Protein AF-0000000077151320 (afdb_homodimer)

pLDDT: mean 90.83, std 12.52, range [28.81, 98.94]

Sequence (388 aa):
MSRSSSHKQQRQKTLLEKIKYDPFLTDEELADYFKVSVPTIRLDRLELAIPELRERIKNVAESNQEKLKSLESKEFIGELIDLQLGQNAISLMETKSTMAFEKTHIVRGHYIYSLAETLAIAVIDSQVALVGVANIKYKIPVYSGARIIAKAQVKKSKGNRFIVWVKIYEKNVEVFRGKFILVSLNENKIKEKIMSRSSSHKQQRQKTLLEKIKYDPFLTDEELADYFKVSVPTIRLDRLELAIPELRERIKNVAESNQEKLKSLESKEFIGELIDLQLGQNAISLMETKSTMAFEKTHIVRGHYIYSLAETLAIAVIDSQVALVGVANIKYKIPVYSGARIIAKAQVKKSKGNRFIVWVKIYEKNVEVFRGKFILVSLNENKIKEKI

Nearest PDB structures (foldseek):
  4a0z-assembly1_B  TM=9.807E-01  e=7.808E-18  Staphylococcus aureus
  4a12-assembly1_B  TM=6.462E-01  e=5.076E-21  Staphylococcus aureus
  2f3x-assembly1_B  TM=8.714E-01  e=2.598E-17  Bacillus subtilis
  4a0y-assembly1_B-2  TM=9.796E-01  e=3.223E-13  Staphylococcus aureus
  1ixl-assembly1_A  TM=9.542E-01  e=3.657E-13  Pyrococcus horikoshii

Structure (mmCIF, N/CA/C/O backbone):
data_AF-0000000077151320-model_v1
#
loop_
_entity.id
_entity.type
_entity.pdbx_description
1 polymer 'Regulatory protein DeoR'
#
loop_
_atom_site.group_PDB
_atom_site.id
_atom_site.type_symbol
_atom_site.label_atom_id
_atom_site.label_alt_id
_atom_site.label_comp_id
_atom_site.label_asym_id
_atom_site.label_entity_id
_atom_site.label_seq_id
_atom_site.pdbx_PDB_ins_code
_atom_site.Cartn_x
_atom_site.Cartn_y
_atom_site.Cartn_z
_atom_site.occupancy
_atom_site.B_iso_or_equiv
_atom_site.auth_seq_id
_atom_site.auth_comp_id
_atom_site.auth_asym_id
_atom_site.auth_atom_id
_atom_site.pdbx_PDB_model_num
ATOM 1 N N . MET A 1 1 ? 6.32 -59.094 -1.869 1 44.16 1 MET A N 1
ATOM 2 C CA . MET A 1 1 ? 5.684 -57.781 -1.713 1 44.16 1 MET A CA 1
ATOM 3 C C . MET A 1 1 ? 4.297 -57.781 -2.346 1 44.16 1 MET A C 1
ATOM 5 O O . MET A 1 1 ? 4.145 -58.125 -3.52 1 44.16 1 MET A O 1
ATOM 9 N N . SER A 1 2 ? 3.252 -57.719 -1.551 1 52.97 2 SER A N 1
ATOM 10 C CA . SER A 1 2 ? 1.918 -57.938 -2.092 1 52.97 2 SER A CA 1
ATOM 11 C C . SER A 1 2 ? 1.609 -57 -3.242 1 52.97 2 SER A C 1
ATOM 13 O O . SER A 1 2 ? 2.213 -55.938 -3.348 1 52.97 2 SER A O 1
ATOM 15 N N . ARG A 1 3 ? 1.006 -57.531 -4.254 1 63.66 3 ARG A N 1
ATOM 16 C CA . ARG A 1 3 ? 0.602 -56.781 -5.445 1 63.66 3 ARG A CA 1
ATOM 17 C C . ARG A 1 3 ? 0.178 -55.344 -5.09 1 63.66 3 ARG A C 1
ATOM 19 O O . ARG A 1 3 ? 0.466 -54.406 -5.832 1 63.66 3 ARG A O 1
ATOM 26 N N . SER A 1 4 ? -0.47 -55.219 -3.889 1 68.5 4 SER A N 1
ATOM 27 C CA . SER A 1 4 ? -0.955 -53.938 -3.391 1 68.5 4 SER A CA 1
ATOM 28 C C . SER A 1 4 ? 0.202 -53.031 -3.014 1 68.5 4 SER A C 1
ATOM 30 O O . SER A 1 4 ? 0.16 -51.844 -3.283 1 68.5 4 SER A O 1
ATOM 32 N N . SER A 1 5 ? 1.323 -53.719 -2.652 1 72.88 5 SER A N 1
ATOM 33 C CA . SER A 1 5 ? 2.5 -52.969 -2.229 1 72.88 5 SER A CA 1
ATOM 34 C C . SER A 1 5 ? 3.244 -52.375 -3.426 1 72.88 5 SER A C 1
ATOM 36 O O . SER A 1 5 ? 3.707 -51.25 -3.377 1 72.88 5 SER A O 1
ATOM 38 N N . SER A 1 6 ? 3.152 -53.188 -4.5 1 80.31 6 SER A N 1
ATOM 39 C CA . SER A 1 6 ? 3.865 -52.75 -5.695 1 80.31 6 SER A CA 1
ATOM 40 C C . SER A 1 6 ? 3.186 -51.531 -6.332 1 80.31 6 SER A C 1
ATOM 42 O O . SER A 1 6 ? 3.855 -50.594 -6.766 1 80.31 6 SER A O 1
ATOM 44 N N . HIS A 1 7 ? 1.819 -51.562 -6.371 1 84.88 7 HIS A N 1
ATOM 45 C CA . HIS A 1 7 ? 1.067 -50.438 -6.941 1 84.88 7 HIS A CA 1
ATOM 46 C C . HIS A 1 7 ? 1.262 -49.156 -6.121 1 84.88 7 HIS A C 1
ATOM 48 O O . HIS A 1 7 ? 1.396 -48.062 -6.68 1 84.88 7 HIS A O 1
ATOM 54 N N . LYS A 1 8 ? 1.237 -49.375 -4.828 1 90 8 LYS A N 1
ATOM 55 C CA . LYS A 1 8 ? 1.464 -48.25 -3.928 1 90 8 LYS A CA 1
ATOM 56 C C . LYS A 1 8 ? 2.846 -47.656 -4.152 1 90 8 LYS A C 1
ATOM 58 O O . LYS A 1 8 ? 2.984 -46.406 -4.219 1 90 8 LYS A O 1
ATOM 63 N N . GLN A 1 9 ? 3.824 -48.469 -4.258 1 90 9 GLN A N 1
ATOM 64 C CA . GLN A 1 9 ? 5.191 -48 -4.445 1 90 9 GLN A CA 1
ATOM 65 C C . GLN A 1 9 ? 5.336 -47.25 -5.758 1 90 9 GLN A C 1
ATOM 67 O O . GLN A 1 9 ? 6.004 -46.219 -5.805 1 90 9 GLN A O 1
ATOM 72 N N . GLN A 1 10 ? 4.754 -47.781 -6.762 1 90.31 10 GLN A N 1
ATOM 73 C CA . GLN A 1 10 ? 4.797 -47.094 -8.055 1 90.31 10 GLN A CA 1
ATOM 74 C C . GLN A 1 10 ? 4.082 -45.75 -8.008 1 90.31 10 GLN A C 1
ATOM 76 O O . GLN A 1 10 ? 4.566 -44.781 -8.562 1 90.31 10 GLN A O 1
ATOM 81 N N . ARG A 1 11 ? 2.891 -45.781 -7.355 1 91.38 11 ARG A N 1
ATOM 82 C CA . ARG A 1 11 ? 2.141 -44.531 -7.199 1 91.38 11 ARG A CA 1
ATOM 83 C C . ARG A 1 11 ? 2.949 -43.5 -6.426 1 91.38 11 ARG A C 1
ATOM 85 O O . ARG A 1 11 ? 2.99 -42.344 -6.801 1 91.38 11 ARG A O 1
ATOM 92 N N . GLN A 1 12 ? 3.574 -43.906 -5.383 1 91.75 12 GLN A N 1
ATOM 93 C CA . GLN A 1 12 ? 4.363 -43 -4.547 1 91.75 12 GLN A CA 1
ATOM 94 C C . GLN A 1 12 ? 5.535 -42.406 -5.324 1 91.75 12 GLN A C 1
ATOM 96 O O . GLN A 1 12 ? 5.859 -41.219 -5.18 1 91.75 12 GLN A O 1
ATOM 101 N N . LYS A 1 13 ? 6.148 -43.25 -6.145 1 90.31 13 LYS A N 1
ATOM 102 C CA . LYS A 1 13 ? 7.242 -42.781 -6.988 1 90.31 13 LYS A CA 1
ATOM 103 C C . LYS A 1 13 ? 6.754 -41.719 -7.973 1 90.31 13 LYS A C 1
ATOM 105 O O . LYS A 1 13 ? 7.371 -40.656 -8.109 1 90.31 13 LYS A O 1
ATOM 110 N N . THR A 1 14 ? 5.688 -42.031 -8.594 1 90.25 14 THR A N 1
ATOM 111 C CA . THR A 1 14 ? 5.109 -41.094 -9.555 1 90.25 14 THR A CA 1
ATOM 112 C C . THR A 1 14 ? 4.645 -39.812 -8.859 1 90.25 14 THR A C 1
ATOM 114 O O . THR A 1 14 ? 4.777 -38.719 -9.414 1 90.25 14 THR A O 1
ATOM 117 N N . LEU A 1 15 ? 4.102 -40.031 -7.715 1 90.06 15 LEU A N 1
ATOM 118 C CA . LEU A 1 15 ? 3.65 -38.875 -6.918 1 90.06 15 LEU A CA 1
ATOM 119 C C . LEU A 1 15 ? 4.801 -37.938 -6.633 1 90.06 15 LEU A C 1
ATOM 121 O O . LEU A 1 15 ? 4.66 -36.719 -6.785 1 90.06 15 LEU A O 1
ATOM 125 N N . LEU A 1 16 ? 5.898 -38.438 -6.23 1 88.88 16 LEU A N 1
ATOM 126 C CA . LEU A 1 16 ? 7.09 -37.656 -5.949 1 88.88 16 LEU A CA 1
ATOM 127 C C . LEU A 1 16 ? 7.531 -36.875 -7.184 1 88.88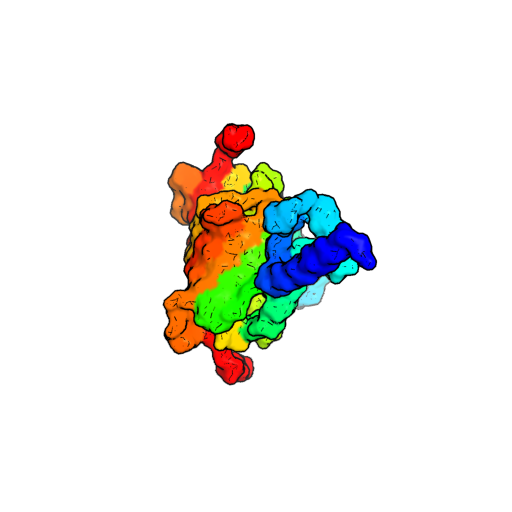 16 LEU A C 1
ATOM 129 O O . LEU A 1 16 ? 7.855 -35.688 -7.098 1 88.88 16 LEU A O 1
ATOM 133 N N . GLU A 1 17 ? 7.484 -37.531 -8.273 1 87.31 17 GLU A N 1
ATOM 134 C CA . GLU A 1 17 ? 7.891 -36.906 -9.531 1 87.31 17 GLU A CA 1
ATOM 135 C C . GLU A 1 17 ? 6.918 -35.812 -9.93 1 87.31 17 GLU A C 1
ATOM 137 O O . GLU A 1 17 ? 7.336 -34.719 -10.367 1 87.31 17 GLU A O 1
ATOM 142 N N . LYS A 1 18 ? 5.688 -36.031 -9.805 1 85.44 18 LYS A N 1
ATOM 143 C CA . LYS A 1 18 ? 4.66 -35.094 -10.203 1 85.44 18 LYS A CA 1
ATOM 144 C C . LYS A 1 18 ? 4.723 -33.812 -9.359 1 85.44 18 LYS A C 1
ATOM 146 O O . LYS A 1 18 ? 4.633 -32.719 -9.883 1 85.44 18 LYS A O 1
ATOM 151 N N . ILE A 1 19 ? 4.902 -34 -8.133 1 86.62 19 ILE A N 1
ATOM 152 C CA . ILE A 1 19 ? 4.922 -32.844 -7.223 1 86.62 19 ILE A CA 1
ATOM 153 C C . ILE A 1 19 ? 6.219 -32.062 -7.41 1 86.62 19 ILE A C 1
ATOM 155 O O . ILE A 1 19 ? 6.23 -30.828 -7.297 1 86.62 19 ILE A O 1
ATOM 159 N N . LYS A 1 20 ? 7.297 -32.781 -7.684 1 81.12 20 LYS A N 1
ATOM 160 C CA . LYS A 1 20 ? 8.562 -32.125 -7.992 1 81.12 20 LYS A CA 1
ATOM 161 C C . LYS A 1 20 ? 8.422 -31.219 -9.211 1 81.12 20 LYS A C 1
ATOM 163 O O . LYS A 1 20 ? 8.961 -30.125 -9.234 1 81.12 20 LYS A O 1
ATOM 168 N N . TYR A 1 21 ? 7.656 -31.703 -10.141 1 76.38 21 TYR A N 1
ATOM 169 C CA . TYR A 1 21 ? 7.449 -30.969 -11.383 1 76.38 21 TYR A CA 1
ATOM 170 C C . TYR A 1 21 ? 6.438 -29.844 -11.188 1 76.38 21 TYR A C 1
ATOM 172 O O . TYR A 1 21 ? 6.613 -28.734 -11.711 1 76.38 21 TYR A O 1
ATOM 180 N N . ASP A 1 22 ? 5.375 -30.125 -10.453 1 80.25 22 ASP A N 1
ATOM 181 C CA . ASP A 1 22 ? 4.332 -29.141 -10.18 1 80.25 22 ASP A CA 1
ATOM 182 C C . ASP A 1 22 ? 3.939 -29.156 -8.703 1 80.25 22 ASP A C 1
ATOM 184 O O . ASP A 1 22 ? 2.996 -29.844 -8.312 1 80.25 22 ASP A O 1
ATOM 188 N N . PRO A 1 23 ? 4.594 -28.328 -7.992 1 79.25 23 PRO A N 1
ATOM 189 C CA . PRO A 1 23 ? 4.359 -28.328 -6.547 1 79.25 23 PRO A CA 1
ATOM 190 C C . PRO A 1 23 ? 2.99 -27.766 -6.172 1 79.25 23 PRO A C 1
ATOM 192 O O . PRO A 1 23 ? 2.623 -27.75 -4.992 1 79.25 23 PRO A O 1
ATOM 195 N N . PHE A 1 24 ? 2.152 -27.406 -7.051 1 80.38 24 PHE A N 1
ATOM 196 C CA . PHE A 1 24 ? 0.901 -26.719 -6.754 1 80.38 24 PHE A CA 1
ATOM 197 C C . PHE A 1 24 ? -0.285 -27.672 -6.91 1 80.38 24 PHE A C 1
ATOM 199 O O . PHE A 1 24 ? -1.433 -27.266 -6.691 1 80.38 24 PHE A O 1
ATOM 206 N N . LEU A 1 25 ? 0.019 -28.875 -7.254 1 81.69 25 LEU A N 1
ATOM 207 C CA . LEU A 1 25 ? -1.06 -29.844 -7.422 1 81.69 25 LEU A CA 1
ATOM 208 C C . LEU A 1 25 ? -1.749 -30.125 -6.09 1 81.69 25 LEU A C 1
ATOM 210 O O . LEU A 1 25 ? -1.084 -30.344 -5.074 1 81.69 25 LEU A O 1
ATOM 214 N N . THR A 1 26 ? -3.082 -30.047 -6.113 1 86.12 26 THR A N 1
ATOM 215 C CA . THR A 1 26 ? -3.854 -30.312 -4.906 1 86.12 26 THR A CA 1
ATOM 216 C C . THR A 1 26 ? -4.051 -31.828 -4.727 1 86.12 26 THR A C 1
ATOM 218 O O . THR A 1 26 ? -3.844 -32.594 -5.66 1 86.12 26 THR A O 1
ATOM 221 N N . ASP A 1 27 ? -4.477 -32.219 -3.461 1 88.94 27 ASP A N 1
ATOM 222 C CA . ASP A 1 27 ? -4.781 -33.625 -3.209 1 88.94 27 ASP A CA 1
ATOM 223 C C . ASP A 1 27 ? -5.93 -34.094 -4.094 1 88.94 27 ASP A C 1
ATOM 225 O O . ASP A 1 27 ? -5.941 -35.25 -4.535 1 88.94 27 ASP A O 1
ATOM 229 N N . GLU A 1 28 ? -6.801 -33.156 -4.344 1 90.94 28 GLU A N 1
ATOM 230 C CA . GLU A 1 28 ? -7.93 -33.5 -5.203 1 90.94 28 GLU A CA 1
ATOM 231 C C . GLU A 1 28 ? -7.473 -33.781 -6.637 1 90.94 28 GLU A C 1
ATOM 233 O O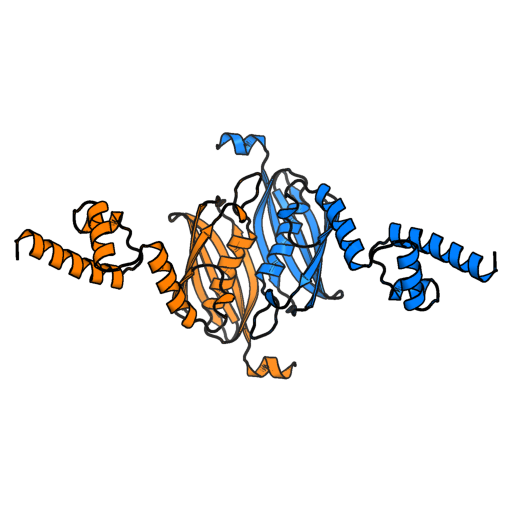 . GLU A 1 28 ? -7.887 -34.75 -7.254 1 90.94 28 GLU A O 1
ATOM 238 N N . GLU A 1 29 ? -6.629 -32.938 -7.117 1 87.88 29 GLU A N 1
ATOM 239 C CA . GLU A 1 29 ? -6.102 -33.125 -8.469 1 87.88 29 GLU A CA 1
ATOM 240 C C . GLU A 1 29 ? -5.266 -34.375 -8.586 1 87.88 29 GLU A C 1
ATOM 242 O O . GLU A 1 29 ? -5.359 -35.125 -9.578 1 87.88 29 GLU A O 1
ATOM 247 N N . LEU A 1 30 ? -4.52 -34.625 -7.602 1 90.25 30 LEU A N 1
ATOM 248 C CA . LEU A 1 30 ? -3.682 -35.812 -7.566 1 90.25 30 LEU A CA 1
ATOM 249 C C . LEU A 1 30 ? -4.535 -37.094 -7.461 1 90.25 30 LEU A C 1
ATOM 251 O O . LEU A 1 30 ? -4.246 -38.094 -8.109 1 90.25 30 LEU A O 1
ATOM 255 N N . ALA A 1 31 ? -5.594 -36.969 -6.695 1 92.75 31 ALA A N 1
ATOM 256 C CA . ALA A 1 31 ? -6.52 -38.094 -6.559 1 92.75 31 ALA A CA 1
ATOM 257 C C . ALA A 1 31 ? -7.168 -38.438 -7.898 1 92.75 31 ALA A C 1
ATOM 259 O O . ALA A 1 31 ? -7.281 -39.594 -8.258 1 92.75 31 ALA A O 1
ATOM 260 N N . ASP A 1 32 ? -7.484 -37.438 -8.578 1 92.69 32 ASP A N 1
ATOM 261 C CA . ASP A 1 32 ? -8.094 -37.625 -9.891 1 92.69 32 ASP A CA 1
ATOM 262 C C . ASP A 1 32 ? -7.102 -38.219 -10.875 1 92.69 32 ASP A C 1
ATOM 264 O O . ASP A 1 32 ? -7.461 -39.125 -11.656 1 92.69 32 ASP A O 1
ATOM 268 N N . TYR A 1 33 ? -5.941 -37.781 -10.812 1 90.19 33 TYR A N 1
ATOM 269 C CA . TYR A 1 33 ? -4.898 -38.25 -11.719 1 90.19 33 TYR A CA 1
ATOM 270 C C . TYR A 1 33 ? -4.59 -39.719 -11.484 1 90.19 33 TYR A C 1
ATOM 272 O O . TYR A 1 33 ? -4.465 -40.5 -12.438 1 90.19 33 TYR A O 1
ATOM 280 N N . PHE A 1 34 ? -4.52 -40.125 -10.258 1 92.25 34 PHE A N 1
ATOM 281 C CA . PHE A 1 34 ? -4.109 -41.5 -9.906 1 92.25 34 PHE A CA 1
ATOM 282 C C . PHE A 1 34 ? -5.324 -42.406 -9.766 1 92.25 34 PHE A C 1
ATOM 284 O O . PHE A 1 34 ? -5.18 -43.594 -9.57 1 92.25 34 PHE A O 1
ATOM 291 N N . LYS A 1 35 ? -6.516 -41.719 -9.883 1 92.44 35 LYS A N 1
ATOM 292 C CA . LYS A 1 35 ? -7.773 -42.469 -9.742 1 92.44 35 LYS A CA 1
ATOM 293 C C . LYS A 1 35 ? -7.863 -43.156 -8.391 1 92.44 35 LYS A C 1
ATOM 295 O O . LYS A 1 35 ? -8.172 -44.344 -8.312 1 92.44 35 LYS A O 1
ATOM 300 N N . VAL A 1 36 ? -7.512 -42.438 -7.332 1 94.12 36 VAL A N 1
ATOM 301 C CA . VAL A 1 36 ? -7.621 -42.875 -5.949 1 94.12 36 VAL A CA 1
ATOM 302 C C . VAL A 1 36 ? -8.328 -41.812 -5.117 1 94.12 36 VAL A C 1
ATOM 304 O O . VAL A 1 36 ? -8.672 -40.75 -5.629 1 94.12 36 VAL A O 1
ATOM 307 N N . SER A 1 37 ? -8.617 -42.156 -3.879 1 93.5 37 SER A N 1
ATOM 308 C CA . SER A 1 37 ? -9.305 -41.219 -2.996 1 93.5 37 SER A CA 1
ATOM 309 C C . SER A 1 37 ? -8.352 -40.156 -2.455 1 93.5 37 SER A C 1
ATOM 311 O O . SER A 1 37 ? -7.141 -40.375 -2.4 1 93.5 37 SER A O 1
ATOM 313 N N . VAL A 1 38 ? -8.93 -39 -2.084 1 94.38 38 VAL A N 1
ATOM 314 C CA . VAL A 1 38 ? -8.156 -37.906 -1.514 1 94.38 38 VAL A CA 1
ATOM 315 C C . VAL A 1 38 ? -7.445 -38.375 -0.245 1 94.38 38 VAL A C 1
ATOM 317 O O . VAL A 1 38 ? -6.266 -38.094 -0.04 1 94.38 38 VAL A O 1
ATOM 320 N N . PRO A 1 39 ? -8.109 -39.219 0.56 1 94.25 39 PRO A N 1
ATOM 321 C CA . PRO A 1 39 ? -7.418 -39.719 1.747 1 94.25 39 PRO A CA 1
ATOM 322 C C . PRO A 1 39 ? -6.215 -40.594 1.401 1 94.25 39 PRO A C 1
ATOM 324 O O . PRO A 1 39 ? -5.211 -40.594 2.119 1 94.25 39 PRO A O 1
ATOM 327 N N . THR A 1 40 ? -6.23 -41.219 0.346 1 93.06 40 THR A N 1
ATOM 328 C CA . THR A 1 40 ? -5.113 -42.062 -0.103 1 93.06 40 THR A CA 1
ATOM 329 C C . THR A 1 40 ? -3.91 -41.188 -0.459 1 93.06 40 THR A C 1
ATOM 331 O O . THR A 1 40 ? -2.777 -41.5 -0.083 1 93.06 40 THR A O 1
ATOM 334 N N . ILE A 1 41 ? -4.258 -40.094 -1.195 1 92.81 41 ILE A N 1
ATOM 335 C CA . ILE A 1 41 ? -3.207 -39.156 -1.565 1 92.81 41 ILE A CA 1
ATOM 336 C C . ILE A 1 41 ? -2.596 -38.562 -0.307 1 92.81 41 ILE A C 1
ATOM 338 O O . ILE A 1 41 ? -1.374 -38.406 -0.208 1 92.81 41 ILE A O 1
ATOM 342 N N . ARG A 1 42 ? -3.451 -38.312 0.622 1 92.56 42 ARG A N 1
ATOM 343 C CA . ARG A 1 42 ? -2.99 -37.719 1.873 1 92.56 42 ARG A CA 1
ATOM 344 C C . ARG A 1 42 ? -2.055 -38.688 2.615 1 92.56 42 ARG A C 1
ATOM 346 O O . ARG A 1 42 ? -1.002 -38.25 3.104 1 92.56 42 ARG A O 1
ATOM 353 N N . LEU A 1 43 ? -2.348 -39.844 2.617 1 91.44 43 LEU A N 1
ATOM 354 C CA . LEU A 1 43 ? -1.531 -40.875 3.283 1 91.44 43 LEU A CA 1
ATOM 355 C C . LEU A 1 43 ? -0.189 -41.031 2.578 1 91.44 43 LEU A C 1
ATOM 357 O O . LEU A 1 43 ? 0.849 -41.156 3.232 1 91.44 43 LEU A O 1
ATOM 361 N N . ASP A 1 44 ? -0.267 -41.062 1.312 1 92.44 44 ASP A N 1
ATOM 362 C CA . ASP A 1 44 ? 0.967 -41.156 0.54 1 92.44 44 ASP A CA 1
ATOM 363 C C . ASP A 1 44 ? 1.901 -40 0.833 1 92.44 44 ASP A C 1
ATOM 365 O O . ASP A 1 44 ? 3.107 -40.188 1.009 1 92.44 44 ASP A O 1
ATOM 369 N N . ARG A 1 45 ? 1.35 -38.844 0.876 1 91.38 45 ARG A N 1
ATOM 370 C CA . ARG A 1 45 ? 2.141 -37.656 1.149 1 91.38 45 ARG A CA 1
ATOM 371 C C . ARG A 1 45 ? 2.793 -37.719 2.525 1 91.38 45 ARG A C 1
ATOM 373 O O . ARG A 1 45 ? 3.969 -37.406 2.682 1 91.38 45 ARG A O 1
ATOM 380 N N . LEU A 1 46 ? 2.045 -38.188 3.436 1 90.62 46 LEU A N 1
ATOM 381 C CA . LEU A 1 46 ? 2.557 -38.312 4.797 1 90.62 46 LEU A CA 1
ATOM 382 C C . LEU A 1 46 ? 3.691 -39.312 4.859 1 90.62 46 LEU A C 1
ATOM 384 O O . LEU A 1 46 ? 4.711 -39.094 5.508 1 90.62 46 LEU A O 1
ATOM 388 N N . GLU A 1 47 ? 3.529 -40.312 4.168 1 91 47 GLU A N 1
ATOM 389 C CA . GLU A 1 47 ? 4.543 -41.375 4.141 1 91 47 GLU A CA 1
ATOM 390 C C . GLU A 1 47 ? 5.824 -40.906 3.465 1 91 47 GLU A C 1
ATOM 392 O O . GLU A 1 47 ? 6.926 -41.281 3.863 1 91 47 GLU A O 1
ATOM 397 N N . LEU A 1 48 ? 5.609 -40.125 2.469 1 91.38 48 LEU A N 1
ATOM 398 C CA . LEU A 1 48 ? 6.742 -39.656 1.693 1 91.38 48 LEU A CA 1
ATOM 399 C C . LEU A 1 48 ? 7.273 -38.344 2.273 1 91.38 48 LEU A C 1
ATOM 401 O O . LEU A 1 48 ? 8.203 -37.75 1.728 1 91.38 48 LEU A O 1
ATOM 405 N N . ALA A 1 49 ? 6.645 -37.812 3.277 1 90.62 49 ALA A N 1
ATOM 406 C CA . ALA A 1 49 ? 7.02 -36.562 3.938 1 90.62 49 ALA A CA 1
ATOM 407 C C . ALA A 1 49 ? 6.879 -35.375 2.988 1 90.62 49 ALA A C 1
ATOM 409 O O . ALA A 1 49 ? 7.711 -34.469 2.994 1 90.62 49 ALA A O 1
ATOM 410 N N . ILE A 1 50 ? 5.926 -35.531 2.096 1 86.25 50 ILE A N 1
ATOM 411 C CA . ILE A 1 50 ? 5.594 -34.406 1.209 1 86.25 50 ILE A CA 1
ATOM 412 C C . ILE A 1 50 ? 4.66 -33.438 1.926 1 86.25 50 ILE A C 1
ATOM 414 O O . ILE A 1 50 ? 3.553 -33.812 2.326 1 86.25 50 ILE A O 1
ATOM 418 N N . PRO A 1 51 ? 5.16 -32.219 1.989 1 86.81 51 PRO A N 1
ATOM 419 C CA . PRO A 1 51 ? 4.328 -31.266 2.719 1 86.81 51 PRO A CA 1
ATOM 420 C C . PRO A 1 51 ? 3.012 -30.969 2.01 1 86.81 51 PRO A C 1
ATOM 422 O O . PRO A 1 51 ? 2.83 -31.359 0.85 1 86.81 51 PRO A O 1
ATOM 425 N N . GLU A 1 52 ? 2.195 -30.438 2.799 1 84.62 52 GLU A N 1
ATOM 426 C CA . GLU A 1 52 ? 0.921 -30.016 2.225 1 84.62 52 GLU A CA 1
ATOM 427 C C . GLU A 1 52 ? 1.111 -28.844 1.256 1 84.62 52 GLU A C 1
ATOM 429 O O . GLU A 1 52 ? 2.203 -28.281 1.161 1 84.62 52 GLU A O 1
ATOM 434 N N . LEU A 1 53 ? 0.084 -28.609 0.463 1 81.69 53 LEU A N 1
ATOM 435 C CA . LEU A 1 53 ? 0.126 -27.641 -0.618 1 81.69 53 LEU A CA 1
ATOM 436 C C . LEU A 1 53 ? 0.641 -26.297 -0.113 1 81.69 53 LEU A C 1
ATOM 438 O O . LEU A 1 53 ? 1.551 -25.703 -0.707 1 81.69 53 LEU A O 1
ATOM 442 N N . ARG A 1 54 ? 0.165 -25.922 0.979 1 79.06 54 ARG A N 1
ATOM 443 C CA . ARG A 1 54 ? 0.537 -24.625 1.52 1 79.06 54 ARG A CA 1
ATOM 444 C C . ARG A 1 54 ? 2.031 -24.562 1.817 1 79.06 54 ARG A C 1
ATOM 446 O O . ARG A 1 54 ? 2.688 -23.562 1.515 1 79.06 54 ARG A O 1
ATOM 453 N N . GLU A 1 55 ? 2.463 -25.547 2.312 1 86.62 55 GLU A N 1
ATOM 454 C CA . GLU A 1 55 ? 3.885 -25.609 2.641 1 86.62 55 GLU A CA 1
ATOM 455 C C . GLU A 1 55 ? 4.738 -25.703 1.38 1 86.62 55 GLU A C 1
ATOM 457 O O . GLU A 1 55 ? 5.828 -25.141 1.319 1 86.62 55 GLU A O 1
ATOM 462 N N . ARG A 1 56 ? 4.262 -26.391 0.476 1 86.5 56 ARG A N 1
ATOM 463 C CA . ARG A 1 56 ? 4.992 -26.5 -0.783 1 86.5 56 ARG A CA 1
ATOM 464 C C . ARG A 1 56 ? 5.09 -25.141 -1.472 1 86.5 56 ARG A C 1
ATOM 466 O O . ARG A 1 56 ? 6.145 -24.781 -1.991 1 86.5 56 ARG A O 1
ATOM 473 N N . ILE A 1 57 ? 4.078 -24.453 -1.404 1 84.75 57 ILE A N 1
ATOM 474 C CA . ILE A 1 57 ? 4.062 -23.109 -1.97 1 84.75 57 ILE A CA 1
ATOM 475 C C . ILE A 1 57 ? 5.098 -22.234 -1.262 1 84.75 57 ILE A C 1
ATOM 477 O O . ILE A 1 57 ? 5.875 -21.531 -1.912 1 84.75 57 ILE A O 1
ATOM 481 N N . LYS A 1 58 ? 5.078 -22.328 -0.087 1 86.06 58 LYS A N 1
ATOM 482 C CA . LYS A 1 58 ? 6.008 -21.547 0.72 1 86.06 58 LYS A CA 1
ATOM 483 C C . LYS A 1 58 ? 7.457 -21.906 0.382 1 86.06 58 LYS A C 1
ATOM 485 O O . LYS A 1 58 ? 8.305 -21.016 0.274 1 86.06 58 LYS A O 1
ATOM 490 N N . ASN A 1 59 ? 7.688 -23.156 0.209 1 86.31 59 ASN A N 1
ATOM 491 C CA . ASN A 1 59 ? 9.039 -23.594 -0.118 1 86.31 59 ASN A CA 1
ATOM 492 C C . ASN A 1 59 ? 9.492 -23.062 -1.471 1 86.31 59 ASN A C 1
ATOM 494 O O . ASN A 1 59 ? 10.633 -22.625 -1.615 1 86.31 59 ASN A O 1
ATOM 498 N N . VAL A 1 60 ? 8.648 -23.156 -2.365 1 85.25 60 VAL A N 1
ATOM 499 C CA . VAL A 1 60 ? 8.961 -22.656 -3.697 1 85.25 60 VAL A CA 1
ATOM 500 C C . VAL A 1 60 ? 9.219 -21.141 -3.631 1 85.25 60 VAL A C 1
ATOM 502 O O . VAL A 1 60 ? 10.188 -20.656 -4.223 1 85.25 60 VAL A O 1
ATOM 505 N N . ALA A 1 61 ? 8.391 -20.469 -2.908 1 86.56 61 ALA A N 1
ATOM 506 C CA . ALA A 1 61 ? 8.531 -19.016 -2.76 1 86.56 61 ALA A CA 1
ATOM 507 C C . ALA A 1 61 ? 9.867 -18.656 -2.127 1 86.56 61 ALA A C 1
ATOM 509 O O . ALA A 1 61 ? 10.539 -17.719 -2.568 1 86.56 61 ALA A O 1
ATOM 510 N N . GLU A 1 62 ? 10.188 -19.344 -1.144 1 87.56 62 GLU A N 1
ATOM 511 C CA . GLU A 1 62 ? 11.453 -19.094 -0.456 1 87.56 62 GLU A CA 1
ATOM 512 C C . GLU A 1 62 ? 12.641 -19.266 -1.397 1 87.56 62 GLU A C 1
ATOM 514 O O . GLU A 1 62 ? 13.578 -18.469 -1.385 1 87.56 62 GLU A O 1
ATOM 519 N N . SER A 1 63 ? 12.578 -20.297 -2.178 1 87.81 63 SER A N 1
ATOM 520 C CA . SER A 1 63 ? 13.641 -20.547 -3.145 1 87.81 63 SER A CA 1
ATOM 521 C C . SER A 1 63 ? 13.711 -19.438 -4.188 1 87.81 63 SER A C 1
ATOM 523 O O . SER A 1 63 ? 14.805 -19 -4.555 1 87.81 63 SER A O 1
ATOM 525 N N . ASN A 1 64 ? 12.609 -18.969 -4.59 1 88 64 ASN A N 1
ATOM 526 C CA . ASN A 1 64 ? 12.578 -17.938 -5.609 1 88 64 ASN A CA 1
ATOM 527 C C . ASN A 1 64 ? 12.969 -16.578 -5.039 1 88 64 ASN A C 1
ATOM 529 O O . ASN A 1 64 ? 13.484 -15.719 -5.762 1 88 64 ASN A O 1
ATOM 533 N N . GLN A 1 65 ? 12.727 -16.391 -3.803 1 88.12 65 GLN A N 1
ATOM 534 C CA . GLN A 1 65 ? 13.086 -15.125 -3.17 1 88.12 65 GLN A CA 1
ATOM 535 C C . GLN A 1 65 ? 14.602 -14.945 -3.117 1 88.12 65 GLN A C 1
ATOM 537 O O . GLN A 1 65 ? 15.094 -13.82 -3.025 1 88.12 65 GLN A O 1
ATOM 542 N N . GLU A 1 66 ? 15.297 -15.992 -3.252 1 86 66 GLU A N 1
ATOM 543 C CA . GLU A 1 66 ? 16.75 -15.922 -3.301 1 86 66 GLU A CA 1
ATOM 544 C C . GLU A 1 66 ? 17.234 -15.281 -4.602 1 86 66 GLU A C 1
ATOM 546 O O . GLU A 1 66 ? 18.359 -14.773 -4.672 1 86 66 GLU A O 1
ATOM 551 N N . LYS A 1 67 ? 16.406 -15.336 -5.562 1 87.69 67 LYS A N 1
ATOM 552 C CA . LYS A 1 67 ? 16.75 -14.797 -6.875 1 87.69 67 LYS A CA 1
ATOM 553 C C . LYS A 1 67 ? 16.5 -13.297 -6.938 1 87.69 67 LYS A C 1
ATOM 555 O O . LYS A 1 67 ? 16.891 -12.641 -7.906 1 87.69 67 LYS A O 1
ATOM 560 N N . LEU A 1 68 ? 15.93 -12.773 -5.922 1 92.81 68 LEU A N 1
ATOM 561 C CA . LEU A 1 68 ? 15.602 -11.352 -5.895 1 92.81 68 LEU A CA 1
ATOM 562 C C . LEU A 1 68 ? 16.859 -10.5 -5.922 1 92.81 68 LEU A C 1
ATOM 564 O O . LEU A 1 68 ? 17.828 -10.781 -5.203 1 92.81 68 LEU A O 1
ATOM 568 N N . LYS A 1 69 ? 16.844 -9.469 -6.719 1 92.81 69 LYS A N 1
ATOM 569 C CA . LYS A 1 69 ? 17.969 -8.539 -6.789 1 92.81 69 LYS A CA 1
ATOM 570 C C . LYS A 1 69 ? 17.578 -7.168 -6.246 1 92.81 69 LYS A C 1
ATOM 572 O O . LYS A 1 69 ? 18.234 -6.645 -5.34 1 92.81 69 LYS A O 1
ATOM 577 N N . SER A 1 70 ? 16.453 -6.703 -6.73 1 93.75 70 SER A N 1
ATOM 578 C CA . SER A 1 70 ? 16.047 -5.332 -6.453 1 93.75 70 SER A CA 1
ATOM 579 C C . SER A 1 70 ? 15.406 -5.215 -5.07 1 93.75 70 SER A C 1
ATOM 581 O O . SER A 1 70 ? 15.219 -4.113 -4.555 1 93.75 70 SER A O 1
ATOM 583 N N . LEU A 1 71 ? 15.086 -6.355 -4.422 1 94.62 71 LEU A N 1
ATOM 584 C CA . LEU A 1 71 ? 14.414 -6.402 -3.125 1 94.62 71 LEU A CA 1
ATOM 585 C C . LEU A 1 71 ? 15.062 -7.441 -2.217 1 94.62 71 LEU A C 1
ATOM 587 O O . LEU A 1 71 ? 15.562 -8.469 -2.695 1 94.62 71 LEU A O 1
ATOM 591 N N . GLU A 1 72 ? 15.047 -7.102 -0.995 1 94.25 72 GLU A N 1
ATOM 592 C CA . GLU A 1 72 ? 15.289 -8.172 -0.032 1 94.25 72 GLU A CA 1
ATOM 593 C C . GLU A 1 72 ? 14.039 -9.031 0.167 1 94.25 72 GLU A C 1
ATOM 595 O O . GLU A 1 72 ? 12.914 -8.555 -0.015 1 94.25 72 GLU A O 1
ATOM 600 N N . SER A 1 73 ? 14.227 -10.219 0.558 1 94.25 73 SER A N 1
ATOM 601 C CA . SER A 1 73 ? 13.133 -11.172 0.731 1 94.25 73 SER A CA 1
ATOM 602 C C . SER A 1 73 ? 12.047 -10.609 1.641 1 94.25 73 SER A C 1
ATOM 604 O O . SER A 1 73 ? 10.859 -10.727 1.346 1 94.25 73 SER A O 1
ATOM 606 N N . LYS A 1 74 ? 12.43 -9.945 2.699 1 94.19 74 LYS A N 1
ATOM 607 C CA . LYS A 1 74 ? 11.5 -9.438 3.701 1 94.19 74 LYS A CA 1
ATOM 608 C C . LYS A 1 74 ? 10.695 -8.258 3.16 1 94.19 74 LYS A C 1
ATOM 610 O O . LYS A 1 74 ? 9.703 -7.844 3.764 1 94.19 74 LYS A O 1
ATOM 615 N N . GLU A 1 75 ? 11.18 -7.715 2.08 1 96.75 75 GLU A N 1
ATOM 616 C CA . GLU A 1 75 ? 10.547 -6.539 1.494 1 96.75 75 GLU A CA 1
ATOM 617 C C . GLU A 1 75 ? 9.484 -6.934 0.476 1 96.75 75 GLU A C 1
ATOM 619 O O . GLU A 1 75 ? 8.68 -6.102 0.056 1 96.75 75 GLU A O 1
ATOM 624 N N . PHE A 1 76 ? 9.5 -8.188 0.034 1 97.5 76 PHE A N 1
ATOM 625 C CA . PHE A 1 76 ? 8.531 -8.672 -0.945 1 97.5 76 PHE A CA 1
ATOM 626 C C . PHE A 1 76 ? 7.207 -9.008 -0.275 1 97.5 76 PHE A C 1
ATOM 628 O O . PHE A 1 76 ? 7.184 -9.594 0.81 1 97.5 76 PHE A O 1
ATOM 635 N N . ILE A 1 77 ? 6.145 -8.57 -0.869 1 97.56 77 ILE A N 1
ATOM 636 C CA . ILE A 1 77 ? 4.801 -8.844 -0.369 1 97.56 77 ILE A CA 1
ATOM 637 C C . ILE A 1 77 ? 4.176 -9.984 -1.167 1 97.56 77 ILE A C 1
ATOM 639 O O . ILE A 1 77 ? 4.09 -9.922 -2.395 1 97.56 77 ILE A O 1
ATOM 643 N N . GLY A 1 78 ? 3.689 -10.992 -0.457 1 96.25 78 GLY A N 1
ATOM 644 C CA . GLY A 1 78 ? 3.152 -12.18 -1.104 1 96.25 78 GLY A CA 1
ATOM 645 C C . GLY A 1 78 ? 4.148 -13.32 -1.182 1 96.25 78 GLY A C 1
ATOM 646 O O . GLY A 1 78 ? 5.203 -13.273 -0.547 1 96.25 78 GLY A O 1
ATOM 647 N N . GLU A 1 79 ? 3.787 -14.398 -1.871 1 94.88 79 GLU A N 1
ATOM 648 C CA . GLU A 1 79 ? 4.637 -15.562 -2.111 1 94.88 79 GLU A CA 1
ATOM 649 C C . GLU A 1 79 ? 5.109 -15.609 -3.561 1 94.88 79 GLU A C 1
ATOM 651 O O . GLU A 1 79 ? 4.305 -15.812 -4.477 1 94.88 79 GLU A O 1
ATOM 656 N N . LEU A 1 80 ? 6.398 -15.484 -3.723 1 96.56 80 LEU A N 1
ATOM 657 C CA . LEU A 1 80 ? 6.965 -15.477 -5.066 1 96.56 80 LEU A CA 1
ATOM 658 C C . LEU A 1 80 ? 7.039 -16.891 -5.637 1 96.56 80 LEU A C 1
ATOM 660 O O . LEU A 1 80 ? 7.836 -17.703 -5.176 1 96.56 80 LEU A O 1
ATOM 664 N N . ILE A 1 81 ? 6.312 -17.141 -6.664 1 93.38 81 ILE A N 1
ATOM 665 C CA . ILE A 1 81 ? 6.148 -18.484 -7.195 1 93.38 81 ILE A CA 1
ATOM 666 C C . ILE A 1 81 ? 7.133 -18.719 -8.336 1 93.38 81 ILE A C 1
ATOM 668 O O . ILE A 1 81 ? 7.656 -19.828 -8.5 1 93.38 81 ILE A O 1
ATOM 672 N N . ASP A 1 82 ? 7.309 -17.703 -9.117 1 93.5 82 ASP A N 1
ATOM 673 C CA . ASP A 1 82 ? 8.195 -17.766 -10.273 1 93.5 82 ASP A CA 1
ATOM 674 C C . ASP A 1 82 ? 8.812 -16.406 -10.57 1 93.5 82 ASP A C 1
ATOM 676 O O . ASP A 1 82 ? 8.164 -15.375 -10.375 1 93.5 82 ASP A O 1
ATOM 680 N N . LEU A 1 83 ? 10.062 -16.484 -10.961 1 96.81 83 LEU A N 1
ATOM 681 C CA . LEU A 1 83 ? 10.773 -15.25 -11.266 1 96.81 83 LEU A CA 1
ATOM 682 C C . LEU A 1 83 ? 11.758 -15.461 -12.406 1 96.81 83 LEU A C 1
ATOM 684 O O . LEU A 1 83 ? 12.703 -16.25 -12.281 1 96.81 83 LEU A O 1
ATOM 688 N N . GLN A 1 84 ? 11.461 -14.875 -13.461 1 96.81 84 GLN A N 1
ATOM 689 C CA . GLN A 1 84 ? 12.414 -14.711 -14.547 1 96.81 84 GLN A CA 1
ATOM 690 C C . GLN A 1 84 ? 12.828 -13.25 -14.703 1 96.81 84 GLN A C 1
ATOM 692 O O . GLN A 1 84 ? 12.125 -12.469 -15.359 1 96.81 84 GLN A O 1
ATOM 697 N N . LEU A 1 85 ? 13.977 -12.922 -14.234 1 96.12 85 LEU A N 1
ATOM 698 C CA . LEU A 1 85 ? 14.438 -11.539 -14.172 1 96.12 85 LEU A CA 1
ATOM 699 C C . LEU A 1 85 ? 14.422 -10.891 -15.555 1 96.12 85 LEU A C 1
ATOM 701 O O . LEU A 1 85 ? 14.875 -11.5 -16.531 1 96.12 85 LEU A O 1
ATOM 705 N N . GLY A 1 86 ? 13.898 -9.688 -15.562 1 97.31 86 GLY A N 1
ATOM 706 C CA . GLY A 1 86 ? 13.867 -8.922 -16.797 1 97.31 86 GLY A CA 1
ATOM 707 C C . GLY A 1 86 ? 12.758 -9.344 -17.734 1 97.31 86 GLY A C 1
ATOM 708 O O . GLY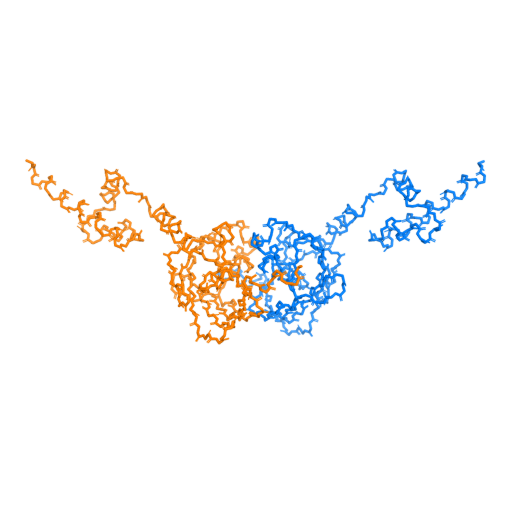 A 1 86 ? 12.594 -8.766 -18.812 1 97.31 86 GLY A O 1
ATOM 709 N N . GLN A 1 87 ? 11.93 -10.336 -17.312 1 97.62 87 GLN A N 1
ATOM 710 C CA . GLN A 1 87 ? 10.93 -10.859 -18.234 1 97.62 87 GLN A CA 1
ATOM 711 C C . GLN A 1 87 ? 9.562 -10.945 -17.562 1 97.62 87 GLN A C 1
ATOM 713 O O . GLN A 1 87 ? 8.672 -10.133 -17.844 1 97.62 87 GLN A O 1
ATOM 718 N N . ASN A 1 88 ? 9.445 -11.906 -16.688 1 98 88 ASN A N 1
ATOM 719 C CA . ASN A 1 88 ? 8.148 -12.086 -16.047 1 98 88 ASN A CA 1
ATOM 720 C C . ASN A 1 88 ? 8.297 -12.672 -14.641 1 98 88 ASN A C 1
ATOM 722 O O . ASN A 1 88 ? 9.367 -13.172 -14.289 1 98 88 ASN A O 1
ATOM 726 N N . ALA A 1 89 ? 7.262 -12.555 -13.836 1 98.06 89 ALA A N 1
ATOM 727 C CA . ALA A 1 89 ? 7.207 -13.094 -12.484 1 98.06 89 ALA A CA 1
ATOM 728 C C . ALA A 1 89 ? 5.773 -13.414 -12.07 1 98.06 89 ALA A C 1
ATOM 730 O O . ALA A 1 89 ? 4.824 -12.836 -12.609 1 98.06 89 ALA A O 1
ATOM 731 N N . ILE A 1 90 ? 5.605 -14.367 -11.195 1 96.81 90 ILE A N 1
ATOM 732 C CA . ILE A 1 90 ? 4.309 -14.773 -10.664 1 96.81 90 ILE A CA 1
ATOM 733 C C . ILE A 1 90 ? 4.375 -14.836 -9.141 1 96.81 90 ILE A C 1
ATOM 735 O O . ILE A 1 90 ? 5.352 -15.336 -8.578 1 96.81 90 ILE A O 1
ATOM 739 N N . SER A 1 91 ? 3.383 -14.297 -8.469 1 97.5 91 SER A N 1
ATOM 740 C CA . SER A 1 91 ? 3.289 -14.367 -7.016 1 97.5 91 SER A CA 1
ATOM 741 C C . SER A 1 91 ? 1.858 -14.656 -6.57 1 97.5 91 SER A C 1
ATOM 743 O O . SER A 1 91 ? 0.925 -14.578 -7.375 1 97.5 91 SER A O 1
ATOM 745 N N . LEU A 1 92 ? 1.758 -15.039 -5.332 1 95.56 92 LEU A N 1
ATOM 746 C CA . LEU A 1 92 ? 0.483 -15.414 -4.727 1 95.56 92 LEU A CA 1
ATOM 747 C C . LEU A 1 92 ? 0.313 -14.742 -3.363 1 95.56 92 LEU A C 1
ATOM 749 O O . LEU A 1 92 ? 1.291 -14.539 -2.643 1 95.56 92 LEU A O 1
ATOM 753 N N . MET A 1 93 ? -0.994 -14.414 -3.053 1 96.44 93 MET A N 1
ATOM 754 C CA . MET A 1 93 ? -1.302 -13.891 -1.726 1 96.44 93 MET A CA 1
ATOM 755 C C . MET A 1 93 ? -2.674 -14.367 -1.259 1 96.44 93 MET A C 1
ATOM 757 O O . MET A 1 93 ? -3.639 -14.336 -2.025 1 96.44 93 MET A O 1
ATOM 761 N N . GLU A 1 94 ? -2.686 -14.852 -0.088 1 94.88 94 GLU A N 1
ATOM 762 C CA . GLU A 1 94 ? -3.961 -15.117 0.57 1 94.88 94 GLU A CA 1
ATOM 763 C C . GLU A 1 94 ? -4.438 -13.906 1.367 1 94.88 94 GLU A C 1
ATOM 765 O O . GLU A 1 94 ? -3.719 -13.414 2.238 1 94.88 94 GLU A O 1
ATOM 770 N N . THR A 1 95 ? -5.645 -13.453 1.067 1 97.31 95 THR A N 1
ATOM 771 C CA . THR A 1 95 ? -6.172 -12.297 1.773 1 97.31 95 THR A CA 1
ATOM 772 C C . THR A 1 95 ? -6.875 -12.719 3.061 1 97.31 95 THR A C 1
ATOM 774 O O . THR A 1 95 ? -7.473 -13.789 3.123 1 97.31 95 THR A O 1
ATOM 777 N N . LYS A 1 96 ? -6.777 -11.891 4.066 1 97.44 96 LYS A N 1
ATOM 778 C CA . LYS A 1 96 ? -7.336 -12.148 5.391 1 97.44 96 LYS A CA 1
ATOM 779 C C . LYS A 1 96 ? -8.352 -11.078 5.785 1 97.44 96 LYS A C 1
ATOM 781 O O . LYS A 1 96 ? -8.406 -10.016 5.164 1 97.44 96 LYS A O 1
ATOM 786 N N . SER A 1 97 ? -9.078 -11.375 6.812 1 97.5 97 SER A N 1
ATOM 787 C CA . SER A 1 97 ? -10.086 -10.438 7.305 1 97.5 97 SER A CA 1
ATOM 788 C C . SER A 1 97 ? -9.445 -9.156 7.82 1 97.5 97 SER A C 1
ATOM 790 O O . SER A 1 97 ? -10.031 -8.078 7.719 1 97.5 97 SER A O 1
ATOM 792 N N . THR A 1 98 ? -8.234 -9.266 8.383 1 97.69 98 THR A N 1
ATOM 793 C CA . THR A 1 98 ? -7.523 -8.102 8.914 1 97.69 98 THR A CA 1
ATOM 794 C C . THR A 1 98 ? -7.137 -7.141 7.793 1 97.69 98 THR A C 1
ATOM 796 O O . THR A 1 98 ? -6.773 -5.992 8.055 1 97.69 98 THR A O 1
ATOM 799 N N . MET A 1 99 ? -7.25 -7.629 6.539 1 98.19 99 MET A N 1
ATOM 800 C CA . MET A 1 99 ? -6.887 -6.816 5.383 1 98.19 99 MET A CA 1
ATOM 801 C C . MET A 1 99 ? -8.125 -6.172 4.766 1 98.19 99 MET A C 1
ATOM 803 O O . MET A 1 99 ? -8.016 -5.438 3.779 1 98.19 99 MET A O 1
ATOM 807 N N . ALA A 1 100 ? -9.281 -6.457 5.348 1 98 100 ALA A N 1
ATOM 808 C CA . ALA A 1 100 ? -10.531 -6.039 4.711 1 98 100 ALA A CA 1
ATOM 809 C C . ALA A 1 100 ? -11.195 -4.914 5.5 1 98 100 ALA A C 1
ATOM 811 O O . ALA A 1 100 ? -10.953 -4.762 6.699 1 98 100 ALA A O 1
ATOM 812 N N . PHE A 1 101 ? -11.914 -4.133 4.742 1 96.94 101 PHE A N 1
ATOM 813 C CA . PHE A 1 101 ? -12.789 -3.184 5.43 1 96.94 101 PHE A CA 1
ATOM 814 C C . PHE A 1 101 ? -13.789 -3.91 6.32 1 96.94 101 PHE A C 1
ATOM 816 O O . PHE A 1 101 ? -14.383 -4.91 5.906 1 96.94 101 PHE A O 1
ATOM 823 N N . GLU A 1 102 ? -13.961 -3.355 7.449 1 94.81 102 GLU A N 1
ATOM 824 C CA . GLU A 1 102 ? -14.891 -3.979 8.391 1 94.81 102 GLU A CA 1
ATOM 825 C C . GLU A 1 102 ? -16.312 -3.957 7.859 1 94.81 102 GLU A C 1
ATOM 827 O O . GLU A 1 102 ? -17.047 -4.938 7.992 1 94.81 102 GLU A O 1
ATOM 832 N N . LYS A 1 103 ? -16.719 -2.941 7.219 1 92.62 103 LYS A N 1
ATOM 833 C CA . LYS A 1 103 ? -18.094 -2.723 6.797 1 92.62 103 LYS A CA 1
ATOM 834 C C . LYS A 1 103 ? -18.453 -3.623 5.617 1 92.62 103 LYS A C 1
ATOM 836 O O . LYS A 1 103 ? -19.578 -4.133 5.539 1 92.62 103 LYS A O 1
ATOM 841 N N . THR A 1 104 ? -17.5 -3.852 4.75 1 94.75 104 THR A N 1
ATOM 842 C CA . THR A 1 104 ? -17.891 -4.473 3.486 1 94.75 104 THR A CA 1
ATOM 843 C C . THR A 1 104 ? -17.203 -5.824 3.314 1 94.75 104 THR A C 1
ATOM 845 O O . THR A 1 104 ? -17.594 -6.617 2.451 1 94.75 104 THR A O 1
ATOM 848 N N . HIS A 1 105 ? -16.125 -6.035 4.082 1 96.88 105 HIS A N 1
ATOM 849 C CA . HIS A 1 105 ? -15.305 -7.234 3.994 1 96.88 105 HIS A CA 1
ATOM 850 C C . HIS A 1 105 ? -14.539 -7.277 2.678 1 96.88 105 HIS A C 1
ATOM 852 O O . HIS A 1 105 ? -14.023 -8.328 2.287 1 96.88 105 HIS A O 1
ATOM 858 N N . ILE A 1 106 ? -14.555 -6.164 1.987 1 97.69 106 ILE A N 1
ATOM 859 C CA . ILE A 1 106 ? -13.742 -5.996 0.791 1 97.69 106 ILE A CA 1
ATOM 860 C C . ILE A 1 106 ? -12.289 -5.73 1.19 1 97.69 106 ILE A C 1
ATOM 862 O O . ILE A 1 106 ? -12.023 -4.918 2.08 1 97.69 106 ILE A O 1
ATOM 866 N N . VAL A 1 107 ? -11.375 -6.477 0.574 1 98.38 107 VAL A N 1
ATOM 867 C CA . VAL A 1 107 ? -9.953 -6.285 0.84 1 98.38 107 VAL A CA 1
ATOM 868 C C . VAL A 1 107 ? -9.547 -4.859 0.476 1 98.38 107 VAL A C 1
ATOM 870 O O . VAL A 1 107 ? -9.914 -4.355 -0.589 1 98.38 107 VAL A O 1
ATOM 873 N N . ARG A 1 108 ? -8.812 -4.238 1.387 1 98.5 108 ARG A N 1
ATOM 874 C CA . ARG A 1 108 ? -8.375 -2.859 1.185 1 98.5 108 ARG A CA 1
ATOM 875 C C . ARG A 1 108 ? -7.371 -2.766 0.039 1 98.5 108 ARG A C 1
ATOM 877 O O . ARG A 1 108 ? -6.488 -3.619 -0.092 1 98.5 108 ARG A O 1
ATOM 884 N N . GLY A 1 109 ? -7.473 -1.76 -0.741 1 98.5 109 GLY A N 1
ATOM 885 C CA . GLY A 1 109 ? -6.758 -1.626 -1.9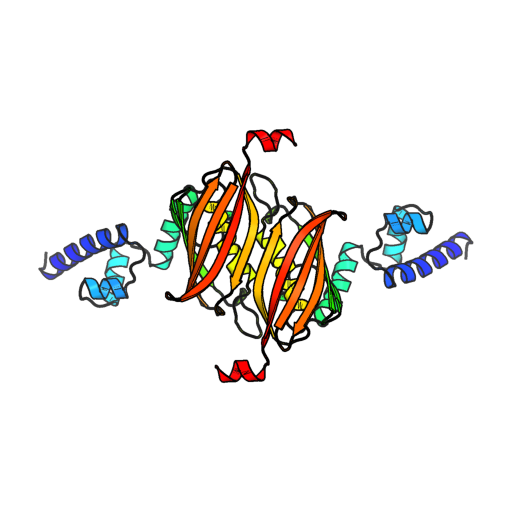98 1 98.5 109 GLY A CA 1
ATOM 886 C C . GLY A 1 109 ? -5.25 -1.592 -1.824 1 98.5 109 GLY A C 1
ATOM 887 O O . GLY A 1 109 ? -4.512 -2.15 -2.639 1 98.5 109 GLY A O 1
ATOM 888 N N . HIS A 1 110 ? -4.812 -0.94 -0.753 1 98.69 110 HIS A N 1
ATOM 889 C CA . HIS A 1 110 ? -3.371 -0.773 -0.613 1 98.69 110 HIS A CA 1
ATOM 890 C C . HIS A 1 110 ? -2.678 -2.115 -0.412 1 98.69 110 HIS A C 1
ATOM 892 O O . HIS A 1 110 ? -1.49 -2.26 -0.717 1 98.69 110 HIS A O 1
ATOM 898 N N . TYR A 1 111 ? -3.363 -3.16 0.062 1 98.75 111 TYR A N 1
ATOM 899 C CA . TYR A 1 111 ? -2.762 -4.488 0.14 1 98.75 111 TYR A CA 1
ATOM 900 C C . TYR A 1 111 ? -2.576 -5.086 -1.25 1 98.75 111 TYR A C 1
ATOM 902 O O . TYR A 1 111 ? -1.538 -5.68 -1.543 1 98.75 111 TYR A O 1
ATOM 910 N N . ILE A 1 112 ? -3.586 -4.918 -2.064 1 98.88 112 ILE A N 1
ATOM 911 C CA . ILE A 1 112 ? -3.516 -5.395 -3.441 1 98.88 112 ILE A CA 1
ATOM 912 C C . ILE A 1 112 ? -2.416 -4.645 -4.191 1 98.88 112 ILE A C 1
ATOM 914 O O . ILE A 1 112 ? -1.599 -5.254 -4.883 1 98.88 112 ILE A O 1
ATOM 918 N N . TYR A 1 113 ? -2.381 -3.383 -3.982 1 98.94 113 TYR A N 1
ATOM 919 C CA . TYR A 1 113 ? -1.361 -2.553 -4.617 1 98.94 113 TYR A CA 1
ATOM 920 C C . TYR A 1 113 ? 0.036 -2.98 -4.184 1 98.94 113 TYR A C 1
ATOM 922 O O . TYR A 1 113 ? 0.96 -3.021 -5 1 98.94 113 TYR A O 1
ATOM 930 N N . SER A 1 114 ? 0.219 -3.217 -2.941 1 98.88 114 SER A N 1
ATOM 931 C CA . SER A 1 114 ? 1.54 -3.588 -2.445 1 98.88 114 SER A CA 1
ATOM 932 C C . SER A 1 114 ? 2.041 -4.863 -3.115 1 98.88 114 SER A C 1
ATOM 934 O O . SER A 1 114 ? 3.223 -4.973 -3.451 1 98.88 114 SER A O 1
ATOM 936 N N . LEU A 1 115 ? 1.112 -5.852 -3.277 1 98.75 115 LEU A N 1
ATOM 937 C CA . LEU A 1 115 ? 1.45 -7.074 -4 1 98.75 115 LEU A CA 1
ATOM 938 C C . LEU A 1 115 ? 1.927 -6.754 -5.414 1 98.75 115 LEU A C 1
ATOM 940 O O . LEU A 1 115 ? 2.977 -7.238 -5.84 1 98.75 115 LEU A O 1
ATOM 944 N N . ALA A 1 116 ? 1.203 -5.906 -6.066 1 98.94 116 ALA A N 1
ATOM 945 C CA . ALA A 1 116 ? 1.513 -5.543 -7.449 1 98.94 116 ALA A CA 1
ATOM 946 C C . ALA A 1 116 ? 2.838 -4.793 -7.535 1 98.94 116 ALA A C 1
ATOM 948 O O . ALA A 1 116 ? 3.682 -5.102 -8.375 1 98.94 116 ALA A O 1
ATOM 949 N N . GLU A 1 117 ? 3.027 -3.822 -6.672 1 98.88 117 GLU A N 1
ATOM 950 C CA . GLU A 1 117 ? 4.211 -2.973 -6.727 1 98.88 117 GLU A CA 1
ATOM 951 C C . GLU A 1 117 ? 5.48 -3.777 -6.469 1 98.88 117 GLU A C 1
ATOM 953 O O . GLU A 1 117 ? 6.469 -3.646 -7.195 1 98.88 117 GLU A O 1
ATOM 958 N N . THR A 1 118 ? 5.461 -4.598 -5.438 1 98.69 118 THR A N 1
ATOM 959 C CA . THR A 1 118 ? 6.66 -5.352 -5.102 1 98.69 118 THR A CA 1
ATOM 960 C C . THR A 1 118 ? 6.992 -6.359 -6.199 1 98.69 118 THR A C 1
ATOM 962 O O . THR A 1 118 ? 8.164 -6.629 -6.465 1 98.69 118 THR A O 1
ATOM 965 N N . LEU A 1 119 ? 5.957 -6.902 -6.859 1 98.75 119 LEU A N 1
ATOM 966 C CA . LEU A 1 119 ? 6.203 -7.809 -7.977 1 98.75 119 LEU A CA 1
ATOM 967 C C . LEU A 1 119 ? 6.816 -7.062 -9.156 1 98.75 119 LEU A C 1
ATOM 969 O O . LEU A 1 119 ? 7.727 -7.57 -9.812 1 98.75 119 LEU A O 1
ATOM 973 N N . ALA A 1 120 ? 6.324 -5.875 -9.422 1 98.88 120 ALA A N 1
ATOM 974 C CA . ALA A 1 120 ? 6.859 -5.043 -10.492 1 98.88 120 ALA A CA 1
ATOM 975 C C . ALA A 1 120 ? 8.328 -4.707 -10.25 1 98.88 120 ALA A C 1
ATOM 977 O O . ALA A 1 120 ? 9.117 -4.629 -11.188 1 98.88 120 ALA A O 1
ATOM 978 N N . ILE A 1 121 ? 8.648 -4.477 -9.016 1 98.62 121 ILE A N 1
ATOM 979 C CA . ILE A 1 121 ? 10.031 -4.172 -8.656 1 98.62 121 ILE A CA 1
ATOM 980 C C . ILE A 1 121 ? 10.883 -5.438 -8.773 1 98.62 121 ILE A C 1
ATOM 982 O O . ILE A 1 121 ? 11.977 -5.41 -9.344 1 98.62 121 ILE A O 1
ATOM 986 N N . ALA A 1 122 ? 10.398 -6.539 -8.328 1 98.25 122 ALA A N 1
ATOM 987 C CA . ALA A 1 122 ? 11.133 -7.801 -8.227 1 98.25 122 ALA A CA 1
ATOM 988 C C . ALA A 1 122 ? 11.594 -8.273 -9.602 1 98.25 122 ALA A C 1
ATOM 990 O O . ALA A 1 122 ? 12.672 -8.859 -9.734 1 98.25 122 ALA A O 1
ATOM 991 N N . VAL A 1 123 ? 10.82 -8.016 -10.602 1 98.19 123 VAL A N 1
ATOM 992 C CA . VAL A 1 123 ? 11.07 -8.609 -11.914 1 98.19 123 VAL A CA 1
ATOM 993 C C . VAL A 1 123 ? 12.211 -7.863 -12.609 1 98.19 123 VAL A C 1
ATOM 995 O O . VAL A 1 123 ? 12.742 -8.328 -13.617 1 98.19 123 VAL A O 1
ATOM 998 N N . ILE A 1 124 ? 12.562 -6.734 -12.125 1 97.56 124 ILE A N 1
ATOM 999 C CA . ILE A 1 124 ? 13.602 -5.922 -12.75 1 97.56 124 ILE A CA 1
ATOM 1000 C C . ILE A 1 124 ? 14.969 -6.516 -12.445 1 97.56 124 ILE A C 1
ATOM 1002 O O . ILE A 1 124 ? 15.266 -6.852 -11.289 1 97.56 124 ILE A O 1
ATOM 1006 N N . ASP A 1 125 ? 15.789 -6.59 -13.461 1 95.44 125 ASP A N 1
ATOM 1007 C CA . ASP A 1 125 ? 17.141 -7.137 -13.32 1 95.44 125 ASP A CA 1
ATOM 1008 C C . ASP A 1 125 ? 18.141 -6.043 -12.969 1 95.44 125 ASP A C 1
ATOM 1010 O O . ASP A 1 125 ? 19 -5.691 -13.789 1 95.44 125 ASP A O 1
ATOM 1014 N N . SER A 1 126 ? 18.016 -5.543 -11.828 1 95.06 126 SER A N 1
ATOM 1015 C CA . SER A 1 126 ? 18.891 -4.508 -11.289 1 95.06 126 SER A CA 1
ATOM 1016 C C . SER A 1 126 ? 18.938 -4.562 -9.766 1 95.06 126 SER A C 1
ATOM 1018 O O . SER A 1 126 ? 18.031 -5.086 -9.125 1 95.06 126 SER A O 1
ATOM 1020 N N . GLN A 1 127 ? 19.984 -4.031 -9.227 1 94.56 127 GLN A N 1
ATOM 1021 C CA . GLN A 1 127 ? 20.141 -4.031 -7.777 1 94.56 127 GLN A CA 1
ATOM 1022 C C . GLN A 1 127 ? 19.156 -3.078 -7.117 1 94.56 127 GLN A C 1
ATOM 1024 O O . GLN A 1 127 ? 18.719 -3.316 -5.992 1 94.56 127 GLN A O 1
ATOM 1029 N N . VAL A 1 128 ? 18.875 -2.018 -7.809 1 96.19 128 VAL A N 1
ATOM 1030 C CA . VAL A 1 128 ? 17.953 -1.014 -7.301 1 96.19 128 VAL A CA 1
ATOM 1031 C C . VAL A 1 128 ? 16.938 -0.648 -8.391 1 96.19 128 VAL A C 1
ATOM 1033 O O . VAL A 1 128 ? 17.312 -0.363 -9.523 1 96.19 128 VAL A O 1
ATOM 1036 N N . ALA A 1 129 ? 15.703 -0.715 -8.047 1 97.44 129 ALA A N 1
ATOM 1037 C CA . ALA A 1 129 ? 14.609 -0.305 -8.922 1 97.44 129 ALA A CA 1
ATOM 1038 C C . ALA A 1 129 ? 13.508 0.389 -8.125 1 97.44 129 ALA A C 1
ATOM 1040 O O . ALA A 1 129 ? 13.102 -0.091 -7.066 1 97.44 129 ALA A O 1
ATOM 1041 N N . LEU A 1 130 ? 13.062 1.508 -8.648 1 97.69 130 LEU A N 1
ATOM 1042 C CA . LEU A 1 130 ? 12.031 2.307 -7.988 1 97.69 130 LEU A CA 1
ATOM 1043 C C . LEU A 1 130 ? 10.867 2.576 -8.938 1 97.69 130 LEU A C 1
ATOM 1045 O O . LEU A 1 130 ? 11.07 2.812 -10.125 1 97.69 130 LEU A O 1
ATOM 1049 N N . VAL A 1 131 ? 9.672 2.57 -8.375 1 98.56 131 VAL A N 1
ATOM 1050 C CA . VAL A 1 131 ? 8.5 2.953 -9.156 1 98.56 131 VAL A CA 1
ATOM 1051 C C . VAL A 1 131 ? 8.414 4.473 -9.242 1 98.56 131 VAL A C 1
ATOM 1053 O O . VAL A 1 131 ? 8.422 5.16 -8.219 1 98.56 131 VAL A O 1
ATOM 1056 N N . GLY A 1 132 ? 8.32 5.012 -10.414 1 98.56 132 GLY A N 1
ATOM 1057 C CA . GLY A 1 132 ? 8.117 6.438 -10.609 1 98.56 132 GLY A CA 1
ATOM 1058 C C . GLY A 1 132 ? 6.664 6.801 -10.859 1 98.56 132 GLY A C 1
ATOM 1059 O O . GLY A 1 132 ? 6.172 7.809 -10.344 1 98.56 132 GLY A O 1
ATOM 1060 N N . VAL A 1 133 ? 6.062 5.996 -11.68 1 98.81 133 VAL A N 1
ATOM 1061 C CA . VAL A 1 133 ? 4.668 6.223 -12.047 1 98.81 133 VAL A CA 1
ATOM 1062 C C . VAL A 1 133 ? 3.902 4.902 -12.008 1 98.81 133 VAL A C 1
ATOM 1064 O O . VAL A 1 133 ? 4.453 3.85 -12.336 1 98.81 133 VAL A O 1
ATOM 1067 N N . ALA A 1 134 ? 2.682 4.953 -11.602 1 98.94 134 ALA A N 1
ATOM 1068 C CA . ALA A 1 134 ? 1.798 3.793 -11.68 1 98.94 134 ALA A CA 1
ATOM 1069 C C . ALA A 1 134 ? 0.382 4.211 -12.07 1 98.94 134 ALA A C 1
ATOM 1071 O O . ALA A 1 134 ? -0.155 5.18 -11.531 1 98.94 134 ALA A O 1
ATOM 1072 N N . ASN A 1 135 ? -0.211 3.545 -12.992 1 98.94 135 ASN A N 1
ATOM 1073 C CA . ASN A 1 135 ? -1.621 3.619 -13.359 1 98.94 135 ASN A CA 1
ATOM 1074 C C . ASN A 1 135 ? -2.344 2.307 -13.07 1 98.94 135 ASN A C 1
ATOM 1076 O O . ASN A 1 135 ? -2.047 1.282 -13.688 1 98.94 135 ASN A O 1
ATOM 1080 N N . ILE A 1 136 ? -3.293 2.369 -12.133 1 98.94 136 ILE A N 1
ATOM 1081 C CA . ILE A 1 136 ? -3.861 1.102 -11.688 1 98.94 136 ILE A CA 1
ATOM 1082 C C . ILE A 1 136 ? -5.387 1.171 -11.742 1 98.94 136 ILE A C 1
ATOM 1084 O O . ILE A 1 136 ? -5.965 2.258 -11.688 1 98.94 136 ILE A O 1
ATOM 1088 N N . LYS A 1 137 ? -5.957 0.039 -11.875 1 98.88 137 LYS A N 1
ATOM 1089 C CA . LYS A 1 137 ? -7.41 -0.128 -11.883 1 98.88 137 LYS A CA 1
ATOM 1090 C C . LYS A 1 137 ? -7.828 -1.326 -11.031 1 98.88 137 LYS A C 1
ATOM 1092 O O . LYS A 1 137 ? -7.34 -2.439 -11.242 1 98.88 137 LYS A O 1
ATOM 1097 N N . TYR A 1 138 ? -8.594 -1.026 -10.047 1 98.81 138 TYR A N 1
ATOM 1098 C CA . TYR A 1 138 ? -9.305 -2.082 -9.328 1 98.81 138 TYR A CA 1
ATOM 1099 C C . TYR A 1 138 ? -10.586 -2.471 -10.055 1 98.81 138 TYR A C 1
ATOM 1101 O O . TYR A 1 138 ? -11.57 -1.734 -10.023 1 98.81 138 TYR A O 1
ATOM 1109 N N . LYS A 1 139 ? -10.617 -3.639 -10.664 1 98.38 139 LYS A N 1
ATOM 1110 C CA . LYS A 1 139 ? -11.695 -3.996 -11.586 1 98.38 139 LYS A CA 1
ATOM 1111 C C . LYS A 1 139 ? -12.875 -4.605 -10.844 1 98.38 139 LYS A C 1
ATOM 1113 O O . LYS A 1 139 ? -14.031 -4.293 -11.141 1 98.38 139 LYS A O 1
ATOM 1118 N N . ILE A 1 140 ? -12.57 -5.527 -9.969 1 97.31 140 ILE A N 1
ATOM 1119 C CA . ILE A 1 140 ? -13.578 -6.273 -9.219 1 97.31 140 ILE A CA 1
ATOM 1120 C C . ILE A 1 140 ? -13.164 -6.352 -7.746 1 97.31 140 ILE A C 1
ATOM 1122 O O . ILE A 1 140 ? -12.008 -6.633 -7.434 1 97.31 140 ILE A O 1
ATOM 1126 N N . PRO A 1 141 ? -14.117 -6.039 -6.871 1 97.5 141 PRO A N 1
ATOM 1127 C CA . PRO A 1 141 ? -13.773 -6.152 -5.453 1 97.5 141 PRO A CA 1
ATOM 1128 C C . PRO A 1 141 ? -13.32 -7.555 -5.066 1 97.5 141 PRO A C 1
ATOM 1130 O O . PRO A 1 141 ? -13.859 -8.547 -5.57 1 97.5 141 PRO A O 1
ATOM 1133 N N . VAL A 1 142 ? -12.258 -7.625 -4.285 1 97.81 142 VAL A N 1
ATOM 1134 C CA . VAL A 1 142 ? -11.766 -8.875 -3.713 1 97.81 142 VAL A CA 1
ATOM 1135 C C . VAL A 1 142 ? -12.234 -9 -2.266 1 97.81 142 VAL A C 1
ATOM 1137 O O . VAL A 1 142 ? -12.148 -8.047 -1.492 1 97.81 142 VAL A O 1
ATOM 1140 N N . TYR A 1 143 ? -12.719 -10.102 -1.883 1 97 143 TYR A N 1
ATOM 1141 C CA . TYR A 1 143 ? -13.219 -10.289 -0.525 1 97 143 TYR A CA 1
ATOM 1142 C C . TYR A 1 143 ? -12.234 -11.086 0.316 1 97 143 TYR A C 1
ATOM 1144 O O . TYR A 1 143 ? -11.461 -11.891 -0.215 1 97 143 TYR A O 1
ATOM 1152 N N . SER A 1 144 ? -12.305 -10.797 1.618 1 97.38 144 SER A N 1
ATOM 1153 C CA . SER A 1 144 ? -11.43 -11.5 2.549 1 97.38 144 SER A CA 1
ATOM 1154 C C . SER A 1 144 ? -11.539 -13.016 2.373 1 97.38 144 SER A C 1
ATOM 1156 O O . SER A 1 144 ? -12.633 -13.539 2.156 1 97.38 144 SER A O 1
ATOM 1158 N N . GLY A 1 145 ? -10.383 -13.648 2.449 1 94.06 145 GLY A N 1
ATOM 1159 C CA . GLY A 1 145 ? -10.352 -15.094 2.289 1 94.06 145 GLY A CA 1
ATOM 1160 C C . GLY A 1 145 ? -10.008 -15.531 0.878 1 94.06 145 GLY A C 1
ATOM 1161 O O . GLY A 1 145 ? -9.711 -16.703 0.642 1 94.06 145 GLY A O 1
ATOM 1162 N N . ALA A 1 146 ? -9.945 -14.586 -0.005 1 93.5 146 ALA A N 1
ATOM 1163 C CA . ALA A 1 146 ? -9.633 -14.898 -1.397 1 93.5 146 ALA A CA 1
ATOM 1164 C C . ALA A 1 146 ? -8.133 -15.148 -1.578 1 93.5 146 ALA A C 1
ATOM 1166 O O . ALA A 1 146 ? -7.309 -14.539 -0.9 1 93.5 146 ALA A O 1
ATOM 1167 N N . ARG A 1 147 ? -7.867 -16.016 -2.451 1 93.62 147 ARG A N 1
ATOM 1168 C CA . ARG A 1 147 ? -6.504 -16.203 -2.939 1 93.62 147 ARG A CA 1
ATOM 1169 C C . ARG A 1 147 ? -6.305 -15.508 -4.281 1 93.62 147 ARG A C 1
ATOM 1171 O O . ARG A 1 147 ? -7.02 -15.797 -5.246 1 93.62 147 ARG A O 1
ATOM 1178 N N . ILE A 1 148 ? -5.305 -14.625 -4.305 1 96.25 148 ILE A N 1
ATOM 1179 C CA . ILE A 1 148 ? -5.113 -13.883 -5.539 1 96.25 148 ILE A CA 1
ATOM 1180 C C . ILE A 1 148 ? -3.723 -14.164 -6.102 1 96.25 148 ILE A C 1
ATOM 1182 O O . ILE A 1 148 ? -2.77 -14.367 -5.348 1 96.25 148 ILE A O 1
ATOM 1186 N N . ILE A 1 149 ? -3.703 -14.211 -7.426 1 96.31 149 ILE A N 1
ATOM 1187 C CA . ILE A 1 149 ? -2.473 -14.492 -8.156 1 96.31 149 ILE A CA 1
ATOM 1188 C C . ILE A 1 149 ? -2.062 -13.266 -8.969 1 96.31 149 ILE A C 1
ATOM 1190 O O . ILE A 1 149 ? -2.865 -12.719 -9.734 1 96.31 149 ILE A O 1
ATOM 1194 N N . ALA A 1 150 ? -0.854 -12.852 -8.789 1 98.5 150 ALA A N 1
ATOM 1195 C CA . ALA A 1 150 ? -0.33 -11.695 -9.516 1 98.5 150 ALA A CA 1
ATOM 1196 C C . ALA A 1 150 ? 0.667 -12.133 -10.586 1 98.5 150 ALA A C 1
ATOM 1198 O O . ALA A 1 150 ? 1.499 -13.008 -10.352 1 98.5 150 ALA A O 1
ATOM 1199 N N . LYS A 1 151 ? 0.548 -11.547 -11.727 1 98.5 151 LYS A N 1
ATOM 1200 C CA . LYS A 1 151 ? 1.464 -11.789 -12.836 1 98.5 151 LYS A CA 1
ATOM 1201 C C . LYS A 1 151 ? 2.076 -10.484 -13.344 1 98.5 151 LYS A C 1
ATOM 1203 O O . LYS A 1 151 ? 1.356 -9.539 -13.656 1 98.5 151 LYS A O 1
ATOM 1208 N N . ALA A 1 152 ? 3.381 -10.469 -13.383 1 98.81 152 ALA A N 1
ATOM 1209 C CA . ALA A 1 152 ? 4.102 -9.312 -13.891 1 98.81 152 ALA A CA 1
ATOM 1210 C C . ALA A 1 152 ? 4.805 -9.633 -15.203 1 98.81 152 ALA A C 1
ATOM 1212 O O . ALA A 1 152 ? 5.305 -10.742 -15.391 1 98.81 152 ALA A O 1
ATOM 1213 N N . GLN A 1 153 ? 4.832 -8.68 -16.094 1 98.81 153 GLN A N 1
ATOM 1214 C CA . GLN A 1 153 ? 5.535 -8.789 -17.359 1 98.81 153 GLN A CA 1
ATOM 1215 C C . GLN A 1 153 ? 6.254 -7.488 -17.703 1 98.81 153 GLN A C 1
ATOM 1217 O O . GLN A 1 153 ? 5.645 -6.418 -17.703 1 98.81 153 GLN A O 1
ATOM 1222 N N . VAL A 1 154 ? 7.527 -7.594 -18.016 1 98.81 154 VAL A N 1
ATOM 1223 C CA . VAL A 1 154 ? 8.266 -6.441 -18.531 1 98.81 154 VAL A CA 1
ATOM 1224 C C . VAL A 1 154 ? 7.898 -6.188 -19.984 1 98.81 154 VAL A C 1
ATOM 1226 O O . VAL A 1 154 ? 8.227 -6.992 -20.859 1 98.81 154 VAL A O 1
ATOM 1229 N N . LYS A 1 155 ? 7.254 -5.07 -20.25 1 98.62 155 LYS A N 1
ATOM 1230 C CA . LYS A 1 155 ? 6.754 -4.781 -21.594 1 98.62 155 LYS A CA 1
ATOM 1231 C C . LYS A 1 155 ? 7.773 -3.99 -22.406 1 98.62 155 LYS A C 1
ATOM 1233 O O . LYS A 1 155 ? 7.871 -4.156 -23.609 1 98.62 155 LYS A O 1
ATOM 1238 N N . LYS A 1 156 ? 8.453 -3.131 -21.75 1 97.62 156 LYS A N 1
ATOM 1239 C CA . LYS A 1 156 ? 9.469 -2.297 -22.391 1 97.62 156 LYS A CA 1
ATOM 1240 C C . LYS A 1 156 ? 10.664 -2.084 -21.469 1 97.62 156 LYS A C 1
ATOM 1242 O O . LYS A 1 156 ? 10.516 -2.018 -20.25 1 97.62 156 LYS A O 1
ATOM 1247 N N . SER A 1 157 ? 11.805 -2.031 -22.031 1 95.88 157 SER A N 1
ATOM 1248 C CA . SER A 1 157 ? 13.062 -1.713 -21.359 1 95.88 157 SER A CA 1
ATOM 1249 C C . SER A 1 157 ? 13.898 -0.735 -22.188 1 95.88 157 SER A C 1
ATOM 1251 O O . SER A 1 157 ? 14.312 -1.051 -23.297 1 95.88 157 SER A O 1
ATOM 1253 N N . LYS A 1 158 ? 13.984 0.391 -21.734 1 94.12 158 LYS A N 1
ATOM 1254 C CA . LYS A 1 158 ? 14.797 1.41 -22.391 1 94.12 158 LYS A CA 1
ATOM 1255 C C . LYS A 1 158 ? 15.812 2.01 -21.422 1 94.12 158 LYS A C 1
ATOM 1257 O O . LYS A 1 158 ? 15.5 2.932 -20.672 1 94.12 158 LYS A O 1
ATOM 1262 N N . GLY A 1 159 ? 17.078 1.588 -21.609 1 93.38 159 GLY A N 1
ATOM 1263 C CA . GLY A 1 159 ? 18.078 2.045 -20.656 1 93.38 159 GLY A CA 1
ATOM 1264 C C . GLY A 1 159 ? 17.797 1.601 -19.234 1 93.38 159 GLY A C 1
ATOM 1265 O O . GLY A 1 159 ? 17.703 0.402 -18.969 1 93.38 159 GLY A O 1
ATOM 1266 N N . ASN A 1 160 ? 17.594 2.65 -18.422 1 95.75 160 ASN A N 1
ATOM 1267 C CA . ASN A 1 160 ? 17.328 2.344 -17.016 1 95.75 160 ASN A CA 1
ATOM 1268 C C . ASN A 1 160 ? 15.836 2.473 -16.703 1 95.75 160 ASN A C 1
ATOM 1270 O O . ASN A 1 160 ? 15.453 2.488 -15.531 1 95.75 160 ASN A O 1
ATOM 1274 N N . ARG A 1 161 ? 15.07 2.609 -17.719 1 97.5 161 ARG A N 1
ATOM 1275 C CA . ARG A 1 161 ? 13.633 2.752 -17.547 1 97.5 161 ARG A CA 1
ATOM 1276 C C . ARG A 1 161 ? 12.898 1.493 -18 1 97.5 161 ARG A C 1
ATOM 1278 O O . ARG A 1 161 ? 13.227 0.915 -19.031 1 97.5 161 ARG A O 1
ATOM 1285 N N . PHE A 1 162 ? 11.875 1.139 -17.266 1 98.56 162 PHE A N 1
ATOM 1286 C CA . PHE A 1 162 ? 11.125 -0.085 -17.547 1 98.56 162 PHE A CA 1
ATOM 1287 C C . PHE A 1 162 ? 9.625 0.159 -17.438 1 98.56 162 PHE A C 1
ATOM 1289 O O . PHE A 1 162 ? 9.172 0.922 -16.594 1 98.56 162 PHE A O 1
ATOM 1296 N N . ILE A 1 163 ? 8.883 -0.461 -18.312 1 98.88 163 ILE A N 1
ATOM 1297 C CA . ILE A 1 163 ? 7.434 -0.531 -18.188 1 98.88 163 ILE A CA 1
ATOM 1298 C C . ILE A 1 163 ? 7.016 -1.957 -17.828 1 98.88 163 ILE A C 1
ATOM 1300 O O . ILE A 1 163 ? 7.309 -2.896 -18.578 1 98.88 163 ILE A O 1
ATOM 1304 N N . VAL A 1 164 ? 6.355 -2.119 -16.75 1 98.94 164 VAL A N 1
ATOM 1305 C CA . VAL A 1 164 ? 5.918 -3.428 -16.281 1 98.94 164 VAL A CA 1
ATOM 1306 C C . VAL A 1 164 ? 4.398 -3.439 -16.125 1 98.94 164 VAL A C 1
ATOM 1308 O O . VAL A 1 164 ? 3.824 -2.553 -15.484 1 98.94 164 VAL A O 1
ATOM 1311 N N . TRP A 1 165 ? 3.77 -4.434 -16.719 1 98.94 165 TRP A N 1
ATOM 1312 C CA . TRP A 1 165 ? 2.35 -4.68 -16.484 1 98.94 165 TRP A CA 1
ATOM 1313 C C . TRP A 1 165 ? 2.143 -5.719 -15.391 1 98.94 165 TRP A C 1
ATOM 1315 O O . TRP A 1 165 ? 2.828 -6.742 -15.359 1 98.94 165 TRP A O 1
ATOM 1325 N N . VAL A 1 166 ? 1.306 -5.477 -14.5 1 98.94 166 VAL A N 1
ATOM 1326 C CA . VAL A 1 166 ? 0.936 -6.441 -13.469 1 98.94 166 VAL A CA 1
ATOM 1327 C C . VAL A 1 166 ? -0.575 -6.66 -13.484 1 98.94 166 VAL A C 1
ATOM 1329 O O . VAL A 1 166 ? -1.349 -5.703 -13.438 1 98.94 166 VAL A O 1
ATOM 1332 N N . LYS A 1 167 ? -0.963 -7.852 -13.609 1 98.88 167 LYS A N 1
ATOM 1333 C CA . LYS A 1 167 ? -2.363 -8.25 -13.508 1 98.88 167 LYS A CA 1
ATOM 1334 C C . LYS A 1 167 ? -2.574 -9.219 -12.352 1 98.88 167 LYS A C 1
ATOM 1336 O O . LYS A 1 167 ? -1.746 -10.102 -12.109 1 98.88 167 LYS A O 1
ATOM 1341 N N . ILE A 1 168 ? -3.619 -9.008 -11.609 1 98.75 168 ILE A N 1
ATOM 1342 C CA . ILE A 1 168 ? -3.949 -9.875 -10.484 1 98.75 168 ILE A CA 1
ATOM 1343 C C . ILE A 1 168 ? -5.289 -10.562 -10.734 1 98.75 168 ILE A C 1
ATOM 1345 O O . ILE A 1 168 ? -6.238 -9.93 -11.203 1 98.75 168 ILE A O 1
ATOM 1349 N N . TYR A 1 169 ? -5.336 -11.789 -10.414 1 97.56 169 TYR A N 1
ATOM 1350 C CA . TYR A 1 169 ? -6.504 -12.625 -10.695 1 97.56 169 TYR A CA 1
ATOM 1351 C C . TYR A 1 169 ? -7.016 -13.289 -9.43 1 97.56 169 TYR A C 1
ATOM 1353 O O . TYR A 1 169 ? -6.23 -13.656 -8.547 1 97.56 169 TYR A O 1
ATOM 1361 N N . GLU A 1 170 ? -8.289 -13.414 -9.312 1 94.94 170 GLU A N 1
ATOM 1362 C CA . GLU A 1 170 ? -8.961 -14.352 -8.414 1 94.94 170 GLU A CA 1
ATOM 1363 C C . GLU A 1 170 ? -9.695 -15.438 -9.195 1 94.94 170 GLU A C 1
ATOM 1365 O O . GLU A 1 170 ? -10.617 -15.141 -9.953 1 94.94 170 GLU A O 1
ATOM 1370 N N . LYS A 1 171 ? -9.43 -16.688 -9.031 1 86.62 171 LYS A N 1
ATOM 1371 C CA . LYS A 1 171 ? -10.039 -17.797 -9.758 1 86.62 171 LYS A CA 1
ATOM 1372 C C . LYS A 1 171 ? -10.148 -17.484 -11.25 1 86.62 171 LYS A C 1
ATOM 1374 O O . LYS A 1 171 ? -11.219 -17.609 -11.836 1 86.62 171 LYS A O 1
ATOM 1379 N N . ASN A 1 172 ? -9.211 -16.922 -11.922 1 88.06 172 ASN A N 1
ATOM 1380 C CA . ASN A 1 172 ? -9.078 -16.688 -13.359 1 88.06 172 ASN A CA 1
ATOM 1381 C C . ASN A 1 172 ? -9.789 -15.406 -13.781 1 88.06 172 ASN A C 1
ATOM 1383 O O . ASN A 1 172 ? -9.969 -15.156 -14.969 1 88.06 172 ASN A O 1
ATOM 1387 N N . VAL A 1 173 ? -10.305 -14.672 -12.82 1 94.56 173 VAL A N 1
ATOM 1388 C CA . VAL A 1 173 ? -10.93 -13.383 -13.094 1 94.56 173 VAL A CA 1
ATOM 1389 C C . VAL A 1 173 ? -9.953 -12.258 -12.75 1 94.56 173 VAL A C 1
ATOM 1391 O O . VAL A 1 173 ? -9.422 -12.211 -11.641 1 94.56 173 VAL A O 1
ATOM 1394 N N . GLU A 1 174 ? -9.758 -11.422 -13.773 1 98.25 174 GLU A N 1
ATOM 1395 C CA . GLU A 1 174 ? -8.859 -10.297 -13.523 1 98.25 174 GLU A CA 1
ATOM 1396 C C . GLU A 1 174 ? -9.5 -9.281 -12.578 1 98.25 174 GLU A C 1
ATOM 1398 O O . GLU A 1 174 ? -10.516 -8.664 -12.906 1 98.25 174 GLU A O 1
ATOM 1403 N N . VAL A 1 175 ? -8.93 -9.102 -11.398 1 98.69 175 VAL A N 1
ATOM 1404 C CA . VAL A 1 175 ? -9.531 -8.242 -10.383 1 98.69 175 VAL A CA 1
ATOM 1405 C C . VAL A 1 175 ? -8.758 -6.93 -10.297 1 98.69 175 VAL A C 1
ATOM 1407 O O . VAL A 1 175 ? -9.25 -5.953 -9.727 1 98.69 175 VAL A O 1
ATOM 1410 N N . PHE A 1 176 ? -7.57 -6.867 -10.805 1 98.88 176 PHE A N 1
ATOM 1411 C CA . PHE A 1 176 ? -6.695 -5.703 -10.742 1 98.88 176 PHE A CA 1
ATOM 1412 C C . PHE A 1 176 ? -5.754 -5.664 -11.938 1 98.88 176 PHE A C 1
ATOM 1414 O O . PHE A 1 176 ? -5.277 -6.707 -12.391 1 98.88 176 PHE A O 1
ATOM 1421 N N . ARG A 1 177 ? -5.461 -4.473 -12.414 1 98.88 177 ARG A N 1
ATOM 1422 C CA . ARG A 1 177 ? -4.465 -4.262 -13.453 1 98.88 177 ARG A CA 1
ATOM 1423 C C . ARG A 1 177 ? -3.66 -2.994 -13.195 1 98.88 177 ARG A C 1
ATOM 1425 O O . ARG A 1 177 ? -4.215 -1.972 -12.789 1 98.88 177 ARG A O 1
ATOM 1432 N N . GLY A 1 178 ? -2.367 -3.082 -13.43 1 98.94 178 GLY A N 1
ATOM 1433 C CA . GLY A 1 178 ? -1.506 -1.925 -13.234 1 98.94 178 GLY A CA 1
ATOM 1434 C C . GLY A 1 178 ? -0.393 -1.832 -14.258 1 98.94 178 GLY A C 1
ATOM 1435 O O . GLY A 1 178 ? 0.131 -2.854 -14.711 1 98.94 178 GLY A O 1
ATOM 1436 N N . LYS A 1 179 ? -0.152 -0.658 -14.68 1 98.94 179 LYS A N 1
ATOM 1437 C CA . LYS A 1 179 ? 1.041 -0.31 -15.445 1 98.94 179 LYS A CA 1
ATOM 1438 C C . LYS A 1 179 ? 2.031 0.477 -14.594 1 98.94 179 LYS A C 1
ATOM 1440 O O . LYS A 1 179 ? 1.706 1.553 -14.086 1 98.94 179 LYS A O 1
ATOM 1445 N N . PHE A 1 180 ? 3.203 -0.038 -14.453 1 98.94 180 PHE A N 1
ATOM 1446 C CA . PHE A 1 180 ? 4.234 0.574 -13.625 1 98.94 180 PHE A CA 1
ATOM 1447 C C . PHE A 1 180 ? 5.414 1.026 -14.469 1 98.94 180 PHE A C 1
ATOM 1449 O O . PHE A 1 180 ? 5.922 0.263 -15.297 1 98.94 180 PHE A O 1
ATOM 1456 N N . ILE A 1 181 ? 5.801 2.221 -14.312 1 98.94 181 ILE A N 1
ATOM 1457 C CA . ILE A 1 181 ? 7.035 2.732 -14.898 1 98.94 181 ILE A CA 1
ATOM 1458 C C . ILE A 1 181 ? 8.117 2.82 -13.82 1 98.94 181 ILE A C 1
ATOM 1460 O O . ILE A 1 181 ? 7.965 3.545 -12.836 1 98.94 181 ILE A O 1
ATOM 1464 N N . LEU A 1 182 ? 9.195 2.096 -14.008 1 98.62 182 LEU A N 1
ATOM 1465 C CA . LEU A 1 182 ? 10.258 1.999 -13.016 1 98.62 182 LEU A CA 1
ATOM 1466 C C . LEU A 1 182 ? 11.57 2.551 -13.562 1 98.62 182 LEU A C 1
ATOM 1468 O O . LEU A 1 182 ? 11.766 2.607 -14.773 1 98.62 182 LEU A O 1
ATOM 1472 N N . VAL A 1 183 ? 12.406 2.939 -12.656 1 97.44 183 VAL A N 1
ATOM 1473 C CA . VAL A 1 183 ? 13.766 3.375 -12.977 1 97.44 183 VAL A CA 1
ATOM 1474 C C . VAL A 1 183 ? 14.773 2.596 -12.141 1 97.44 183 VAL A C 1
ATOM 1476 O O . VAL A 1 183 ? 14.555 2.379 -10.945 1 97.44 183 VAL A O 1
ATOM 1479 N N . SER A 1 184 ? 15.719 2.092 -12.766 1 96.19 184 SER A N 1
ATOM 1480 C CA . SER A 1 184 ? 16.797 1.431 -12.039 1 96.19 184 SER A CA 1
ATOM 1481 C C . SER A 1 184 ? 17.953 2.398 -11.75 1 96.19 184 SER A C 1
ATOM 1483 O O . SER A 1 184 ? 18.172 3.346 -12.508 1 96.19 184 SER A O 1
ATOM 1485 N N . LEU A 1 185 ? 18.516 2.246 -10.617 1 87.94 185 LEU A N 1
ATOM 1486 C CA . LEU A 1 185 ? 19.656 3.08 -10.242 1 87.94 185 LEU A CA 1
ATOM 1487 C C . LEU A 1 185 ? 20.938 2.258 -10.172 1 87.94 185 LEU A C 1
ATOM 1489 O O . LEU A 1 185 ? 20.922 1.096 -9.758 1 87.94 185 LEU A O 1
ATOM 1493 N N . ASN A 1 186 ? 21.891 2.736 -10.961 1 71.62 186 ASN A N 1
ATOM 1494 C CA . ASN A 1 186 ? 23.188 2.07 -10.891 1 71.62 186 ASN A CA 1
ATOM 1495 C C . ASN A 1 186 ? 23.875 2.309 -9.547 1 71.62 186 ASN A C 1
ATOM 1497 O O . ASN A 1 186 ? 23.703 3.365 -8.938 1 71.62 186 ASN A O 1
ATOM 1501 N N . GLU A 1 187 ? 24.297 1.238 -8.812 1 58.47 187 GLU A N 1
ATOM 1502 C CA . GLU A 1 187 ? 25 1.328 -7.539 1 58.47 187 GLU A CA 1
ATOM 1503 C C . GLU A 1 187 ? 26 2.484 -7.539 1 58.47 187 GLU A C 1
ATOM 1505 O O . GLU A 1 187 ? 26.172 3.158 -6.523 1 58.47 187 GLU A O 1
ATOM 1510 N N . ASN A 1 188 ? 26.609 2.664 -8.562 1 51.53 188 ASN A N 1
ATOM 1511 C CA . ASN A 1 188 ? 27.688 3.635 -8.586 1 51.53 188 ASN A CA 1
ATOM 1512 C C . ASN A 1 188 ? 27.172 5.062 -8.414 1 51.53 188 ASN A C 1
ATOM 1514 O O . ASN A 1 188 ? 27.859 5.91 -7.836 1 51.53 188 ASN A O 1
ATOM 1518 N N . LYS A 1 189 ? 26.094 5.359 -8.93 1 49.12 189 LYS A N 1
ATOM 1519 C CA . LYS A 1 189 ? 25.609 6.734 -8.859 1 49.12 189 LYS A CA 1
ATOM 1520 C C . LYS A 1 189 ? 24.953 7.008 -7.5 1 49.12 189 LYS A C 1
ATOM 1522 O O . LYS A 1 189 ? 24.609 8.148 -7.195 1 49.12 189 LYS A O 1
ATOM 1527 N N . ILE A 1 190 ? 24.25 6.176 -6.91 1 49.28 190 ILE A N 1
ATOM 1528 C CA . ILE A 1 190 ? 23.672 6.496 -5.613 1 49.28 190 ILE A CA 1
ATOM 1529 C C . ILE A 1 190 ? 24.766 6.949 -4.648 1 49.28 190 ILE A C 1
ATOM 1531 O O . ILE A 1 190 ? 24.562 7.887 -3.873 1 49.28 190 ILE A O 1
ATOM 1535 N N . LYS A 1 191 ? 25.969 6.402 -4.652 1 44.03 191 LYS A N 1
ATOM 1536 C CA . LYS A 1 191 ? 27.062 6.797 -3.768 1 44.03 191 LYS A CA 1
ATOM 1537 C C . LYS A 1 191 ? 27.531 8.219 -4.066 1 44.03 191 LYS A C 1
ATOM 1539 O O . LYS A 1 191 ? 28.25 8.82 -3.271 1 44.03 191 LYS A O 1
ATOM 1544 N N . GLU A 1 192 ? 27.328 8.625 -5.164 1 35.78 192 GLU A N 1
ATOM 1545 C CA . GLU A 1 192 ? 27.891 9.953 -5.395 1 35.78 192 GLU A CA 1
ATOM 1546 C C . GLU A 1 192 ? 27.016 11.031 -4.754 1 35.78 192 GLU A C 1
ATOM 1548 O O . GLU A 1 192 ? 27.484 12.156 -4.551 1 35.78 192 GLU A O 1
ATOM 1553 N N . LYS A 1 193 ? 25.812 10.836 -4.828 1 36 193 LYS A N 1
ATOM 1554 C CA . LYS A 1 193 ? 25.047 11.914 -4.188 1 36 193 LYS A CA 1
ATOM 1555 C C . LYS A 1 193 ? 25.062 11.766 -2.668 1 36 193 LYS A C 1
ATOM 1557 O O . LYS A 1 193 ? 24.453 12.57 -1.955 1 36 193 LYS A O 1
ATOM 1562 N N . ILE A 1 194 ? 25.453 10.562 -2.078 1 28.81 194 ILE A N 1
ATOM 1563 C CA . ILE A 1 194 ? 25.812 10.633 -0.665 1 28.81 194 ILE A CA 1
ATOM 1564 C C . ILE A 1 194 ? 27.266 11.086 -0.519 1 28.81 194 ILE A C 1
ATOM 1566 O O . ILE A 1 194 ? 28.156 10.539 -1.174 1 28.81 194 ILE A O 1
ATOM 1570 N N . MET B 1 1 ? 2.131 38.594 44.594 1 43.59 1 MET B N 1
ATOM 1571 C CA . MET B 1 1 ? 2.576 37.719 43.5 1 43.59 1 MET B CA 1
ATOM 1572 C C . MET B 1 1 ? 3.682 38.375 42.688 1 43.59 1 MET B C 1
ATOM 1574 O O . MET B 1 1 ? 3.514 39.5 42.219 1 43.59 1 MET B O 1
ATOM 1578 N N . SER B 1 2 ? 4.895 37.875 42.812 1 52.62 2 SER B N 1
ATOM 1579 C CA . SER B 1 2 ? 6.02 38.625 42.25 1 52.62 2 SER B CA 1
ATOM 1580 C C . SER B 1 2 ? 5.824 38.906 40.75 1 52.62 2 SER B C 1
ATOM 1582 O O . SER B 1 2 ? 5.078 38.188 40.094 1 52.62 2 SER B O 1
ATOM 1584 N N . ARG B 1 3 ? 6.16 40.094 40.344 1 63.5 3 ARG B N 1
ATOM 1585 C CA . ARG B 1 3 ? 6.074 40.562 38.969 1 63.5 3 ARG B CA 1
ATOM 1586 C C . ARG B 1 3 ? 6.383 39.406 38 1 63.5 3 ARG B C 1
ATOM 1588 O O . ARG B 1 3 ? 5.75 39.312 36.938 1 63.5 3 ARG B O 1
ATOM 1595 N N . SER B 1 4 ? 7.34 38.531 38.438 1 68.38 4 SER B N 1
ATOM 1596 C CA . SER B 1 4 ? 7.766 37.375 37.625 1 68.38 4 SER B CA 1
ATOM 1597 C C . SER B 1 4 ? 6.664 36.344 37.531 1 68.38 4 SER B C 1
ATOM 1599 O O . SER B 1 4 ? 6.445 35.75 36.438 1 68.38 4 SER B O 1
ATOM 1601 N N . SER B 1 5 ? 5.812 36.344 38.594 1 72.56 5 SER B N 1
ATOM 1602 C CA . SER B 1 5 ? 4.727 35.375 38.656 1 72.56 5 SER B CA 1
ATOM 1603 C C . SER B 1 5 ? 3.578 35.781 37.719 1 72.56 5 SER B C 1
ATOM 1605 O O . SER B 1 5 ? 2.996 34.938 37.031 1 72.56 5 SER B O 1
ATOM 1607 N N . SER B 1 6 ? 3.455 37.125 37.625 1 80.06 6 SER B N 1
ATOM 1608 C CA . SER B 1 6 ? 2.355 37.625 36.812 1 80.06 6 SER B CA 1
ATOM 1609 C C . SER B 1 6 ? 2.629 37.406 35.344 1 80.06 6 SER B C 1
ATOM 1611 O O . SER B 1 6 ? 1.736 37 34.594 1 80.06 6 SER B O 1
ATOM 1613 N N . HIS B 1 7 ? 3.898 37.656 34.938 1 84.62 7 HIS B N 1
ATOM 1614 C CA . HIS B 1 7 ? 4.273 37.438 33.531 1 84.62 7 HIS B CA 1
ATOM 1615 C C . HIS B 1 7 ? 4.16 35.969 33.125 1 84.62 7 HIS B C 1
ATOM 1617 O O . HIS B 1 7 ? 3.707 35.656 32.031 1 84.62 7 HIS B O 1
ATOM 1623 N N . LYS B 1 8 ? 4.617 35.156 34.031 1 89.75 8 LYS B N 1
ATOM 1624 C CA . LYS B 1 8 ? 4.52 33.719 33.812 1 89.75 8 LYS B CA 1
ATOM 1625 C C . LYS B 1 8 ? 3.064 33.281 33.625 1 89.75 8 LYS B C 1
ATOM 1627 O O . LYS B 1 8 ? 2.738 32.531 32.719 1 89.75 8 LYS B O 1
ATOM 1632 N N . GLN B 1 9 ? 2.23 33.781 34.5 1 89.94 9 GLN B N 1
ATOM 1633 C CA . GLN B 1 9 ? 0.818 33.406 34.469 1 89.94 9 GLN B CA 1
ATOM 1634 C C . GLN B 1 9 ? 0.17 33.875 33.156 1 89.94 9 GLN B C 1
ATOM 1636 O O . GLN B 1 9 ? -0.623 33.156 32.562 1 89.94 9 GLN B O 1
ATOM 1641 N N . GLN B 1 10 ? 0.488 35.062 32.781 1 90.25 10 GLN B N 1
ATOM 1642 C CA . GLN B 1 10 ? -0.05 35.562 31.531 1 90.25 10 GLN B CA 1
ATOM 1643 C C . GLN B 1 10 ? 0.446 34.75 30.344 1 90.25 10 GLN B C 1
ATOM 1645 O O . GLN B 1 10 ? -0.322 34.469 29.422 1 90.25 10 GLN B O 1
ATOM 1650 N N . ARG B 1 11 ? 1.765 34.469 30.375 1 91.38 11 ARG B N 1
ATOM 1651 C CA . ARG B 1 11 ? 2.34 33.656 29.312 1 91.38 11 ARG B CA 1
ATOM 1652 C C . ARG B 1 11 ? 1.671 32.281 29.25 1 91.38 11 ARG B C 1
ATOM 1654 O O . ARG B 1 11 ? 1.35 31.797 28.172 1 91.38 11 ARG B O 1
ATOM 1661 N N . GLN B 1 12 ? 1.464 31.672 30.359 1 91.75 12 GLN B N 1
ATOM 1662 C CA . GLN B 1 12 ? 0.853 30.359 30.422 1 91.75 12 GLN B CA 1
ATOM 1663 C C . GLN B 1 12 ? -0.575 30.375 29.875 1 91.75 12 GLN B C 1
ATOM 1665 O O . GLN B 1 12 ? -1 29.453 29.188 1 91.75 12 GLN B O 1
ATOM 1670 N N . LYS B 1 13 ? -1.28 31.453 30.203 1 90.12 13 LYS B N 1
ATOM 1671 C CA . LYS B 1 13 ? -2.635 31.609 29.688 1 90.12 13 LYS B CA 1
ATOM 1672 C C . LYS B 1 13 ? -2.629 31.719 28.172 1 90.12 13 LYS B C 1
ATOM 1674 O O . LYS B 1 13 ? -3.41 31.047 27.484 1 90.12 13 LYS B O 1
ATOM 1679 N N . THR B 1 14 ? -1.771 32.531 27.703 1 90.19 14 THR B N 1
ATOM 1680 C CA . THR B 1 14 ? -1.653 32.719 26.266 1 90.19 14 THR B CA 1
ATOM 1681 C C . THR B 1 14 ? -1.186 31.453 25.578 1 90.19 14 THR B C 1
ATOM 1683 O O . THR B 1 14 ? -1.633 31.125 24.469 1 90.19 14 THR B O 1
ATOM 1686 N N . LEU B 1 15 ? -0.298 30.797 26.25 1 90 15 LEU B N 1
ATOM 1687 C CA . LEU B 1 15 ? 0.211 29.531 25.734 1 90 15 LEU B CA 1
ATOM 1688 C C . LEU B 1 15 ? -0.922 28.531 25.547 1 90 15 LEU B C 1
ATOM 1690 O O . LEU B 1 15 ? -1.008 27.875 24.5 1 90 15 LEU B O 1
ATOM 1694 N N . LEU B 1 16 ? -1.751 28.406 26.5 1 88.75 16 LEU B N 1
ATOM 1695 C CA . LEU B 1 16 ? -2.9 27.516 26.453 1 88.75 16 LEU B CA 1
ATOM 1696 C C . LEU B 1 16 ? -3.805 27.875 25.266 1 88.75 16 LEU B C 1
ATOM 1698 O O . LEU B 1 16 ? -4.25 26.984 24.531 1 88.75 16 LEU B O 1
ATOM 1702 N N . GLU B 1 17 ? -3.998 29.125 25.094 1 87.12 17 GLU B N 1
ATOM 1703 C CA . GLU B 1 17 ? -4.852 29.594 24.016 1 87.12 17 GLU B CA 1
ATOM 1704 C C . GLU B 1 17 ? -4.219 29.312 22.656 1 87.12 17 GLU B C 1
ATOM 1706 O O . GLU B 1 17 ? -4.898 28.875 21.719 1 87.12 17 GLU B O 1
ATOM 1711 N N . LYS B 1 18 ? -2.998 29.547 22.531 1 85.38 18 LYS B N 1
ATOM 1712 C CA . LYS B 1 18 ? -2.287 29.375 21.266 1 85.38 18 LYS B CA 1
ATOM 1713 C C . LYS B 1 18 ? -2.271 27.906 20.844 1 85.38 18 LYS B C 1
ATOM 1715 O O . LYS B 1 18 ? -2.504 27.594 19.688 1 85.38 18 LYS B O 1
ATOM 1720 N N . ILE B 1 19 ? -2.045 27.078 21.766 1 86.69 19 ILE B N 1
ATOM 1721 C CA . ILE B 1 19 ? -1.949 25.641 21.469 1 86.69 19 ILE B CA 1
ATOM 1722 C C . ILE B 1 19 ? -3.34 25.094 21.156 1 86.69 19 ILE B C 1
ATOM 1724 O O . ILE B 1 19 ? -3.49 24.203 20.312 1 86.69 19 ILE B O 1
ATOM 1728 N N . LYS B 1 20 ? -4.324 25.609 21.875 1 81.06 20 LYS B N 1
ATOM 1729 C CA . LYS B 1 20 ? -5.703 25.234 21.578 1 81.06 20 LYS B CA 1
ATOM 1730 C C . LYS B 1 20 ? -6.078 25.562 20.141 1 81.06 20 LYS B C 1
ATOM 1732 O O . LYS B 1 20 ? -6.754 24.781 19.469 1 81.06 20 LYS B O 1
ATOM 1737 N N . TYR B 1 21 ? -5.562 26.688 19.703 1 76.06 21 TYR B N 1
ATOM 1738 C CA . TYR B 1 21 ? -5.859 27.156 18.359 1 76.06 21 TYR B CA 1
ATOM 1739 C C . TYR B 1 21 ? -5.004 26.422 17.328 1 76.06 21 TYR B C 1
ATOM 1741 O O . TYR B 1 21 ? -5.484 26.078 16.25 1 76.06 21 TYR B O 1
ATOM 1749 N N . ASP B 1 22 ? -3.752 26.219 17.656 1 80 22 ASP B N 1
ATOM 1750 C CA . ASP B 1 22 ? -2.828 25.516 16.766 1 80 22 ASP B CA 1
ATOM 1751 C C . ASP B 1 22 ? -2.002 24.484 17.516 1 80 22 ASP B C 1
ATOM 1753 O O . ASP B 1 22 ? -0.895 24.781 17.984 1 80 22 ASP B O 1
ATOM 1757 N N . PRO B 1 23 ? -2.512 23.344 17.531 1 79.06 23 PRO B N 1
ATOM 1758 C CA . PRO B 1 23 ? -1.849 22.281 18.312 1 79.06 23 PRO B CA 1
ATOM 1759 C C . PRO B 1 23 ? -0.529 21.844 17.688 1 79.06 23 PRO B C 1
ATOM 1761 O O . PRO B 1 23 ? 0.172 21 18.266 1 79.06 23 PRO B O 1
ATOM 1764 N N . PHE B 1 24 ? -0.061 22.375 16.656 1 80.19 24 PHE B N 1
ATOM 1765 C CA . PHE B 1 24 ? 1.11 21.891 15.938 1 80.19 24 PHE B CA 1
ATOM 1766 C C . PHE B 1 24 ? 2.312 22.797 16.188 1 80.19 24 PHE B C 1
ATOM 1768 O O . PHE B 1 24 ? 3.402 22.547 15.664 1 80.19 24 PHE B O 1
ATOM 1775 N N . LEU B 1 25 ? 2.094 23.797 16.969 1 81.62 25 LEU B N 1
ATOM 1776 C CA . LEU B 1 25 ? 3.193 24.719 17.266 1 81.62 25 LEU B CA 1
ATOM 1777 C C . LEU B 1 25 ? 4.289 24 18.062 1 81.62 25 LEU B C 1
ATOM 1779 O O . LEU B 1 25 ? 4.004 23.281 19.016 1 81.62 25 LEU B O 1
ATOM 1783 N N . THR B 1 26 ? 5.523 24.141 17.578 1 86.06 26 THR B N 1
ATOM 1784 C CA . THR B 1 26 ? 6.66 23.547 18.266 1 86.06 26 THR B CA 1
ATOM 1785 C C . THR B 1 26 ? 7.113 24.422 19.422 1 86.06 26 THR B C 1
ATOM 1787 O O . THR B 1 26 ? 6.75 25.594 19.5 1 86.06 26 THR B O 1
ATOM 1790 N N . ASP B 1 27 ? 7.961 23.797 20.344 1 89 27 ASP B N 1
ATOM 1791 C CA . ASP B 1 27 ? 8.523 24.562 21.438 1 89 27 ASP B CA 1
ATOM 1792 C C . ASP B 1 27 ? 9.406 25.703 20.922 1 89 27 ASP B C 1
ATOM 1794 O O . ASP B 1 27 ? 9.445 26.781 21.516 1 89 27 ASP B O 1
ATOM 1798 N N . GLU B 1 28 ? 10.016 25.406 19.812 1 90.94 28 GLU B N 1
ATOM 1799 C CA . GLU B 1 28 ? 10.867 26.438 19.203 1 90.94 28 GLU B CA 1
ATOM 1800 C C . GLU B 1 28 ? 10.039 27.609 18.703 1 90.94 28 GLU B C 1
ATOM 1802 O O . GLU B 1 28 ? 10.383 28.766 18.938 1 90.94 28 GLU B O 1
ATOM 1807 N N . GLU B 1 29 ? 8.977 27.312 18.062 1 87.56 29 GLU B N 1
ATOM 1808 C CA . GLU B 1 29 ? 8.094 28.344 17.547 1 87.56 29 GLU B CA 1
ATOM 1809 C C . GLU B 1 29 ? 7.453 29.141 18.672 1 87.56 29 GLU B C 1
ATOM 1811 O O . GLU B 1 29 ? 7.34 30.359 18.594 1 87.56 29 GLU B O 1
ATOM 1816 N N . LEU B 1 30 ? 7.082 28.453 19.656 1 90.25 30 LEU B N 1
ATOM 1817 C CA . LEU B 1 30 ? 6.473 29.094 20.828 1 90.25 30 LEU B CA 1
ATOM 1818 C C . LEU B 1 30 ? 7.488 29.953 21.562 1 90.25 30 LEU B C 1
ATOM 1820 O O . LEU B 1 30 ? 7.16 31.047 22.016 1 90.25 30 LEU B O 1
ATOM 1824 N N . ALA B 1 31 ? 8.703 29.453 21.625 1 92.75 31 ALA B N 1
ATOM 1825 C CA . ALA B 1 31 ? 9.773 30.219 22.25 1 92.75 31 ALA B CA 1
ATOM 1826 C C . ALA B 1 31 ? 10.023 31.531 21.516 1 92.75 31 ALA B C 1
ATOM 1828 O O . ALA B 1 31 ? 10.195 32.594 22.141 1 92.75 31 ALA B O 1
ATOM 1829 N N . ASP B 1 32 ? 9.977 31.438 20.266 1 92.69 32 ASP B N 1
ATOM 1830 C CA . ASP B 1 32 ? 10.172 32.625 19.453 1 92.69 32 ASP B CA 1
ATOM 1831 C C . ASP B 1 32 ? 9.023 33.625 19.625 1 92.69 32 ASP B C 1
ATOM 1833 O O . ASP B 1 32 ? 9.25 34.812 19.703 1 92.69 32 ASP B O 1
ATOM 1837 N N . TYR B 1 33 ? 7.891 33.125 19.703 1 90.12 33 TYR B N 1
ATOM 1838 C CA . TYR B 1 33 ? 6.699 33.938 19.828 1 90.12 33 TYR B CA 1
ATOM 1839 C C . TYR B 1 33 ? 6.691 34.688 21.156 1 90.12 33 TYR B C 1
ATOM 1841 O O . TYR B 1 33 ? 6.391 35.875 21.219 1 90.12 33 TYR B O 1
ATOM 1849 N N . PHE B 1 34 ? 7.047 34.031 22.203 1 92.12 34 PHE B N 1
ATOM 1850 C CA . PHE B 1 34 ? 6.961 34.594 23.547 1 92.12 34 PHE B CA 1
ATOM 1851 C C . PHE B 1 34 ? 8.273 35.25 23.938 1 92.12 34 PHE B C 1
ATOM 1853 O O . PHE B 1 34 ? 8.367 35.875 25 1 92.12 34 PHE B O 1
ATOM 1860 N N . LYS B 1 35 ? 9.273 35.062 23 1 92.38 35 LYS B N 1
ATOM 1861 C CA . LYS B 1 35 ? 10.602 35.625 23.25 1 92.38 35 LYS B CA 1
ATOM 1862 C C . LYS B 1 35 ? 11.195 35.062 24.531 1 92.38 35 LYS B C 1
ATOM 1864 O O . LYS B 1 35 ? 11.68 35.844 25.375 1 92.38 35 LYS B O 1
ATOM 1869 N N . VAL B 1 36 ? 11.086 33.781 24.734 1 94.12 36 VAL B N 1
ATOM 1870 C CA . VAL B 1 36 ? 11.68 33.031 25.844 1 94.12 36 VAL B CA 1
ATOM 1871 C C . VAL B 1 36 ? 12.445 31.828 25.328 1 94.12 36 VAL B C 1
ATOM 1873 O O . VAL B 1 36 ? 12.453 31.562 24.125 1 94.12 36 VAL B O 1
ATOM 1876 N N . SER B 1 37 ? 13.141 31.156 26.219 1 93.5 37 SER B N 1
ATOM 1877 C CA . SER B 1 37 ? 13.93 30 25.828 1 93.5 37 SER B CA 1
ATOM 1878 C C . SER B 1 37 ? 13.047 28.766 25.656 1 93.5 37 SER B C 1
ATOM 1880 O O . SER B 1 37 ? 11.953 28.688 26.219 1 93.5 37 SER B O 1
ATOM 1882 N N . VAL B 1 38 ? 13.539 27.828 24.844 1 94.38 38 VAL B N 1
ATOM 1883 C CA . VAL B 1 38 ? 12.828 26.578 24.609 1 94.38 38 VAL B CA 1
ATOM 1884 C C . VAL B 1 38 ? 12.625 25.844 25.922 1 94.38 38 VAL B C 1
ATOM 1886 O O . VAL B 1 38 ? 11.531 25.328 26.188 1 94.38 38 VAL B O 1
ATOM 1889 N N . PRO B 1 39 ? 13.609 25.875 26.812 1 94.25 39 PRO B N 1
ATOM 1890 C CA . PRO B 1 39 ? 13.391 25.219 28.109 1 94.25 39 PRO B CA 1
ATOM 1891 C C . PRO B 1 39 ? 12.281 25.875 28.922 1 94.25 39 PRO B C 1
ATOM 1893 O O . PRO B 1 39 ? 11.555 25.188 29.656 1 94.25 39 PRO B O 1
ATOM 1896 N N . THR B 1 40 ? 12.055 27.078 28.766 1 93.06 40 THR B N 1
ATOM 1897 C CA . THR B 1 40 ? 10.984 27.797 29.453 1 93.06 40 THR B CA 1
ATOM 1898 C C . THR B 1 40 ? 9.617 27.312 28.969 1 93.06 40 THR B C 1
ATOM 1900 O O . THR B 1 40 ? 8.711 27.078 29.766 1 93.06 40 THR B O 1
ATOM 1903 N N . ILE B 1 41 ? 9.562 27.219 27.625 1 92.81 41 ILE B N 1
ATOM 1904 C CA . ILE B 1 41 ? 8.328 26.719 27.031 1 92.81 41 ILE B CA 1
ATOM 1905 C C . ILE B 1 41 ? 8.047 25.297 27.5 1 92.81 41 ILE B C 1
ATOM 1907 O O . ILE B 1 41 ? 6.91 24.953 27.828 1 92.81 41 ILE B O 1
ATOM 1911 N N . ARG B 1 42 ? 9.109 24.578 27.625 1 92.62 42 ARG B N 1
ATOM 1912 C CA . ARG B 1 42 ? 8.977 23.188 28.062 1 92.62 42 ARG B CA 1
ATOM 1913 C C . ARG B 1 42 ? 8.461 23.125 29.5 1 92.62 42 ARG B C 1
ATOM 1915 O O . ARG B 1 42 ? 7.555 22.344 29.797 1 92.62 42 ARG B O 1
ATOM 1922 N N . LEU B 1 43 ? 8.898 23.938 30.281 1 91.5 43 LEU B N 1
ATOM 1923 C CA . LEU B 1 43 ? 8.484 23.969 31.688 1 91.5 43 LEU B CA 1
ATOM 1924 C C . LEU B 1 43 ? 7.023 24.422 31.797 1 91.5 43 LEU B C 1
ATOM 1926 O O . LEU B 1 43 ? 6.266 23.859 32.594 1 91.5 43 LEU B O 1
ATOM 1930 N N . ASP B 1 44 ? 6.711 25.391 31.047 1 92.44 44 ASP B N 1
ATOM 1931 C CA . ASP B 1 44 ? 5.328 25.859 31.047 1 92.44 44 ASP B CA 1
ATOM 1932 C C . ASP B 1 44 ? 4.371 24.75 30.641 1 92.44 44 ASP B C 1
ATOM 1934 O O . ASP B 1 44 ? 3.318 24.562 31.25 1 92.44 44 ASP B O 1
ATOM 1938 N N . ARG B 1 45 ? 4.738 24.047 29.625 1 91.5 45 ARG B N 1
ATOM 1939 C CA . ARG B 1 45 ? 3.906 22.953 29.141 1 91.5 45 ARG B CA 1
ATOM 1940 C C . ARG B 1 45 ? 3.727 21.875 30.219 1 91.5 45 ARG B C 1
ATOM 1942 O O . ARG B 1 45 ? 2.621 21.375 30.422 1 91.5 45 ARG B O 1
ATOM 1949 N N . LEU B 1 46 ? 4.773 21.609 30.875 1 90.81 46 LEU B N 1
ATOM 1950 C CA . LEU B 1 46 ? 4.727 20.609 31.922 1 90.81 46 LEU B CA 1
ATOM 1951 C C . LEU B 1 46 ? 3.822 21.047 33.062 1 90.81 46 LEU B C 1
ATOM 1953 O O . LEU B 1 46 ? 3.023 20.266 33.594 1 90.81 46 LEU B O 1
ATOM 1957 N N . GLU B 1 47 ? 3.908 22.25 33.344 1 90.94 47 GLU B N 1
ATOM 1958 C CA . GLU B 1 47 ? 3.096 22.812 34.438 1 90.94 47 GLU B CA 1
ATOM 1959 C C . GLU B 1 47 ? 1.615 22.812 34.062 1 90.94 47 GLU B C 1
ATOM 1961 O O . GLU B 1 47 ? 0.754 22.609 34.906 1 90.94 47 GLU B O 1
ATOM 1966 N N . LEU B 1 48 ? 1.405 23.094 32.844 1 91.44 48 LEU B N 1
ATOM 1967 C CA . LEU B 1 48 ? 0.031 23.188 32.344 1 91.44 48 LEU B CA 1
ATOM 1968 C C . LEU B 1 48 ? -0.473 21.828 31.891 1 91.44 48 LEU B C 1
ATOM 1970 O O . LEU B 1 48 ? -1.604 21.703 31.406 1 91.44 48 LEU B O 1
ATOM 1974 N N . ALA B 1 49 ? 0.351 20.828 31.891 1 90.56 49 ALA B N 1
ATOM 1975 C CA . ALA B 1 49 ? 0.022 19.469 31.469 1 90.56 49 ALA B CA 1
ATOM 1976 C C . ALA B 1 49 ? -0.305 19.422 29.984 1 90.56 49 ALA B C 1
ATOM 1978 O O . ALA B 1 49 ? -1.219 18.703 29.562 1 90.56 49 ALA B O 1
ATOM 1979 N N . ILE B 1 50 ? 0.344 20.328 29.281 1 86.38 50 ILE B N 1
ATOM 1980 C CA . ILE B 1 50 ? 0.227 20.312 27.828 1 86.38 50 ILE B CA 1
ATOM 1981 C C . ILE B 1 50 ? 1.185 19.266 27.234 1 86.38 50 ILE B C 1
ATOM 1983 O O . ILE B 1 50 ? 2.4 19.375 27.422 1 86.38 50 ILE B O 1
ATOM 1987 N N . PRO B 1 51 ? 0.565 18.375 26.547 1 87 51 PRO B N 1
ATOM 1988 C CA . PRO B 1 51 ? 1.434 17.312 26.016 1 87 51 PRO B CA 1
ATOM 1989 C C . PRO B 1 51 ? 2.416 17.828 24.969 1 87 51 PRO B C 1
ATOM 1991 O O . PRO B 1 51 ? 2.291 18.969 24.5 1 87 51 PRO B O 1
ATOM 1994 N N . GLU B 1 52 ? 3.338 17.016 24.766 1 84.56 52 GLU B N 1
ATOM 1995 C CA . GLU B 1 52 ? 4.301 17.344 23.719 1 84.56 52 GLU B CA 1
ATOM 1996 C C . GLU B 1 52 ? 3.66 17.281 22.344 1 84.56 52 GLU B C 1
ATOM 1998 O O . GLU B 1 52 ? 2.521 16.844 22.203 1 84.56 52 GLU B O 1
ATOM 2003 N N . LEU B 1 53 ? 4.344 17.875 21.391 1 81.44 53 LEU B N 1
ATOM 2004 C CA . LEU B 1 53 ? 3.834 18.031 20.047 1 81.44 53 LEU B CA 1
ATOM 2005 C C . LEU B 1 53 ? 3.309 16.703 19.5 1 81.44 53 LEU B C 1
ATOM 2007 O O . LEU B 1 53 ? 2.188 16.641 18.984 1 81.44 53 LEU B O 1
ATOM 2011 N N . ARG B 1 54 ? 4.035 15.727 19.719 1 79.12 54 ARG B N 1
ATOM 2012 C CA . ARG B 1 54 ? 3.658 14.43 19.172 1 79.12 54 ARG B CA 1
ATOM 2013 C C . ARG B 1 54 ? 2.334 13.953 19.766 1 79.12 54 ARG B C 1
ATOM 2015 O O . ARG B 1 54 ? 1.479 13.438 19.047 1 79.12 54 ARG B O 1
ATOM 2022 N N . GLU B 1 55 ? 2.223 14.148 20.938 1 86.62 55 GLU B N 1
ATOM 2023 C CA . GLU B 1 55 ? 0.996 13.75 21.609 1 86.62 55 GLU B CA 1
ATOM 2024 C C . GLU B 1 55 ? -0.179 14.625 21.203 1 86.62 55 GLU B C 1
ATOM 2026 O O . GLU B 1 55 ? -1.307 14.148 21.062 1 86.62 55 GLU B O 1
ATOM 2031 N N . ARG B 1 56 ? 0.095 15.812 21.031 1 86.56 56 ARG B N 1
ATOM 2032 C CA . ARG B 1 56 ? -0.96 16.719 20.578 1 86.56 56 ARG B CA 1
ATOM 2033 C C . ARG B 1 56 ? -1.457 16.328 19.188 1 86.56 56 ARG B C 1
ATOM 2035 O O . ARG B 1 56 ? -2.662 16.328 18.938 1 86.56 56 ARG B O 1
ATOM 2042 N N . ILE B 1 57 ? -0.583 15.984 18.422 1 84.62 57 ILE B N 1
ATOM 2043 C CA . ILE B 1 57 ? -0.934 15.539 17.078 1 84.62 57 ILE B CA 1
ATOM 2044 C C . ILE B 1 57 ? -1.82 14.297 17.156 1 84.62 57 ILE B C 1
ATOM 2046 O O . ILE B 1 57 ? -2.85 14.219 16.484 1 84.62 57 ILE B O 1
ATOM 2050 N N . LYS B 1 58 ? -1.43 13.484 17.922 1 85.94 58 LYS B N 1
ATOM 2051 C CA . LYS B 1 58 ? -2.174 12.242 18.094 1 85.94 58 LYS B CA 1
ATOM 2052 C C . LYS B 1 58 ? -3.59 12.516 18.594 1 85.94 58 LYS B C 1
ATOM 2054 O O . LYS B 1 58 ? -4.551 11.891 18.125 1 85.94 58 LYS B O 1
ATOM 2059 N N . ASN B 1 59 ? -3.684 13.43 19.5 1 86.31 59 ASN B N 1
ATOM 2060 C CA . ASN B 1 59 ? -4.988 13.773 20.047 1 86.31 59 ASN B CA 1
ATOM 2061 C C . ASN B 1 59 ? -5.906 14.367 18.984 1 86.31 59 ASN B C 1
ATOM 2063 O O . ASN B 1 59 ? -7.09 14.023 18.922 1 86.31 59 ASN B O 1
ATOM 2067 N N . VAL B 1 60 ? -5.355 15.219 18.266 1 85.19 60 VAL B N 1
ATOM 2068 C CA . VAL B 1 60 ? -6.125 15.836 17.203 1 85.19 60 VAL B CA 1
ATOM 2069 C C . VAL B 1 60 ? -6.57 14.773 16.203 1 85.19 60 VAL B C 1
ATOM 2071 O O . VAL B 1 60 ? -7.727 14.758 15.773 1 85.19 60 VAL B O 1
ATOM 2074 N N . ALA B 1 61 ? -5.668 13.898 15.875 1 86.5 61 ALA B N 1
ATOM 2075 C CA . ALA B 1 61 ? -5.961 12.828 14.93 1 86.5 61 ALA B CA 1
ATOM 2076 C C . ALA B 1 61 ? -7.086 11.93 15.445 1 86.5 61 ALA B C 1
ATOM 2078 O O . ALA B 1 61 ? -7.984 11.562 14.688 1 86.5 61 ALA B O 1
ATOM 2079 N N . GLU B 1 62 ? -6.988 11.609 16.641 1 87.44 62 GLU B N 1
ATOM 2080 C CA . GLU B 1 62 ? -8.008 10.75 17.234 1 87.44 62 GLU B CA 1
ATOM 2081 C C . GLU B 1 62 ? -9.383 11.398 17.172 1 87.44 62 GLU B C 1
ATOM 2083 O O . GLU B 1 62 ? -10.375 10.734 16.859 1 87.44 62 GLU B O 1
ATOM 2088 N N . SER B 1 63 ? -9.406 12.648 17.469 1 87.75 63 SER B N 1
ATOM 2089 C CA . SER B 1 63 ? -10.672 13.383 17.406 1 87.75 63 SER B CA 1
ATOM 2090 C C . SER B 1 63 ? -11.219 13.422 15.984 1 87.75 63 SER B C 1
ATOM 2092 O O . SER B 1 63 ? -12.422 13.258 15.773 1 87.75 63 SER B O 1
ATOM 2094 N N . ASN B 1 64 ? -10.375 13.578 15.062 1 87.88 64 ASN B N 1
ATOM 2095 C CA . ASN B 1 64 ? -10.812 13.664 13.672 1 87.88 64 ASN B CA 1
ATOM 2096 C C . ASN B 1 64 ? -11.203 12.305 13.117 1 87.88 64 ASN B C 1
ATOM 2098 O O . ASN B 1 64 ? -12.023 12.211 12.203 1 87.88 64 ASN B O 1
ATOM 2102 N N . GLN B 1 65 ? -10.617 11.305 13.641 1 88.25 65 GLN B N 1
ATOM 2103 C CA . GLN B 1 65 ? -10.938 9.953 13.188 1 88.25 65 GLN B CA 1
ATOM 2104 C C . GLN B 1 65 ? -12.375 9.586 13.539 1 88.25 65 GLN B C 1
ATOM 2106 O O . GLN B 1 65 ? -12.977 8.719 12.906 1 88.25 65 GLN B O 1
ATOM 2111 N N . GLU B 1 66 ? -12.922 10.266 14.453 1 86.25 66 GLU B N 1
ATOM 2112 C CA . GLU B 1 66 ? -14.32 10.047 14.82 1 86.25 66 GLU B CA 1
ATOM 2113 C C . GLU B 1 66 ? -15.258 10.531 13.711 1 86.25 66 GLU B C 1
ATOM 2115 O O . GLU B 1 66 ? -16.406 10.086 13.625 1 86.25 66 GLU B O 1
ATOM 2120 N N . LYS B 1 67 ? -14.766 11.406 12.938 1 88.12 67 LYS B N 1
ATOM 2121 C CA . LYS B 1 67 ? -15.57 11.984 11.867 1 88.12 67 LYS B CA 1
ATOM 2122 C C . LYS B 1 67 ? -15.57 11.086 10.633 1 88.12 67 LYS B C 1
ATOM 2124 O O . LYS B 1 67 ? -16.312 11.32 9.68 1 88.12 67 LYS B O 1
ATOM 2129 N N . LEU B 1 68 ? -14.789 10.07 10.672 1 93 68 LEU B N 1
ATOM 2130 C CA . LEU B 1 68 ? -14.672 9.172 9.531 1 93 68 LEU B CA 1
ATOM 2131 C C . LEU B 1 68 ? -15.992 8.453 9.258 1 93 68 LEU B C 1
ATOM 2133 O O . LEU B 1 68 ? -16.625 7.953 10.188 1 93 68 LEU B O 1
ATOM 2137 N N . LYS B 1 69 ? -16.375 8.383 8.008 1 92.88 69 LYS B N 1
ATOM 2138 C CA . LYS B 1 69 ? -17.578 7.668 7.613 1 92.88 69 LYS B CA 1
ATOM 2139 C C . LYS B 1 69 ? -17.25 6.422 6.797 1 92.88 69 LYS B C 1
ATOM 2141 O O . LYS B 1 69 ? -17.656 5.316 7.145 1 92.88 69 LYS B O 1
ATOM 2146 N N . SER B 1 70 ? -16.406 6.633 5.82 1 93.81 70 SER B N 1
ATOM 2147 C CA . SER B 1 70 ? -16.125 5.594 4.84 1 93.81 70 SER B CA 1
ATOM 2148 C C . SER B 1 70 ? -15.117 4.582 5.375 1 93.81 70 SER B C 1
ATOM 2150 O O . SER B 1 70 ? -14.938 3.508 4.797 1 93.81 70 SER B O 1
ATOM 2152 N N . LEU B 1 71 ? -14.453 4.879 6.512 1 94.69 71 LEU B N 1
ATOM 2153 C CA . LEU B 1 71 ? -13.422 4.039 7.109 1 94.69 71 LEU B CA 1
ATOM 2154 C C . LEU B 1 71 ? -13.602 3.951 8.625 1 94.69 71 LEU B C 1
ATOM 2156 O O . LEU B 1 71 ? -14.078 4.902 9.25 1 94.69 71 LEU B O 1
ATOM 2160 N N . GLU B 1 72 ? -13.242 2.836 9.086 1 94.25 72 GLU B N 1
ATOM 2161 C CA . GLU B 1 72 ? -13.023 2.781 10.531 1 94.25 72 GLU B CA 1
ATOM 2162 C C . GLU B 1 72 ? -11.664 3.363 10.906 1 94.25 72 GLU B C 1
ATOM 2164 O O . GLU B 1 72 ? -10.734 3.35 10.102 1 94.25 72 GLU B O 1
ATOM 2169 N N . SER B 1 73 ? -11.555 3.814 12.078 1 94.25 73 SER B N 1
ATOM 2170 C CA . SER B 1 73 ? -10.336 4.457 12.555 1 94.25 73 SER B CA 1
ATOM 2171 C C . SER B 1 73 ? -9.117 3.564 12.336 1 94.25 73 SER B C 1
ATOM 2173 O O . SER B 1 73 ? -8.07 4.035 11.883 1 94.25 73 SER B O 1
ATOM 2175 N N . LYS B 1 74 ? -9.242 2.299 12.586 1 94.06 74 LYS B N 1
ATOM 2176 C CA . LYS B 1 74 ? -8.133 1.356 12.516 1 94.06 74 LYS B CA 1
ATOM 2177 C C . LYS B 1 74 ? -7.719 1.103 11.07 1 94.06 74 LYS B C 1
ATOM 2179 O O . LYS B 1 74 ? -6.664 0.523 10.812 1 94.06 74 LYS B O 1
ATOM 2184 N N . GLU B 1 75 ? -8.586 1.489 10.18 1 96.75 75 GLU B N 1
ATOM 2185 C CA . GLU B 1 75 ? -8.344 1.251 8.766 1 96.75 75 GLU B CA 1
ATOM 2186 C C . GLU B 1 75 ? -7.594 2.418 8.125 1 96.75 75 GLU B C 1
ATOM 2188 O O . GLU B 1 75 ? -7.086 2.303 7.012 1 96.75 75 GLU B O 1
ATOM 2193 N N . PHE B 1 76 ? -7.562 3.568 8.805 1 97.56 76 PHE B N 1
ATOM 2194 C CA . PHE B 1 76 ? -6.883 4.75 8.289 1 97.56 76 PHE B CA 1
ATOM 2195 C C . PHE B 1 76 ? -5.379 4.66 8.531 1 97.56 76 PHE B C 1
ATOM 2197 O O . PHE B 1 76 ? -4.941 4.242 9.602 1 97.56 76 PHE B O 1
ATOM 2204 N N . ILE B 1 77 ? -4.621 4.961 7.527 1 97.56 77 ILE B N 1
ATOM 2205 C CA . ILE B 1 77 ? -3.164 4.957 7.617 1 97.56 77 ILE B CA 1
ATOM 2206 C C . ILE B 1 77 ? -2.658 6.387 7.805 1 97.56 77 ILE B C 1
ATOM 2208 O O . ILE B 1 77 ? -2.965 7.273 7.004 1 97.56 77 ILE B O 1
ATOM 2212 N N . GLY B 1 78 ? -1.845 6.59 8.828 1 96.19 78 GLY B N 1
ATOM 2213 C CA . GLY B 1 78 ? -1.367 7.922 9.164 1 96.19 78 GLY B CA 1
ATOM 2214 C C . GLY B 1 78 ? -2.162 8.578 10.273 1 96.19 78 GLY B C 1
ATOM 2215 O O . GLY B 1 78 ? -2.959 7.922 10.945 1 96.19 78 GLY B O 1
ATOM 2216 N N . GLU B 1 79 ? -1.886 9.844 10.555 1 94.88 79 GLU B N 1
ATOM 2217 C CA . GLU B 1 79 ? -2.586 10.656 11.539 1 94.88 79 GLU B CA 1
ATOM 2218 C C . GLU B 1 79 ? -3.467 11.703 10.867 1 94.88 79 GLU B C 1
ATOM 2220 O O . GLU B 1 79 ? -2.963 12.641 10.234 1 94.88 79 GLU B O 1
ATOM 2225 N N . LEU B 1 80 ? -4.75 11.555 11.07 1 96.56 80 LEU B N 1
ATOM 2226 C CA . LEU B 1 80 ? -5.699 12.469 10.438 1 96.56 80 LEU B CA 1
ATOM 2227 C C . LEU B 1 80 ? -5.738 13.805 11.18 1 96.56 80 LEU B C 1
ATOM 2229 O O . LEU B 1 80 ? -6.227 13.883 12.305 1 96.56 80 LEU B O 1
ATOM 2233 N N . ILE B 1 81 ? -5.336 14.844 10.539 1 93.19 81 ILE B N 1
ATOM 2234 C CA . ILE B 1 81 ? -5.148 16.141 11.18 1 93.19 81 ILE B CA 1
ATOM 2235 C C . ILE B 1 81 ? -6.398 17 10.977 1 93.19 81 ILE B C 1
ATOM 2237 O O . ILE B 1 81 ? -6.777 17.766 11.867 1 93.19 81 ILE B O 1
ATOM 2241 N N . ASP B 1 82 ? -6.949 16.891 9.812 1 93.31 82 ASP B N 1
ATOM 2242 C CA . ASP B 1 82 ? -8.133 17.672 9.445 1 93.31 82 ASP B CA 1
ATOM 2243 C C . ASP B 1 82 ? -8.992 16.906 8.445 1 93.31 82 ASP B C 1
ATOM 2245 O O . ASP B 1 82 ? -8.469 16.188 7.59 1 93.31 82 ASP B O 1
ATOM 2249 N N . LEU B 1 83 ? -10.273 17.062 8.656 1 96.81 83 LEU B N 1
ATOM 2250 C CA . LEU B 1 83 ? -11.211 16.391 7.766 1 96.81 83 LEU B CA 1
ATOM 2251 C C . LEU B 1 83 ? -12.461 17.234 7.551 1 96.81 83 LEU B C 1
ATOM 2253 O O . LEU B 1 83 ? -13.203 17.516 8.5 1 96.81 83 LEU B O 1
ATOM 2257 N N . GLN B 1 84 ? -12.578 17.688 6.398 1 96.75 84 GLN B N 1
ATOM 2258 C CA . GLN B 1 84 ? -13.836 18.25 5.922 1 96.75 84 GLN B CA 1
ATOM 2259 C C . GLN B 1 84 ? -14.477 17.359 4.867 1 96.75 84 GLN B C 1
ATOM 2261 O O . GLN B 1 84 ? -14.133 17.438 3.686 1 96.75 84 GLN B O 1
ATOM 2266 N N . LEU B 1 85 ? -15.469 16.641 5.246 1 96.06 85 LEU B N 1
ATOM 2267 C CA . LEU B 1 85 ? -16.078 15.625 4.395 1 96.06 85 LEU B CA 1
ATOM 2268 C C . LEU B 1 85 ? -16.578 16.234 3.09 1 96.06 85 LEU B C 1
ATOM 2270 O O . LEU B 1 85 ? -17.219 17.297 3.1 1 96.06 85 LEU B O 1
ATOM 2274 N N . GLY B 1 86 ? -16.25 15.531 2.035 1 97.31 86 GLY B N 1
ATOM 2275 C CA . GLY B 1 86 ? -16.719 15.961 0.725 1 97.31 86 GLY B CA 1
ATOM 2276 C C . GLY B 1 86 ? -15.898 17.094 0.14 1 97.31 86 GLY B C 1
ATOM 2277 O O . GLY B 1 86 ? -16.156 17.547 -0.978 1 97.31 86 GLY B O 1
ATOM 2278 N N . GLN B 1 87 ? -14.852 17.531 0.876 1 97.56 87 GLN B N 1
ATOM 2279 C CA . GLN B 1 87 ? -14.117 18.703 0.419 1 97.56 87 GLN B CA 1
ATOM 2280 C C . GLN B 1 87 ? -12.609 18.453 0.463 1 97.56 87 GLN B C 1
ATOM 2282 O O . GLN B 1 87 ? -11.977 18.266 -0.577 1 97.56 87 GLN B O 1
ATOM 2287 N N . ASN B 1 88 ? -12.094 18.438 1.658 1 97.94 88 ASN B N 1
ATOM 2288 C CA . ASN B 1 88 ? -10.656 18.266 1.785 1 97.94 88 ASN B CA 1
ATOM 2289 C C . ASN B 1 88 ? -10.281 17.578 3.098 1 97.94 88 ASN B C 1
ATOM 2291 O O . ASN B 1 88 ? -11.109 17.5 4.008 1 97.94 88 ASN B O 1
ATOM 2295 N N . ALA B 1 89 ? -9.078 17.047 3.158 1 98 89 ALA B N 1
ATOM 2296 C CA . ALA B 1 89 ? -8.531 16.406 4.348 1 98 89 ALA B CA 1
ATOM 2297 C C . ALA B 1 89 ? -7.012 16.516 4.387 1 98 89 ALA B C 1
ATOM 2299 O O . ALA B 1 89 ? -6.367 16.672 3.346 1 98 89 ALA B O 1
ATOM 2300 N N . ILE B 1 90 ? -6.453 16.516 5.566 1 96.69 90 ILE B N 1
ATOM 2301 C CA . ILE B 1 90 ? -5.012 16.562 5.785 1 96.69 90 ILE B CA 1
ATOM 2302 C C . ILE B 1 90 ? -4.598 15.461 6.758 1 96.69 90 ILE B C 1
ATOM 2304 O O . ILE B 1 90 ? -5.273 15.227 7.762 1 96.69 90 ILE B O 1
ATOM 2308 N N . SER B 1 91 ? -3.533 14.75 6.445 1 97.44 91 SER B N 1
ATOM 2309 C CA . SER B 1 91 ? -2.988 13.727 7.332 1 97.44 91 SER B CA 1
ATOM 2310 C C . SER B 1 91 ? -1.464 13.781 7.367 1 97.44 91 SER B C 1
ATOM 2312 O O . SER B 1 91 ? -0.844 14.469 6.555 1 97.44 91 SER B O 1
ATOM 2314 N N . LEU B 1 92 ? -0.944 13.133 8.367 1 95.5 92 LEU B N 1
ATOM 2315 C CA . LEU B 1 92 ? 0.494 13.102 8.602 1 95.5 92 LEU B CA 1
ATOM 2316 C C . LEU B 1 92 ? 0.974 11.68 8.867 1 95.5 92 LEU B C 1
ATOM 2318 O O . LEU B 1 92 ? 0.244 10.867 9.438 1 95.5 92 LEU B O 1
ATOM 2322 N N . MET B 1 93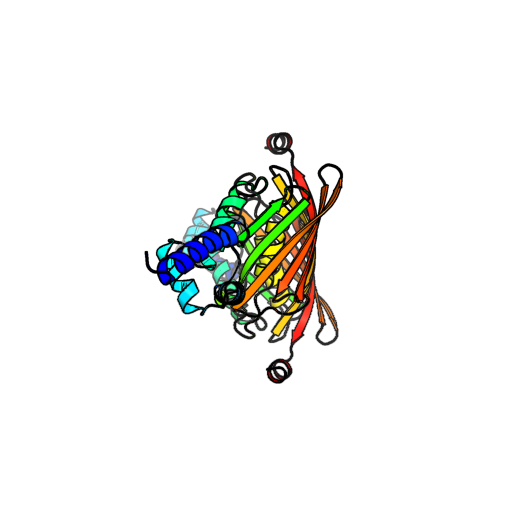 ? 2.26 11.422 8.398 1 96.38 93 MET B N 1
ATOM 2323 C CA . MET B 1 93 ? 2.881 10.133 8.703 1 96.38 93 MET B CA 1
ATOM 2324 C C . MET B 1 93 ? 4.383 10.289 8.906 1 96.38 93 MET B C 1
ATOM 2326 O O . MET B 1 93 ? 5.051 10.977 8.141 1 96.38 93 MET B O 1
ATOM 2330 N N . GLU B 1 94 ? 4.824 9.742 9.977 1 94.94 94 GLU B N 1
ATOM 2331 C CA . GLU B 1 94 ? 6.262 9.609 10.172 1 94.94 94 GLU B CA 1
ATOM 2332 C C . GLU B 1 94 ? 6.777 8.297 9.594 1 94.94 94 GLU B C 1
ATOM 2334 O O . GLU B 1 94 ? 6.293 7.219 9.953 1 94.94 94 GLU B O 1
ATOM 2339 N N . THR B 1 95 ? 7.758 8.391 8.703 1 97.38 95 THR B N 1
ATOM 2340 C CA . THR B 1 95 ? 8.305 7.188 8.094 1 97.38 95 THR B CA 1
ATOM 2341 C C . THR B 1 95 ? 9.422 6.602 8.953 1 97.38 95 THR B C 1
ATOM 2343 O O . THR B 1 95 ? 10.156 7.344 9.617 1 97.38 95 THR B O 1
ATOM 2346 N N . LYS 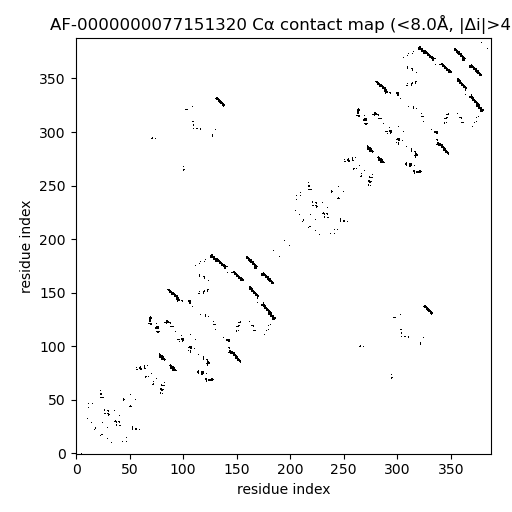B 1 96 ? 9.523 5.309 8.961 1 97.44 96 LYS B N 1
ATOM 2347 C CA . LYS B 1 96 ? 10.492 4.574 9.766 1 97.44 96 LYS B CA 1
ATOM 2348 C C . LYS B 1 96 ? 11.414 3.73 8.891 1 97.44 96 LYS B C 1
ATOM 2350 O O . LYS B 1 96 ? 11.125 3.508 7.715 1 97.44 96 LYS B O 1
ATOM 2355 N N . SER B 1 97 ? 12.461 3.252 9.508 1 97.5 97 SER B N 1
ATOM 2356 C CA . SER B 1 97 ? 13.422 2.42 8.797 1 97.5 97 SER B CA 1
ATOM 2357 C C . SER B 1 97 ? 12.789 1.107 8.344 1 97.5 97 SER B C 1
ATOM 2359 O O . SER B 1 97 ? 13.156 0.566 7.297 1 97.5 97 SER B O 1
ATOM 2361 N N . THR B 1 98 ? 11.828 0.591 9.125 1 97.69 98 THR B N 1
ATOM 2362 C CA . THR B 1 98 ? 11.156 -0.663 8.797 1 97.69 98 THR B CA 1
ATOM 2363 C C . THR B 1 98 ? 10.312 -0.511 7.531 1 97.69 98 THR B C 1
ATOM 2365 O O . THR B 1 98 ? 9.883 -1.506 6.941 1 97.69 98 THR B O 1
ATOM 2368 N N . MET B 1 99 ? 10.109 0.759 7.121 1 98.25 99 MET B N 1
ATOM 2369 C CA . MET B 1 99 ? 9.297 1.04 5.941 1 98.25 99 MET B CA 1
ATOM 2370 C C . MET B 1 99 ? 10.18 1.254 4.715 1 98.25 99 MET B C 1
ATOM 2372 O O . MET B 1 99 ? 9.672 1.496 3.617 1 98.25 99 MET B O 1
ATOM 2376 N N . ALA B 1 100 ? 11.484 1.174 4.91 1 98.06 100 ALA B N 1
ATOM 2377 C CA . ALA B 1 100 ? 12.406 1.553 3.842 1 98.06 100 ALA B CA 1
ATOM 2378 C C . ALA B 1 100 ? 13.117 0.329 3.271 1 98.06 100 ALA B C 1
ATOM 2380 O O . ALA B 1 100 ? 13.242 -0.697 3.945 1 98.06 100 ALA B O 1
ATOM 2381 N N . PHE B 1 101 ? 13.453 0.482 2.014 1 97 101 PHE B N 1
ATOM 2382 C CA . PHE B 1 101 ? 14.344 -0.523 1.45 1 97 101 PHE B CA 1
ATOM 2383 C C . PHE B 1 101 ? 15.664 -0.569 2.217 1 97 101 PHE B C 1
ATOM 2385 O O . PHE B 1 101 ? 16.234 0.474 2.533 1 97 101 PHE B O 1
ATOM 2392 N N . GLU B 1 102 ? 16.109 -1.748 2.418 1 94.81 102 GLU B N 1
ATOM 2393 C CA . GLU B 1 102 ? 17.359 -1.912 3.156 1 94.81 102 GLU B CA 1
ATOM 2394 C C . GLU B 1 102 ? 18.531 -1.326 2.383 1 94.81 102 GLU B C 1
ATOM 2396 O O . GLU B 1 102 ? 19.406 -0.679 2.967 1 94.81 102 GLU B O 1
ATOM 2401 N N . LYS B 1 103 ? 18.562 -1.455 1.129 1 92.75 103 LYS B N 1
ATOM 2402 C CA . LYS B 1 103 ? 19.703 -1.086 0.29 1 92.75 103 LYS B CA 1
ATOM 2403 C C . LYS B 1 103 ? 19.812 0.429 0.151 1 92.75 103 LYS B C 1
ATOM 2405 O O . LYS B 1 103 ? 20.906 0.978 0.137 1 92.75 103 LYS B O 1
ATOM 2410 N N . THR B 1 104 ? 18.672 1.087 0.095 1 94.75 104 THR B N 1
ATOM 2411 C CA . THR B 1 104 ? 18.75 2.484 -0.313 1 94.75 104 THR B CA 1
ATOM 2412 C C . THR B 1 104 ? 18.25 3.398 0.801 1 94.75 104 THR B C 1
ATOM 2414 O O . THR B 1 104 ? 18.453 4.613 0.758 1 94.75 104 THR B O 1
ATOM 2417 N N . HIS B 1 105 ? 17.5 2.812 1.752 1 96.88 105 HIS B N 1
ATOM 2418 C CA . HIS B 1 105 ? 16.859 3.545 2.844 1 96.88 105 HIS B CA 1
ATOM 2419 C C . HIS B 1 105 ? 15.742 4.441 2.33 1 96.88 105 HIS B C 1
ATOM 2421 O O . HIS B 1 105 ? 15.297 5.348 3.037 1 96.88 105 HIS B O 1
ATOM 2427 N N . ILE B 1 106 ? 15.383 4.227 1.089 1 97.69 106 ILE B N 1
ATOM 2428 C CA . ILE B 1 106 ? 14.219 4.895 0.506 1 97.69 106 ILE B CA 1
ATOM 2429 C C . ILE B 1 106 ? 12.938 4.215 0.984 1 97.69 106 ILE B C 1
ATOM 2431 O O . ILE B 1 106 ? 12.844 2.984 0.988 1 97.69 106 ILE B O 1
ATOM 2435 N N . VAL B 1 107 ? 12 5.039 1.452 1 98.44 107 VAL B N 1
ATOM 2436 C CA . VAL B 1 107 ? 10.719 4.508 1.902 1 98.44 107 VAL B CA 1
ATOM 2437 C C . VAL B 1 107 ? 10.016 3.793 0.748 1 98.44 107 VAL B C 1
ATOM 2439 O O . VAL B 1 107 ? 9.969 4.312 -0.371 1 98.44 107 VAL B O 1
ATOM 2442 N N . ARG B 1 108 ? 9.516 2.604 1.052 1 98.56 108 ARG B N 1
ATOM 2443 C CA . ARG B 1 108 ? 8.844 1.793 0.041 1 98.56 108 ARG B CA 1
ATOM 2444 C C . ARG B 1 108 ? 7.535 2.439 -0.399 1 98.56 108 ARG B C 1
ATOM 2446 O O . ARG B 1 108 ? 6.789 2.965 0.427 1 98.56 108 ARG B O 1
ATOM 2453 N N . GLY B 1 109 ? 7.25 2.383 -1.652 1 98.5 109 GLY B N 1
ATOM 2454 C CA . GLY B 1 109 ? 6.168 3.127 -2.275 1 98.5 109 GLY B CA 1
ATOM 2455 C C . GLY B 1 109 ? 4.801 2.756 -1.732 1 98.5 109 GLY B C 1
ATOM 2456 O O . GLY B 1 109 ? 3.936 3.619 -1.572 1 98.5 109 GLY B O 1
ATOM 2457 N N . HIS B 1 110 ? 4.625 1.466 -1.445 1 98.69 110 HIS B N 1
ATOM 2458 C CA . HIS B 1 110 ? 3.287 1.044 -1.043 1 98.69 110 HIS B CA 1
ATOM 2459 C C . HIS B 1 110 ? 2.889 1.672 0.288 1 98.69 110 HIS B C 1
ATOM 2461 O O . HIS B 1 110 ? 1.698 1.824 0.577 1 98.69 110 HIS B O 1
ATOM 2467 N N . TYR B 1 111 ? 3.824 2.104 1.147 1 98.75 111 TYR B N 1
ATOM 2468 C CA . TYR B 1 111 ? 3.475 2.826 2.365 1 98.75 111 TYR B CA 1
ATOM 2469 C C . TYR B 1 111 ? 2.959 4.223 2.043 1 98.75 111 TYR B C 1
ATOM 2471 O O . TYR B 1 111 ? 1.977 4.68 2.631 1 98.75 111 TYR B O 1
ATOM 2479 N N . ILE B 1 112 ? 3.637 4.867 1.118 1 98.88 112 ILE B N 1
ATOM 2480 C CA . ILE B 1 112 ? 3.217 6.191 0.679 1 98.88 112 ILE B CA 1
ATOM 2481 C C . ILE B 1 112 ? 1.846 6.105 0.012 1 98.88 112 ILE B C 1
ATOM 2483 O O . ILE B 1 112 ? 0.953 6.902 0.307 1 98.88 112 ILE B O 1
ATOM 2487 N N . TYR B 1 113 ? 1.694 5.121 -0.789 1 98.94 113 TYR B N 1
ATOM 2488 C CA . TYR B 1 113 ? 0.423 4.906 -1.47 1 98.94 113 TYR B CA 1
ATOM 2489 C C . TYR B 1 113 ? -0.699 4.66 -0.467 1 98.94 113 TYR B C 1
ATOM 2491 O O . TYR B 1 113 ? -1.812 5.164 -0.638 1 98.94 113 TYR B O 1
ATOM 2499 N N . SER B 1 114 ? -0.451 3.861 0.498 1 98.88 114 SER B N 1
ATOM 2500 C CA . SER B 1 114 ? -1.488 3.549 1.475 1 98.88 114 SER B CA 1
ATOM 2501 C C . SER B 1 114 ? -1.98 4.805 2.182 1 98.88 114 SER B C 1
ATOM 2503 O O . SER B 1 114 ? -3.18 4.961 2.426 1 98.88 114 SER B O 1
ATOM 2505 N N . LEU B 1 115 ? -1.016 5.703 2.539 1 98.75 115 LEU B N 1
ATOM 2506 C CA . LEU B 1 115 ? -1.379 6.988 3.125 1 98.75 115 LEU B CA 1
ATOM 2507 C C . LEU B 1 115 ? -2.307 7.77 2.199 1 98.75 115 LEU B C 1
ATOM 2509 O O . LEU B 1 115 ? -3.357 8.25 2.627 1 98.75 115 LEU B O 1
ATOM 2513 N N . ALA B 1 116 ? -1.941 7.809 0.958 1 98.94 116 ALA B N 1
ATOM 2514 C CA . ALA B 1 116 ? -2.707 8.555 -0.034 1 98.94 116 ALA B CA 1
ATOM 2515 C C . ALA B 1 116 ? -4.09 7.945 -0.239 1 98.94 116 ALA B C 1
ATOM 2517 O O . ALA B 1 116 ? -5.098 8.656 -0.246 1 98.94 116 ALA B O 1
ATOM 2518 N N . GLU B 1 117 ? -4.141 6.641 -0.395 1 98.88 117 GLU B N 1
ATOM 2519 C CA . GLU B 1 117 ? -5.395 5.957 -0.699 1 98.88 117 GLU B CA 1
ATOM 2520 C C . GLU B 1 117 ? -6.395 6.105 0.444 1 98.88 117 GLU B C 1
ATOM 2522 O O . GLU B 1 117 ? -7.562 6.422 0.216 1 98.88 117 GLU B O 1
ATOM 2527 N N . THR B 1 118 ? -5.953 5.875 1.649 1 98.69 118 THR B N 1
AT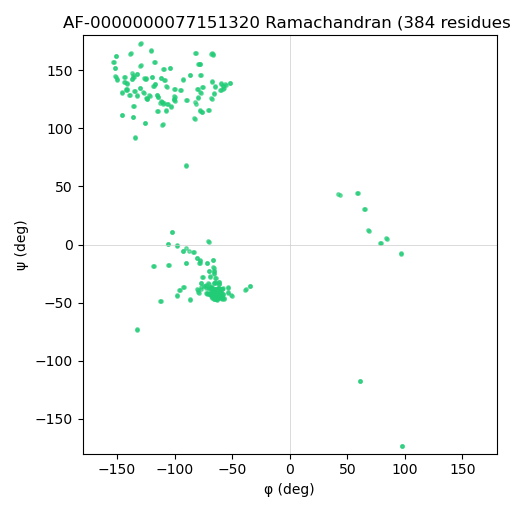OM 2528 C CA . THR B 1 118 ? -6.871 5.938 2.779 1 98.69 118 THR B CA 1
ATOM 2529 C C . THR B 1 118 ? -7.379 7.363 2.984 1 98.69 118 THR B C 1
ATOM 2531 O O . THR B 1 118 ? -8.523 7.57 3.385 1 98.69 118 THR B O 1
ATOM 2534 N N . LEU B 1 119 ? -6.527 8.367 2.686 1 98.75 119 LEU B N 1
ATOM 2535 C CA . LEU B 1 119 ? -6.973 9.758 2.777 1 98.75 119 LEU B CA 1
ATOM 2536 C C . LEU B 1 119 ? -8.016 10.062 1.709 1 98.75 119 LEU B C 1
ATOM 2538 O O . LEU B 1 119 ? -9 10.75 1.979 1 98.75 119 LEU B O 1
ATOM 2542 N N . ALA B 1 120 ? -7.801 9.555 0.517 1 98.88 120 ALA B N 1
ATOM 2543 C CA . ALA B 1 120 ? -8.75 9.734 -0.574 1 98.88 120 ALA B CA 1
ATOM 2544 C C . ALA B 1 120 ? -10.109 9.125 -0.226 1 98.88 120 ALA B C 1
ATOM 2546 O O . ALA B 1 120 ? -11.156 9.664 -0.593 1 98.88 120 ALA B O 1
ATOM 2547 N N . ILE B 1 121 ? -10.07 8 0.429 1 98.62 121 ILE B N 1
ATOM 2548 C CA . ILE B 1 121 ? -11.305 7.344 0.838 1 98.62 121 ILE B CA 1
ATOM 2549 C C . ILE B 1 121 ? -11.961 8.125 1.975 1 98.62 121 ILE B C 1
ATOM 2551 O O . ILE B 1 121 ? -13.164 8.375 1.951 1 98.62 121 ILE B O 1
ATOM 2555 N N . ALA B 1 122 ? -11.203 8.586 2.906 1 98.19 122 ALA B N 1
ATOM 2556 C CA . ALA B 1 122 ? -11.68 9.234 4.129 1 98.19 122 ALA B CA 1
ATOM 2557 C C . ALA B 1 122 ? -12.469 10.5 3.812 1 98.19 122 ALA B C 1
ATOM 2559 O O . ALA B 1 122 ? -13.438 10.82 4.504 1 98.19 122 ALA B O 1
ATOM 2560 N N . VAL B 1 123 ? -12.086 11.188 2.789 1 98.19 123 VAL B N 1
ATOM 2561 C CA . VAL B 1 123 ? -12.641 12.508 2.529 1 98.19 123 VAL B CA 1
ATOM 2562 C C . VAL B 1 123 ? -14.023 12.383 1.904 1 98.19 123 VAL B C 1
ATOM 2564 O O . VAL B 1 123 ? -14.773 13.359 1.818 1 98.19 123 VAL B O 1
ATOM 2567 N N . ILE B 1 124 ? -14.375 11.234 1.464 1 97.56 124 ILE B N 1
ATOM 2568 C CA . ILE B 1 124 ? -15.656 11.023 0.806 1 97.56 124 ILE B CA 1
ATOM 2569 C C . ILE B 1 124 ? -16.766 10.977 1.85 1 97.56 124 ILE B C 1
ATOM 2571 O O . ILE B 1 124 ? -16.641 10.305 2.873 1 97.56 124 ILE B O 1
ATOM 2575 N N . ASP B 1 125 ? -17.844 11.672 1.549 1 95.44 125 ASP B N 1
ATOM 2576 C CA . ASP B 1 125 ? -18.984 11.734 2.449 1 95.44 125 ASP B CA 1
ATOM 2577 C C . ASP B 1 125 ? -19.984 10.617 2.148 1 95.44 125 ASP B C 1
ATOM 2579 O O . ASP B 1 125 ? -21.094 10.867 1.659 1 95.44 125 ASP B O 1
ATOM 2583 N N . SER B 1 126 ? -19.578 9.453 2.408 1 95.06 126 SER B N 1
ATOM 2584 C CA . SER B 1 126 ? -20.391 8.25 2.223 1 95.06 126 SER B CA 1
ATOM 2585 C C . SER B 1 126 ? -19.969 7.145 3.182 1 95.06 126 SER B C 1
ATOM 2587 O O . SER B 1 126 ? -18.844 7.141 3.678 1 95.06 126 SER B O 1
ATOM 2589 N N . GLN B 1 127 ? -20.859 6.246 3.432 1 94.56 127 GLN B N 1
ATOM 2590 C CA . GLN B 1 127 ? -20.578 5.145 4.344 1 94.56 127 GLN B CA 1
ATOM 2591 C C . GLN B 1 127 ? -19.578 4.172 3.727 1 94.56 127 GLN B C 1
ATOM 2593 O O . GLN B 1 127 ? -18.781 3.551 4.438 1 94.56 127 GLN B O 1
ATOM 2598 N N . VAL B 1 128 ? -19.688 4.043 2.436 1 96.19 128 VAL B N 1
ATOM 2599 C CA . VAL B 1 128 ? -18.797 3.143 1.707 1 96.19 128 VAL B CA 1
ATOM 2600 C C . VAL B 1 128 ? -18.234 3.857 0.483 1 96.19 128 VAL B C 1
ATOM 2602 O O . VAL B 1 128 ? -18.969 4.469 -0.288 1 96.19 128 VAL B O 1
ATOM 2605 N N . ALA B 1 129 ? -16.953 3.818 0.354 1 97.44 129 ALA B N 1
ATOM 2606 C CA . ALA B 1 129 ? -16.25 4.359 -0.805 1 97.44 129 ALA B CA 1
ATOM 2607 C C . ALA B 1 129 ? -15.07 3.475 -1.191 1 97.44 129 ALA B C 1
ATOM 2609 O O . ALA B 1 129 ? -14.289 3.055 -0.33 1 97.44 129 ALA B O 1
ATOM 2610 N N . LEU B 1 130 ? -14.969 3.193 -2.467 1 97.69 130 LEU B N 1
ATOM 2611 C CA . LEU B 1 130 ? -13.914 2.332 -2.988 1 97.69 130 LEU B CA 1
ATOM 2612 C C . LEU B 1 130 ? -13.148 3.029 -4.109 1 97.69 130 LEU B C 1
ATOM 2614 O O . LEU B 1 130 ? -13.742 3.734 -4.926 1 97.69 130 LEU B O 1
ATOM 2618 N N . VAL B 1 131 ? -11.844 2.793 -4.141 1 98.56 131 VAL B N 1
ATOM 2619 C CA . VAL B 1 131 ? -11.039 3.297 -5.246 1 98.56 131 VAL B CA 1
ATOM 2620 C C . VAL B 1 131 ? -11.203 2.381 -6.461 1 98.56 131 VAL B C 1
ATOM 2622 O O . VAL B 1 131 ? -10.992 1.17 -6.363 1 98.56 131 VAL B O 1
ATOM 2625 N N . GLY B 1 132 ? -11.547 2.906 -7.574 1 98.56 132 GLY B N 1
ATOM 2626 C CA . GLY B 1 132 ? -11.617 2.156 -8.82 1 98.56 132 GLY B CA 1
ATOM 2627 C C . GLY B 1 132 ? -10.375 2.312 -9.68 1 98.56 132 GLY B C 1
ATOM 2628 O O . GLY B 1 132 ? -9.906 1.343 -10.273 1 98.56 132 GLY B O 1
ATOM 2629 N N . VAL B 1 133 ? -9.945 3.539 -9.758 1 98.81 133 VAL B N 1
ATOM 2630 C CA . VAL B 1 133 ? -8.781 3.865 -10.57 1 98.81 133 VAL B CA 1
ATOM 2631 C C . VAL B 1 133 ? -7.859 4.809 -9.797 1 98.81 133 VAL B C 1
ATOM 2633 O O . VAL B 1 133 ? -8.328 5.66 -9.039 1 98.81 133 VAL B O 1
ATOM 2636 N N . ALA B 1 134 ? -6.594 4.645 -9.969 1 98.94 134 ALA B N 1
ATOM 2637 C CA . ALA B 1 134 ? -5.621 5.586 -9.422 1 98.94 134 ALA B CA 1
ATOM 2638 C C . ALA B 1 134 ? -4.469 5.809 -10.398 1 98.94 134 ALA B C 1
ATOM 2640 O O . ALA B 1 134 ? -3.939 4.852 -10.969 1 98.94 134 ALA B O 1
ATOM 2641 N N . ASN B 1 135 ? -4.094 7.008 -10.617 1 98.94 135 ASN B N 1
ATOM 2642 C CA . ASN B 1 135 ? -2.893 7.438 -11.328 1 98.94 135 ASN B CA 1
ATOM 2643 C C . ASN B 1 135 ? -1.937 8.188 -10.398 1 98.94 135 ASN B C 1
ATOM 2645 O O . ASN B 1 135 ? -2.26 9.266 -9.914 1 98.94 135 ASN B O 1
ATOM 2649 N N . ILE B 1 136 ? -0.761 7.582 -10.188 1 98.94 136 ILE B N 1
ATOM 2650 C CA . ILE B 1 136 ? 0.092 8.156 -9.148 1 98.94 136 ILE B CA 1
ATOM 2651 C C . ILE B 1 136 ? 1.5 8.367 -9.703 1 98.94 136 ILE B C 1
ATOM 2653 O O . ILE B 1 136 ? 1.905 7.707 -10.656 1 98.94 136 ILE B O 1
ATOM 2657 N N . LYS B 1 137 ? 2.158 9.305 -9.117 1 98.88 137 LYS B N 1
ATOM 2658 C CA . LYS B 1 137 ? 3.545 9.617 -9.438 1 98.88 137 LYS B CA 1
ATOM 2659 C C . LYS B 1 137 ? 4.371 9.828 -8.172 1 98.88 137 LYS B C 1
ATOM 2661 O O . LYS B 1 137 ? 4.012 10.641 -7.316 1 98.88 137 LYS B O 1
ATOM 2666 N N . TYR B 1 138 ? 5.355 9 -8.047 1 98.81 138 TYR B N 1
ATOM 2667 C CA . TYR B 1 138 ? 6.391 9.258 -7.051 1 98.81 138 TYR B CA 1
ATOM 2668 C C . TYR B 1 138 ? 7.43 10.234 -7.586 1 98.81 138 TYR B C 1
ATOM 2670 O O . TYR B 1 138 ? 8.266 9.867 -8.414 1 98.81 138 TYR B O 1
ATOM 2678 N N . LYS B 1 139 ? 7.445 11.453 -7.086 1 98.38 139 LYS B N 1
ATOM 2679 C CA . LYS B 1 139 ? 8.227 12.523 -7.695 1 98.38 139 LYS B CA 1
ATOM 2680 C C . LYS B 1 139 ? 9.656 12.531 -7.164 1 98.38 139 LYS B C 1
ATOM 2682 O O . LYS B 1 139 ? 10.609 12.711 -7.926 1 98.38 139 LYS B O 1
ATOM 2687 N N . ILE B 1 140 ? 9.766 12.445 -5.871 1 97.31 140 ILE B N 1
ATOM 2688 C CA . ILE B 1 140 ? 11.047 12.516 -5.176 1 97.31 140 ILE B CA 1
ATOM 2689 C C . ILE B 1 140 ? 11.125 11.414 -4.121 1 97.31 140 ILE B C 1
ATOM 2691 O O . ILE B 1 140 ? 10.172 11.203 -3.369 1 97.31 140 ILE B O 1
ATOM 2695 N N . PRO B 1 141 ? 12.242 10.695 -4.121 1 97.56 141 PRO B N 1
ATOM 2696 C CA . PRO B 1 141 ? 12.367 9.656 -3.092 1 97.56 141 PRO B CA 1
ATOM 2697 C C . PRO B 1 141 ? 12.258 10.219 -1.675 1 97.56 141 PRO B C 1
ATOM 2699 O O . PRO B 1 141 ? 12.75 11.312 -1.398 1 97.56 141 PRO B O 1
ATOM 2702 N N . VAL B 1 142 ? 11.516 9.523 -0.842 1 97.81 142 VAL B N 1
ATOM 2703 C CA . VAL B 1 142 ? 11.406 9.844 0.579 1 97.81 142 VAL B CA 1
ATOM 2704 C C . VAL B 1 142 ? 12.305 8.914 1.386 1 97.81 142 VAL B C 1
ATOM 2706 O O . VAL B 1 142 ? 12.32 7.699 1.157 1 97.81 142 VAL B O 1
ATOM 2709 N N . TYR B 1 143 ? 13.031 9.414 2.283 1 97.12 143 TYR B N 1
ATOM 2710 C CA . TYR B 1 143 ? 13.945 8.602 3.072 1 97.12 143 TYR B CA 1
ATOM 2711 C C . TYR B 1 143 ? 13.391 8.352 4.469 1 97.12 143 TYR B C 1
ATOM 2713 O O . TYR B 1 143 ? 12.625 9.164 4.992 1 97.12 143 TYR B O 1
ATOM 2721 N N . SER B 1 144 ? 13.82 7.199 5.004 1 97.44 144 SER B N 1
ATOM 2722 C CA . SER B 1 144 ? 13.383 6.836 6.348 1 97.44 144 SER B CA 1
ATOM 2723 C C . SER B 1 144 ? 13.641 7.965 7.34 1 97.44 144 SER B C 1
ATOM 2725 O O . SER B 1 144 ? 14.68 8.625 7.27 1 97.44 144 SER B O 1
ATOM 2727 N N . GLY B 1 145 ? 12.672 8.164 8.219 1 94.25 145 GLY B N 1
ATOM 2728 C CA . GLY B 1 145 ? 12.805 9.227 9.211 1 94.25 145 GLY B CA 1
ATOM 2729 C C . GLY B 1 145 ? 12.109 10.508 8.812 1 94.25 145 GLY B C 1
ATOM 2730 O O . GLY B 1 145 ? 11.922 11.406 9.633 1 94.25 145 GLY B O 1
ATOM 2731 N N . ALA B 1 146 ? 11.641 10.539 7.594 1 93.56 146 ALA B N 1
ATOM 2732 C CA . ALA B 1 146 ? 10.961 11.734 7.098 1 93.56 146 ALA B CA 1
ATOM 2733 C C . ALA B 1 146 ? 9.539 11.82 7.637 1 93.56 146 ALA B C 1
ATOM 2735 O O . ALA B 1 146 ? 8.875 10.797 7.836 1 93.56 146 ALA B O 1
ATOM 2736 N N . ARG B 1 147 ? 9.141 13 7.844 1 93.62 147 ARG B N 1
ATOM 2737 C CA . ARG B 1 147 ? 7.738 13.281 8.109 1 93.62 147 ARG B CA 1
ATOM 2738 C C . ARG B 1 147 ? 7.039 13.805 6.855 1 93.62 147 ARG B C 1
ATOM 2740 O O . ARG B 1 147 ? 7.453 14.812 6.281 1 93.62 147 ARG B O 1
ATOM 2747 N N . ILE B 1 148 ? 5.961 13.102 6.504 1 96.25 148 ILE B N 1
ATOM 2748 C CA . ILE B 1 148 ? 5.293 13.508 5.273 1 96.25 148 ILE B CA 1
ATOM 2749 C C . ILE B 1 148 ? 3.852 13.914 5.574 1 96.25 148 ILE B C 1
ATOM 2751 O O . ILE B 1 148 ? 3.215 13.344 6.465 1 96.25 148 ILE B O 1
ATOM 2755 N N . ILE B 1 149 ? 3.436 14.93 4.824 1 96.31 149 ILE B N 1
ATOM 2756 C CA . ILE B 1 149 ? 2.094 15.484 4.98 1 96.31 149 ILE B CA 1
ATOM 2757 C C . ILE B 1 149 ? 1.282 15.234 3.711 1 96.31 149 ILE B C 1
ATOM 2759 O O . ILE B 1 149 ? 1.726 15.562 2.607 1 96.31 149 ILE B O 1
ATOM 2763 N N . ALA B 1 150 ? 0.144 14.648 3.887 1 98.5 150 ALA B N 1
ATOM 2764 C CA . ALA B 1 150 ? -0.737 14.359 2.758 1 98.5 150 ALA B CA 1
ATOM 2765 C C . ALA B 1 150 ? -1.941 15.297 2.75 1 98.5 150 ALA B C 1
ATOM 2767 O O . ALA B 1 150 ? -2.527 15.57 3.801 1 98.5 150 ALA B O 1
ATOM 2768 N N . LYS B 1 151 ? -2.252 15.805 1.605 1 98.5 151 LYS B N 1
ATOM 2769 C CA . LYS B 1 151 ? -3.42 16.656 1.411 1 98.5 151 LYS B CA 1
ATOM 2770 C C . LYS B 1 151 ? -4.336 16.094 0.328 1 98.5 151 LYS B C 1
ATOM 2772 O O . LYS B 1 151 ? -3.895 15.828 -0.79 1 98.5 151 LYS B O 1
ATOM 2777 N N . ALA B 1 152 ? -5.582 15.922 0.692 1 98.81 152 ALA B N 1
ATOM 2778 C CA . ALA B 1 152 ? -6.586 15.438 -0.255 1 98.81 152 ALA B CA 1
ATOM 2779 C C . ALA B 1 152 ? -7.602 16.531 -0.579 1 98.81 152 ALA B C 1
ATOM 2781 O O . ALA B 1 152 ? -7.965 17.328 0.29 1 98.81 152 ALA B O 1
ATOM 2782 N N . GLN B 1 153 ? -8.031 1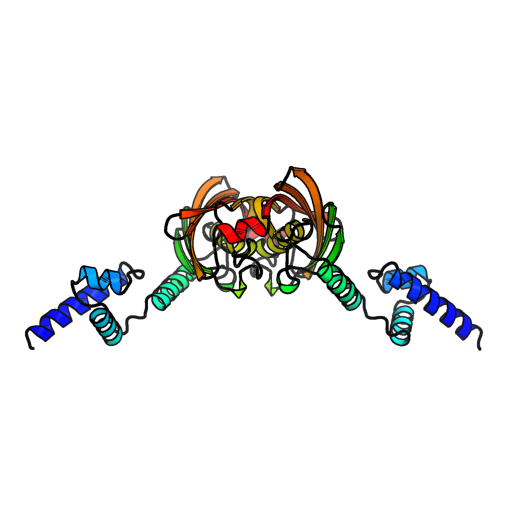6.562 -1.808 1 98.81 153 GLN B N 1
ATOM 2783 C CA . GLN B 1 153 ? -9.07 17.484 -2.26 1 98.81 153 GLN B CA 1
ATOM 2784 C C . GLN B 1 153 ? -10.039 16.797 -3.215 1 98.81 153 GLN B C 1
ATOM 2786 O O . GLN B 1 153 ? -9.617 16.188 -4.199 1 98.81 153 GLN B O 1
ATOM 2791 N N . VAL B 1 154 ? -11.32 16.906 -2.941 1 98.75 154 VAL B N 1
ATOM 2792 C CA . VAL B 1 154 ? -12.336 16.422 -3.875 1 98.75 154 VAL B CA 1
ATOM 2793 C C . VAL B 1 154 ? -12.469 17.406 -5.039 1 98.75 154 VAL B C 1
ATOM 2795 O O . VAL B 1 154 ? -12.93 18.531 -4.859 1 98.75 154 VAL B O 1
ATOM 2798 N N . LYS B 1 155 ? -12.109 16.969 -6.215 1 98.62 155 LYS B N 1
ATOM 2799 C CA . LYS B 1 155 ? -12.094 17.844 -7.379 1 98.62 155 LYS B CA 1
ATOM 2800 C C . LYS B 1 155 ? -13.414 17.797 -8.133 1 98.62 155 LYS B C 1
ATOM 2802 O O . LYS B 1 155 ? -13.859 18.781 -8.711 1 98.62 155 LYS B O 1
ATOM 2807 N N . LYS B 1 156 ? -13.984 16.656 -8.172 1 97.62 156 LYS B N 1
ATOM 2808 C CA . LYS B 1 156 ? -15.25 16.438 -8.867 1 97.62 156 LYS B CA 1
ATOM 2809 C C . LYS B 1 156 ? -16.125 15.438 -8.117 1 97.62 156 LYS B C 1
ATOM 2811 O O . LYS B 1 156 ? -15.617 14.5 -7.496 1 97.62 156 LYS B O 1
ATOM 2816 N N . SER B 1 157 ? -17.375 15.664 -8.141 1 95.81 157 SER B N 1
ATOM 2817 C CA . SER B 1 157 ? -18.391 14.773 -7.598 1 95.81 157 SER B CA 1
ATOM 2818 C C . SER B 1 157 ? -19.578 14.633 -8.562 1 95.81 157 SER B C 1
ATOM 2820 O O . SER B 1 157 ? -20.266 15.609 -8.859 1 95.81 157 SER B O 1
ATOM 2822 N N . LYS B 1 158 ? -19.688 13.539 -9.102 1 94.06 158 LYS B N 1
ATOM 2823 C CA . LYS B 1 158 ? -20.797 13.25 -10 1 94.06 158 LYS B CA 1
ATOM 2824 C C . LYS B 1 158 ? -21.547 12 -9.562 1 94.06 158 LYS B C 1
ATOM 2826 O O . LYS B 1 158 ? -21.141 10.883 -9.898 1 94.06 158 LYS B O 1
ATOM 2831 N N . GLY B 1 159 ? -22.734 12.219 -8.969 1 93.31 159 GLY B N 1
ATOM 2832 C CA . GLY B 1 159 ? -23.453 11.07 -8.438 1 93.31 159 GLY B CA 1
ATOM 2833 C C . GLY B 1 159 ? -22.688 10.344 -7.352 1 93.31 159 GLY B C 1
ATOM 2834 O O . GLY B 1 159 ? -22.344 10.93 -6.324 1 93.31 159 GLY B O 1
ATOM 2835 N N . ASN B 1 160 ? -22.391 9.078 -7.715 1 95.69 160 ASN B N 1
ATOM 2836 C CA . ASN B 1 160 ? -21.656 8.273 -6.738 1 95.69 160 ASN B CA 1
ATOM 2837 C C . ASN B 1 160 ? -20.188 8.164 -7.098 1 95.69 160 ASN B C 1
ATOM 2839 O O . ASN B 1 160 ? -19.453 7.344 -6.535 1 95.69 160 ASN B O 1
ATOM 2843 N N . ARG B 1 161 ? -19.781 8.953 -8.039 1 97.5 161 ARG B N 1
ATOM 2844 C CA . ARG B 1 161 ? -18.391 8.938 -8.484 1 97.5 161 ARG B CA 1
ATOM 2845 C C . ARG B 1 161 ? -17.672 10.203 -8.039 1 97.5 161 ARG B C 1
ATOM 2847 O O . ARG B 1 161 ? -18.219 11.305 -8.125 1 97.5 161 ARG B O 1
ATOM 2854 N N . PHE B 1 162 ? -16.438 10.039 -7.66 1 98.56 162 PHE B N 1
ATOM 2855 C CA . PHE B 1 162 ? -15.641 11.148 -7.141 1 98.56 162 PHE B CA 1
ATOM 2856 C C . PHE B 1 162 ? -14.234 11.133 -7.723 1 98.56 162 PHE B C 1
ATOM 2858 O O . PHE B 1 162 ? -13.648 10.062 -7.914 1 98.56 162 PHE B O 1
ATOM 2865 N N . ILE B 1 163 ? -13.703 12.281 -7.992 1 98.88 163 ILE B N 1
ATOM 2866 C CA . ILE B 1 163 ? -12.289 12.445 -8.312 1 98.88 163 ILE B CA 1
ATOM 2867 C C . ILE B 1 163 ? -11.586 13.172 -7.176 1 98.88 163 ILE B C 1
ATOM 2869 O O . ILE B 1 163 ? -11.953 14.297 -6.82 1 98.88 163 ILE B O 1
ATOM 2873 N N . VAL B 1 164 ? -10.617 12.562 -6.613 1 98.94 164 VAL B N 1
ATOM 2874 C CA . VAL B 1 164 ? -9.867 13.117 -5.488 1 98.94 164 VAL B CA 1
ATOM 2875 C C . VAL B 1 164 ? -8.391 13.234 -5.855 1 98.94 164 VAL B C 1
ATOM 2877 O O . VAL B 1 164 ? -7.781 12.266 -6.312 1 98.94 164 VAL B O 1
ATOM 2880 N N . TRP B 1 165 ? -7.84 14.414 -5.66 1 98.94 165 TRP B N 1
ATOM 2881 C CA . TRP B 1 165 ? -6.398 14.609 -5.777 1 98.94 165 TRP B CA 1
ATOM 2882 C C . TRP B 1 165 ? -5.719 14.5 -4.418 1 98.94 165 TRP B C 1
ATOM 2884 O O . TRP B 1 165 ? -6.207 15.047 -3.428 1 98.94 165 TRP B O 1
ATOM 2894 N N . VAL B 1 166 ? -4.695 13.797 -4.332 1 98.94 166 VAL B N 1
ATOM 2895 C CA . VAL B 1 166 ? -3.891 13.711 -3.117 1 98.94 166 VAL B CA 1
ATOM 2896 C C . VAL B 1 166 ? -2.443 14.078 -3.426 1 98.94 166 VAL B C 1
ATOM 2898 O O . VAL B 1 166 ? -1.837 13.531 -4.348 1 98.94 166 VAL B O 1
ATOM 2901 N N . LYS B 1 167 ? -1.945 15.016 -2.721 1 98.88 167 LYS B N 1
ATOM 2902 C CA . LYS B 1 167 ? -0.54 15.398 -2.793 1 98.88 167 LYS B CA 1
ATOM 2903 C C . LYS B 1 167 ? 0.156 15.195 -1.451 1 98.88 167 LYS B C 1
ATOM 2905 O O . LYS B 1 167 ? -0.421 15.469 -0.397 1 98.88 167 LYS B O 1
ATOM 2910 N N . ILE B 1 168 ? 1.334 14.648 -1.496 1 98.75 168 ILE B N 1
ATOM 2911 C CA . ILE B 1 168 ? 2.113 14.414 -0.284 1 98.75 168 ILE B CA 1
ATOM 2912 C C . ILE B 1 168 ? 3.398 15.242 -0.334 1 98.75 168 ILE B C 1
ATOM 2914 O O . ILE B 1 168 ? 4.051 15.32 -1.377 1 98.75 168 ILE B O 1
ATOM 2918 N N . TYR B 1 169 ? 3.721 15.82 0.763 1 97.5 169 TYR B N 1
ATOM 2919 C CA . TYR B 1 169 ? 4.848 16.734 0.856 1 97.5 169 TYR B CA 1
ATOM 2920 C C . TYR B 1 169 ? 5.82 16.312 1.948 1 97.5 169 TYR B C 1
ATOM 2922 O O . TYR B 1 169 ? 5.402 15.766 2.979 1 97.5 169 TYR B O 1
ATOM 2930 N N . GLU B 1 170 ? 7.066 16.469 1.717 1 94.88 170 GLU B N 1
ATOM 2931 C CA . GLU B 1 170 ? 8.109 16.516 2.74 1 94.88 170 GLU B CA 1
ATOM 2932 C C . GLU B 1 170 ? 8.711 17.906 2.861 1 94.88 170 GLU B C 1
ATOM 2934 O O . GLU B 1 170 ? 9.305 18.422 1.907 1 94.88 170 GLU B O 1
ATOM 2939 N N . LYS B 1 171 ? 8.703 18.562 3.979 1 86.56 171 LYS B N 1
ATOM 2940 C CA . LYS B 1 171 ? 9.203 19.922 4.184 1 86.56 171 LYS B CA 1
ATOM 2941 C C . LYS B 1 171 ? 8.805 20.844 3.031 1 86.56 171 LYS B C 1
ATOM 2943 O O . LYS B 1 171 ? 9.656 21.516 2.443 1 86.56 171 LYS B O 1
ATOM 2948 N N . ASN B 1 172 ? 7.633 20.844 2.512 1 88 172 ASN B N 1
ATOM 2949 C CA . ASN B 1 172 ? 7.027 21.734 1.525 1 88 172 ASN B CA 1
ATOM 2950 C C . ASN B 1 172 ? 7.387 21.312 0.102 1 88 172 ASN B C 1
ATOM 2952 O O . ASN B 1 172 ? 7.145 22.062 -0.847 1 88 172 ASN B O 1
ATOM 2956 N N . VAL B 1 173 ? 8.062 20.203 -0.037 1 94.5 173 VAL B N 1
ATOM 2957 C CA . VAL B 1 173 ? 8.383 19.656 -1.353 1 94.5 173 VAL B CA 1
ATOM 2958 C C . VAL B 1 173 ? 7.414 18.531 -1.688 1 94.5 173 VAL B C 1
ATOM 2960 O O . VAL B 1 173 ? 7.25 17.578 -0.905 1 94.5 173 VAL B O 1
ATOM 2963 N N . GLU B 1 174 ? 6.789 18.719 -2.855 1 98.25 174 GLU B N 1
ATOM 2964 C CA . GLU B 1 174 ? 5.867 17.672 -3.277 1 98.25 174 GLU B CA 1
ATOM 2965 C C . GLU B 1 174 ? 6.613 16.406 -3.664 1 98.25 174 GLU B C 1
ATOM 2967 O O . GLU B 1 174 ? 7.375 16.391 -4.633 1 98.25 174 GLU B O 1
ATOM 2972 N N . VAL B 1 175 ? 6.398 15.32 -2.928 1 98.69 175 VAL B N 1
ATOM 2973 C CA . VAL B 1 175 ? 7.156 14.094 -3.15 1 98.69 175 VAL B CA 1
ATOM 2974 C C . VAL B 1 175 ? 6.27 13.062 -3.844 1 98.69 175 VAL B C 1
ATOM 2976 O O . VAL B 1 175 ? 6.766 12.07 -4.383 1 98.69 175 VAL B O 1
ATOM 2979 N N . PHE B 1 176 ? 4.988 13.219 -3.82 1 98.88 176 PHE B N 1
ATOM 2980 C CA . PHE B 1 176 ? 4.02 12.289 -4.383 1 98.88 176 PHE B CA 1
ATOM 2981 C C . PHE B 1 176 ? 2.76 13.023 -4.828 1 98.88 176 PHE B C 1
ATOM 2983 O O . PHE B 1 176 ? 2.322 13.977 -4.176 1 98.88 176 PHE B O 1
ATOM 2990 N N . ARG B 1 177 ? 2.172 12.562 -5.91 1 98.88 177 ARG B N 1
ATOM 2991 C CA . ARG B 1 177 ? 0.885 13.055 -6.383 1 98.88 177 ARG B CA 1
ATOM 2992 C C . ARG B 1 177 ? 0.023 11.922 -6.926 1 98.88 177 ARG B C 1
ATOM 2994 O O . ARG B 1 177 ? 0.523 11.031 -7.617 1 98.88 177 ARG B O 1
ATOM 3001 N N . GLY B 1 178 ? -1.252 11.969 -6.598 1 98.94 178 GLY B N 1
ATOM 3002 C CA . GLY B 1 178 ? -2.168 10.945 -7.082 1 98.94 178 GLY B CA 1
ATOM 3003 C C . GLY B 1 178 ? -3.543 11.492 -7.422 1 98.94 178 GLY B C 1
ATOM 3004 O O . GLY B 1 178 ? -4.027 12.414 -6.766 1 98.94 178 GLY B O 1
ATOM 3005 N N . LYS B 1 179 ? -4.062 11 -8.469 1 98.94 179 LYS B N 1
ATOM 3006 C CA . LYS B 1 179 ? -5.469 11.172 -8.812 1 98.94 179 LYS B CA 1
ATOM 3007 C C . LYS B 1 179 ? -6.254 9.883 -8.594 1 98.94 179 LYS B C 1
ATOM 3009 O O . LYS B 1 179 ? -5.941 8.852 -9.195 1 98.94 179 LYS B O 1
ATOM 3014 N N . PHE B 1 180 ? -7.238 9.945 -7.766 1 98.94 180 PHE B N 1
ATOM 3015 C CA . PHE B 1 180 ? -8.039 8.781 -7.414 1 98.94 180 PHE B CA 1
ATOM 3016 C C . PHE B 1 180 ? -9.477 8.945 -7.887 1 98.94 180 PHE B C 1
ATOM 3018 O O . PHE B 1 180 ? -10.102 9.984 -7.648 1 98.94 180 PHE B O 1
ATOM 3025 N N . ILE B 1 181 ? -9.961 7.992 -8.562 1 98.94 181 ILE B N 1
ATOM 3026 C CA . ILE B 1 181 ? -11.375 7.922 -8.914 1 98.94 181 ILE B CA 1
ATOM 3027 C C . ILE B 1 181 ? -12.086 6.906 -8.016 1 98.94 181 ILE B C 1
ATOM 3029 O O . ILE B 1 181 ? -11.742 5.719 -8.023 1 98.94 181 ILE B O 1
ATOM 3033 N N . LEU B 1 182 ? -13.047 7.363 -7.254 1 98.62 182 LEU B N 1
ATOM 3034 C CA . LEU B 1 182 ? -13.727 6.531 -6.27 1 98.62 182 LEU B CA 1
ATOM 3035 C C . LEU B 1 182 ? -15.211 6.391 -6.605 1 98.62 182 LEU B C 1
ATOM 3037 O O . LEU B 1 182 ? -15.773 7.234 -7.305 1 98.62 182 LEU B O 1
ATOM 3041 N N . VAL B 1 183 ? -15.781 5.348 -6.098 1 97.44 183 VAL B N 1
ATOM 3042 C CA . VAL B 1 183 ? -17.219 5.109 -6.203 1 97.44 183 VAL B CA 1
ATOM 3043 C C . VAL B 1 183 ? -17.797 4.848 -4.812 1 97.44 183 VAL B C 1
ATOM 3045 O O . VAL B 1 183 ? -17.203 4.121 -4.012 1 97.44 183 VAL B O 1
ATOM 3048 N N . SER B 1 184 ? -18.812 5.508 -4.531 1 96.19 184 SER B N 1
ATOM 3049 C CA . SER B 1 184 ? -19.516 5.246 -3.283 1 96.19 184 SER B CA 1
ATOM 3050 C C . SER B 1 184 ? -20.641 4.234 -3.484 1 96.19 184 SER B C 1
ATOM 3052 O O . SER B 1 184 ? -21.219 4.148 -4.57 1 96.19 184 SER B O 1
ATOM 3054 N N . LEU B 1 185 ? -20.797 3.389 -2.516 1 87.94 185 LEU B N 1
ATOM 3055 C CA . LEU B 1 185 ? -21.859 2.396 -2.572 1 87.94 185 LEU B CA 1
ATOM 3056 C C . LEU B 1 185 ? -22.938 2.691 -1.531 1 87.94 185 LEU B C 1
ATOM 3058 O O . LEU B 1 185 ? -22.625 3.141 -0.425 1 87.94 185 LEU B O 1
ATOM 3062 N N . ASN B 1 186 ? -24.156 2.834 -2.08 1 71.56 186 ASN B N 1
ATOM 3063 C CA . ASN B 1 186 ? -25.266 3.02 -1.15 1 71.56 186 ASN B CA 1
ATOM 3064 C C . ASN B 1 186 ? -25.516 1.763 -0.325 1 71.56 186 ASN B C 1
ATOM 3066 O O . ASN B 1 186 ? -25.312 0.646 -0.805 1 71.56 186 ASN B O 1
ATOM 3070 N N . GLU B 1 187 ? -25.531 1.843 1.029 1 58.25 187 GLU B N 1
ATOM 3071 C CA . GLU B 1 187 ? -25.797 0.728 1.93 1 58.25 187 GLU B CA 1
ATOM 3072 C C . GLU B 1 187 ? -26.891 -0.18 1.365 1 58.25 187 GLU B C 1
ATOM 3074 O O . GLU B 1 187 ? -26.828 -1.402 1.512 1 58.25 187 GLU B O 1
ATOM 3079 N N . ASN B 1 188 ? -27.797 0.371 0.804 1 51.31 188 ASN B N 1
ATOM 3080 C CA . ASN B 1 188 ? -28.969 -0.411 0.397 1 51.31 188 ASN B CA 1
ATOM 3081 C C . ASN B 1 188 ? -28.625 -1.37 -0.74 1 51.31 188 ASN B C 1
ATOM 3083 O O . ASN B 1 188 ? -29.203 -2.459 -0.83 1 51.31 188 ASN B O 1
ATOM 3087 N N . LYS B 1 189 ? -27.828 -0.993 -1.604 1 49.06 189 LYS B N 1
ATOM 3088 C CA . LYS B 1 189 ? -27.547 -1.85 -2.75 1 49.06 189 LYS B CA 1
ATOM 3089 C C . LYS B 1 189 ? -26.547 -2.949 -2.379 1 49.06 189 LYS B C 1
ATOM 3091 O O . LYS B 1 189 ? -26.281 -3.844 -3.182 1 49.06 189 LYS B O 1
ATOM 3096 N N . ILE B 1 190 ? -25.578 -2.758 -1.629 1 48.88 190 ILE B N 1
ATOM 3097 C CA . ILE B 1 190 ? -24.672 -3.859 -1.315 1 48.88 190 ILE B CA 1
ATOM 3098 C C . ILE B 1 190 ? -25.469 -5.043 -0.77 1 48.88 190 ILE B C 1
ATOM 3100 O O . ILE B 1 190 ? -25.172 -6.195 -1.095 1 48.88 190 ILE B O 1
ATOM 3104 N N . LYS B 1 191 ? -26.516 -4.863 0.003 1 43.94 191 LYS B N 1
ATOM 3105 C CA . LYS B 1 191 ? -27.328 -5.953 0.541 1 43.94 191 LYS B CA 1
ATOM 3106 C C . LYS B 1 191 ? -28.062 -6.691 -0.572 1 43.94 191 LYS B C 1
ATOM 3108 O O . LYS B 1 191 ? -28.562 -7.801 -0.366 1 43.94 191 LYS B O 1
ATOM 3113 N N . GLU B 1 192 ? -28.281 -6.082 -1.565 1 36 192 GLU B N 1
ATOM 3114 C CA . GLU B 1 192 ? -29.062 -6.824 -2.545 1 36 192 GLU B CA 1
ATOM 3115 C C . GLU B 1 192 ? -28.219 -7.84 -3.291 1 36 192 GLU B C 1
ATOM 3117 O O . GLU B 1 192 ? -28.734 -8.781 -3.895 1 36 192 GLU B O 1
ATOM 3122 N N . LYS B 1 193 ? -27.062 -7.465 -3.531 1 35.94 193 LYS B N 1
ATOM 3123 C CA . LYS B 1 193 ? -26.281 -8.492 -4.23 1 35.94 193 LYS B CA 1
ATOM 3124 C C . LYS B 1 193 ? -25.781 -9.555 -3.262 1 35.94 193 LYS B C 1
ATOM 3126 O O . LYS B 1 193 ? -25.094 -10.5 -3.668 1 35.94 193 LYS B O 1
ATOM 3131 N N . ILE B 1 194 ? -25.781 -9.336 -1.9 1 28.86 194 ILE B N 1
ATOM 3132 C CA . ILE B 1 194 ? -25.656 -10.508 -1.044 1 28.86 194 ILE B CA 1
ATOM 3133 C C . ILE B 1 194 ? -27.031 -11.164 -0.862 1 28.86 194 ILE B C 1
ATOM 3135 O O . ILE B 1 194 ? -28.016 -10.492 -0.544 1 28.86 194 ILE B O 1
#

Radius of gyration: 26.64 Å; Cα contacts (8 Å, |Δi|>4): 772; chains: 2; bounding box: 57×98×66 Å

Secondary structure (DSSP, 8-state):
--HHHHHHHHHHHHHHHHHHH-TT--HHHHHHHHT--HHHHHHHHHHHTPPPHHHHHHHHHHHHHTT-SSS-GGG--SEEEEEETTTEEEEEEE--GGGB-TTT-BBPHHHHHHHHHHHHHHTSSSSEEEEEEEEEEE-SPPBTT-EEEEEEEEEEEETTEEEEEEEEEETTEEEEEEEEEEEEE-HHHHHHH-/--HHHHHHHHHHHHHHHHHHH-TT--HHHHHHHHT--HHHHHHHHHHHTPPPHHHHHHHHHHHHHTT-SSS-GGG--SEEEEEETTTEEEEEEE--GGGB-TTT-BBPHHHHHHHHHHHHHHTSSSSEEEEEEEEEEE-SPPBTT-EEEEEEEEEEEETTEEEEEEEEEETTEEEEEEEEEEEEE-HHHHHHH-

Organism: Ruminiclostridium cellulolyticum (strain ATCC 35319 / DSM 5812 / JCM 6584 / H10) (NCBI:txid394503)

InterPro domains:
  IPR001034 DeoR-type HTH domain [PF08220] (11-66)
  IPR017275 Transcription factor FapR [NF003359] (4-188)
  IPR017275 Transcription factor FapR [PIRSF037733] (6-189)
  IPR029069 HotDog domain superfamily [SSF54637] (76-182)
  IPR036388 Winged helix-like DNA-binding domain superfamily [G3DSA:1.10.10.10] (2-63)

Foldseek 3Di:
DPPVVVLLVVLLVVVVVVCVVPVQQALVNSCVVSVHDSVSSVVSCVVVVNDHSVVSQQVQQVVVQVVFQADHSVQAQFRWNDADAPFKTKGKDAFAQVQADPVPQFGDVVSVVSNQQSRQRRNYPANHKDWDDKDKDQAATDGHGFMKMKMKGFPDDDPQKTWIKIFMDTPNHTRMIMITIMGHDDPVVVVVVD/DPPVVVLLVVLLVVVVVVCVVPVQQALVNSCVVSVHDSVSSVVSCVVVVNDHSVVSQQVQQVVVQVVFQADHSVQAQFRWNDADAPFKTKGKDAFAQVQADPVPQFGDVVSVVSNQQSRQRRNYPANHKDWDDKDKDQAATDGHGFMKMKMKGFPDDDPQKTWIWIFMDTPNHTGMIMITIMGHDDPVVVVVVD

Solvent-accessible surface area (backbone atoms only — not comparable to full-atom values): 19932 Å² total; per-residue (Å²): 124,57,74,69,52,53,54,49,51,51,48,49,53,51,47,53,52,50,38,72,75,40,52,75,61,45,52,62,57,50,10,61,72,70,70,51,52,48,68,54,42,52,50,49,27,59,73,67,68,47,68,53,53,69,54,37,47,51,50,45,11,57,60,43,38,69,69,40,50,31,42,55,63,88,69,48,50,62,38,39,64,43,76,41,69,58,40,32,32,34,33,36,39,76,42,41,66,93,49,20,40,85,89,75,36,34,43,41,61,48,61,57,46,29,34,47,51,35,46,52,36,42,24,40,79,36,66,31,51,42,71,36,35,38,44,36,35,50,71,42,92,48,46,45,66,39,57,36,39,38,39,30,37,54,76,45,75,56,91,51,34,35,36,28,40,31,40,28,22,44,94,86,37,72,28,32,42,35,44,34,34,31,38,47,51,60,74,74,59,59,55,66,80,96,124,57,73,69,52,52,53,49,51,50,48,50,53,49,49,53,51,48,39,70,74,39,51,77,61,45,51,62,57,49,9,61,72,71,71,49,51,47,69,53,43,51,50,48,26,60,74,68,68,47,68,53,51,68,52,37,48,49,51,44,12,55,60,44,38,66,70,42,49,31,43,55,62,88,68,50,51,62,40,39,65,42,75,40,68,58,41,32,31,32,33,37,39,76,41,42,65,92,48,21,40,85,90,75,37,35,43,40,62,50,61,58,47,29,34,45,52,37,46,54,36,41,24,40,79,38,67,31,52,44,72,37,33,37,42,36,33,49,70,44,91,47,46,44,66,40,57,36,40,37,39,28,35,53,75,46,75,57,92,52,34,36,34,28,40,30,40,26,25,43,93,87,37,73,26,32,40,33,42,35,34,32,39,47,51,59,75,72,58,59,55,66,79,96